Protein AF-A0A3B0YLW8-F1 (afdb_monomer_lite)

Foldseek 3Di:
DDDDDDDDDDDDDDDDDDDDPDDDADDDDDDDCEAAEADALAEDEHAYQEAPNHQEAYYADNYEYEDPDDDQAREYEYAHAAEYAYQEEYHAARYEYEYAYAYAYEANEEYHHQEYEYHYPAAHYEYDPPYAYHYQEYEYAHPHDYPDDDHPYDHPYYDYDDHDDDDDDDDDDPQQPAQADKDKDAPDDDVVNVVVLVPPPDDPDPPAPDAAAQFRIKIARPDDDADDDPPGAWKKKWKWKFLDQVSDQQGTLFTDIETHDCNRMFGDFQPSDDAQGKMWIWMWIDGPNDIHDIYRTHIHTYHNDNPQCRVQPQAGPVFADDDADDLVPPPDRCVVVLWGWTAFPVRPWIKTKDKPDAHKGSKDFDQCVLQPCVQPNSQFFPRGWIKIKGADADQDPVAFDKMKMKMRTNWFDDPQKWKWWAQSRHSHIDGQRVQWDGDGRMIIGMDTQLDPQQNRNGSNRMGIHIMHITHDDPPPPPPDDDDDDDPPDDDDPPPVVVVVVVVVVVVVVVVPPPD

InterPro domains:
  IPR053784 Choice-of-anchor U domain [NF041766] (380-471)

Structure (mmCIF, N/CA/C/O backbone):
data_AF-A0A3B0YLW8-F1
#
_entry.id   AF-A0A3B0YLW8-F1
#
loop_
_atom_site.group_PDB
_atom_site.id
_atom_site.type_symbol
_atom_site.label_atom_id
_atom_site.label_alt_id
_atom_site.label_comp_id
_atom_site.label_asym_id
_atom_site.label_entity_id
_atom_site.label_seq_id
_atom_site.pdbx_PDB_ins_code
_atom_site.Cartn_x
_atom_site.Cartn_y
_atom_site.Cartn_z
_atom_site.occupancy
_atom_site.B_iso_or_equiv
_atom_site.auth_seq_id
_atom_site.auth_comp_id
_atom_site.auth_asym_id
_atom_site.auth_atom_id
_atom_site.pdbx_PDB_model_num
ATOM 1 N N . MET A 1 1 ? 86.195 -11.366 -21.468 1.00 36.53 1 MET A N 1
ATOM 2 C CA . MET A 1 1 ? 86.002 -10.067 -22.147 1.00 36.53 1 MET A CA 1
ATOM 3 C C . MET A 1 1 ? 85.240 -10.330 -23.434 1.00 36.53 1 MET A C 1
ATOM 5 O O . MET A 1 1 ? 85.841 -10.743 -24.413 1.00 36.53 1 MET A O 1
ATOM 9 N N . TYR A 1 2 ? 83.913 -10.233 -23.385 1.00 27.20 2 TYR A N 1
ATOM 10 C CA . TYR A 1 2 ? 83.019 -10.515 -24.510 1.00 27.20 2 TYR A CA 1
ATOM 11 C C . TYR A 1 2 ? 82.331 -9.195 -24.855 1.00 27.20 2 TYR A C 1
ATOM 13 O O . TYR A 1 2 ? 81.602 -8.673 -24.019 1.00 27.20 2 TYR A O 1
ATOM 21 N N . ASN A 1 3 ? 82.608 -8.632 -26.031 1.00 27.42 3 ASN A N 1
ATOM 22 C CA . ASN A 1 3 ? 81.910 -7.451 -26.538 1.00 27.42 3 ASN A CA 1
ATOM 23 C C . ASN A 1 3 ? 81.045 -7.892 -27.716 1.00 27.42 3 ASN A C 1
ATOM 25 O O . ASN A 1 3 ? 81.560 -8.392 -28.719 1.00 27.42 3 ASN A O 1
ATOM 29 N N . GLN A 1 4 ? 79.730 -7.771 -27.542 1.00 31.61 4 GLN A N 1
ATOM 30 C CA . GLN A 1 4 ? 78.731 -8.123 -28.539 1.00 31.61 4 GLN A CA 1
ATOM 31 C C . GLN A 1 4 ? 78.349 -6.935 -29.428 1.00 31.61 4 GLN A C 1
ATOM 33 O O . GLN A 1 4 ? 78.489 -5.767 -29.081 1.00 31.61 4 GLN A O 1
ATOM 38 N N . ARG A 1 5 ? 77.883 -7.339 -30.607 1.00 30.09 5 ARG A N 1
ATOM 39 C CA . ARG A 1 5 ? 77.435 -6.605 -31.787 1.00 30.09 5 ARG A CA 1
ATOM 40 C C . ARG A 1 5 ? 76.274 -5.638 -31.506 1.00 30.09 5 ARG A C 1
ATOM 42 O O . ARG A 1 5 ? 75.330 -6.010 -30.822 1.00 30.09 5 ARG A O 1
ATOM 49 N N . MET A 1 6 ? 76.290 -4.479 -32.170 1.00 26.25 6 MET A N 1
ATOM 50 C CA . MET A 1 6 ? 75.083 -3.706 -32.492 1.00 26.25 6 MET A CA 1
ATOM 51 C C . MET A 1 6 ? 74.571 -4.103 -33.881 1.00 26.25 6 MET A C 1
ATOM 53 O O . MET A 1 6 ? 75.353 -4.184 -34.831 1.00 26.25 6 MET A O 1
ATOM 57 N N . PHE A 1 7 ? 73.257 -4.295 -33.992 1.00 28.11 7 PHE A N 1
ATOM 58 C CA . PHE A 1 7 ? 72.496 -4.199 -35.235 1.00 28.11 7 PHE A CA 1
ATOM 59 C C . PHE A 1 7 ? 71.416 -3.115 -35.076 1.00 28.11 7 PHE A C 1
ATOM 61 O O . PHE A 1 7 ? 70.931 -2.862 -33.979 1.00 28.11 7 PHE A O 1
ATOM 68 N N . SER A 1 8 ? 71.126 -2.490 -36.214 1.00 29.41 8 SER A N 1
ATOM 69 C CA . SER A 1 8 ? 70.203 -1.396 -36.534 1.00 29.41 8 SER A CA 1
ATOM 70 C C . SER A 1 8 ? 68.827 -1.405 -35.841 1.00 29.41 8 SER A C 1
ATOM 72 O O . SER A 1 8 ? 68.176 -2.443 -35.763 1.00 29.41 8 SER A O 1
ATOM 74 N N . GLY A 1 9 ? 68.370 -0.212 -35.438 1.00 24.36 9 GLY A N 1
ATOM 75 C CA . GLY A 1 9 ? 67.003 0.102 -35.016 1.00 24.36 9 GLY A CA 1
ATOM 76 C C . GLY A 1 9 ? 66.730 1.607 -35.157 1.00 24.36 9 GLY A C 1
ATOM 77 O O . GLY A 1 9 ? 67.570 2.432 -34.811 1.00 24.36 9 GLY A O 1
ATOM 78 N N . THR A 1 10 ? 65.592 1.919 -35.760 1.00 25.70 10 THR A N 1
ATOM 79 C CA . THR A 1 10 ? 65.127 3.185 -36.342 1.00 25.70 10 THR A CA 1
ATOM 80 C C . THR A 1 10 ? 64.968 4.339 -35.334 1.00 25.70 10 THR A C 1
ATOM 82 O O . THR A 1 10 ? 64.611 4.124 -34.181 1.00 25.70 10 THR A O 1
ATOM 85 N N . LEU A 1 11 ? 65.241 5.565 -35.803 1.00 23.64 11 LEU A N 1
ATOM 86 C CA . LEU A 1 11 ? 65.173 6.850 -35.091 1.00 23.64 11 LEU A CA 1
ATOM 87 C C . LEU A 1 11 ? 63.799 7.086 -34.422 1.00 23.64 11 LEU A C 1
ATOM 89 O O . LEU A 1 11 ? 62.793 7.213 -35.116 1.00 23.64 11 LEU A O 1
ATOM 93 N N . LEU A 1 12 ? 63.783 7.206 -33.091 1.00 24.34 12 LEU A N 1
ATOM 94 C CA . LEU A 1 12 ? 62.660 7.704 -32.289 1.00 24.34 12 LEU A CA 1
ATOM 95 C C . LEU A 1 12 ? 62.885 9.209 -32.052 1.00 24.34 12 LEU A C 1
ATOM 97 O O . LEU A 1 12 ? 63.905 9.593 -31.474 1.00 24.34 12 LEU A O 1
ATOM 101 N N . ALA A 1 13 ? 61.983 10.065 -32.536 1.00 26.45 13 ALA A N 1
ATOM 102 C CA . ALA A 1 13 ? 62.039 11.495 -32.256 1.00 26.45 13 ALA A CA 1
ATOM 103 C C . ALA A 1 13 ? 61.592 11.750 -30.807 1.00 26.45 13 ALA A C 1
ATOM 105 O O . ALA A 1 13 ? 60.473 11.436 -30.416 1.00 26.45 13 ALA A O 1
ATOM 106 N N . PHE A 1 14 ? 62.519 12.288 -30.020 1.00 27.66 14 PHE A N 1
ATOM 107 C CA . PHE A 1 14 ? 62.332 12.802 -28.668 1.00 27.66 14 PHE A CA 1
ATOM 108 C C . PHE A 1 14 ? 61.388 14.015 -28.656 1.00 27.66 14 PHE A C 1
ATOM 110 O O . PHE A 1 14 ? 61.633 14.961 -29.399 1.00 27.66 14 PHE A O 1
ATOM 117 N N . PHE A 1 15 ? 60.465 14.074 -27.691 1.00 30.84 15 PHE A N 1
ATOM 118 C CA . PHE A 1 15 ? 60.290 15.287 -26.889 1.00 30.84 15 PHE A CA 1
ATOM 119 C C . PHE A 1 15 ? 60.190 14.928 -25.405 1.00 30.84 15 PHE A C 1
ATOM 121 O O . PHE A 1 15 ? 59.466 14.033 -24.984 1.00 30.84 15 PHE A O 1
ATOM 128 N N . LEU A 1 16 ? 61.036 15.617 -24.652 1.00 28.45 16 LEU A N 1
ATOM 129 C CA . LEU A 1 16 ? 61.339 15.474 -23.242 1.00 28.45 16 LEU A CA 1
ATOM 130 C C . LEU A 1 16 ? 60.474 16.482 -22.474 1.00 28.45 16 LEU A C 1
ATOM 132 O O . LEU A 1 16 ? 60.652 17.682 -22.671 1.00 28.45 16 LEU A O 1
ATOM 136 N N . VAL A 1 17 ? 59.607 16.025 -21.571 1.00 30.44 17 VAL A N 1
ATOM 137 C CA . VAL A 1 17 ? 59.147 16.853 -20.445 1.00 30.44 17 VAL A CA 1
ATOM 138 C C . VAL A 1 17 ? 59.810 16.284 -19.197 1.00 30.44 17 VAL A C 1
ATOM 140 O O . VAL A 1 17 ? 59.413 15.250 -18.670 1.00 30.44 17 VAL A O 1
ATOM 143 N N . LEU A 1 18 ? 60.905 16.924 -18.781 1.00 29.89 18 LEU A N 1
ATOM 144 C CA . LEU A 1 18 ? 61.524 16.677 -17.484 1.00 29.89 18 LEU A CA 1
ATOM 145 C C . LEU A 1 18 ? 60.598 17.243 -16.406 1.00 29.89 18 LEU A C 1
ATOM 147 O O . LEU A 1 18 ? 60.448 18.458 -16.301 1.00 29.89 18 LEU A O 1
ATOM 151 N N . ALA A 1 19 ? 60.034 16.365 -15.585 1.00 30.22 19 ALA A N 1
ATOM 152 C CA . ALA A 1 19 ? 59.560 16.735 -14.264 1.00 30.22 19 ALA A CA 1
ATOM 153 C C . ALA A 1 19 ? 60.787 17.028 -13.380 1.00 30.22 19 ALA A C 1
ATOM 155 O O . ALA A 1 19 ? 61.530 16.123 -12.998 1.00 30.22 19 ALA A O 1
ATOM 156 N N . LEU A 1 20 ? 61.022 18.305 -13.089 1.00 28.00 20 LEU A N 1
ATOM 157 C CA . LEU A 1 20 ? 61.709 18.723 -11.869 1.00 28.00 20 LEU A CA 1
ATOM 158 C C . LEU A 1 20 ? 60.638 19.210 -10.884 1.00 28.00 20 LEU A C 1
ATOM 160 O O . LEU A 1 20 ? 59.630 19.765 -11.327 1.00 28.00 20 LEU A O 1
ATOM 164 N N . PRO A 1 21 ? 60.831 19.016 -9.568 1.00 32.38 21 PRO A N 1
ATOM 165 C CA . PRO A 1 21 ? 59.980 19.654 -8.582 1.00 32.38 21 PRO A CA 1
ATOM 166 C C . PRO A 1 21 ? 60.248 21.160 -8.677 1.00 32.38 21 PRO A C 1
ATOM 168 O O . PRO A 1 21 ? 61.402 21.579 -8.709 1.00 32.38 21 PRO A O 1
ATOM 171 N N . ASP A 1 22 ? 59.178 21.939 -8.750 1.00 31.95 22 ASP A N 1
ATOM 172 C CA . ASP A 1 22 ? 59.144 23.395 -8.912 1.00 31.95 22 ASP A CA 1
ATOM 173 C C . ASP A 1 22 ? 59.221 23.913 -10.370 1.00 31.95 22 ASP A C 1
ATOM 175 O O . AS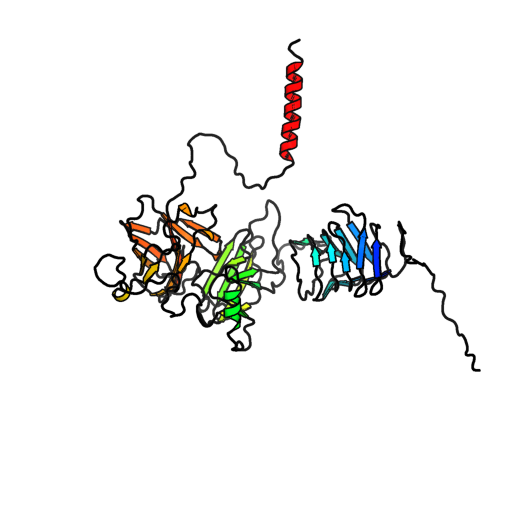P A 1 22 ? 60.279 24.174 -10.938 1.00 31.95 22 ASP A O 1
ATOM 179 N N . TYR A 1 23 ? 58.021 24.200 -10.897 1.00 30.05 23 TYR A N 1
ATOM 180 C CA . TYR A 1 23 ? 57.692 25.153 -11.972 1.00 30.05 23 TYR A CA 1
ATOM 181 C C . TYR A 1 23 ? 57.946 24.748 -13.443 1.00 30.05 23 TYR A C 1
ATOM 183 O O . TYR A 1 23 ? 59.053 24.878 -13.958 1.00 30.05 23 TYR A O 1
ATOM 191 N N . ALA A 1 24 ? 56.863 24.449 -14.182 1.00 25.78 24 ALA A N 1
ATOM 192 C CA . ALA A 1 24 ? 56.721 24.808 -15.601 1.00 25.78 24 ALA A CA 1
ATOM 193 C C . ALA A 1 24 ? 55.247 24.802 -16.062 1.00 25.78 24 ALA A C 1
ATOM 195 O O . ALA A 1 24 ? 54.588 23.769 -16.095 1.00 25.78 24 ALA A O 1
ATOM 196 N N . VAL A 1 25 ? 54.762 25.978 -16.471 1.00 38.91 25 VAL A N 1
ATOM 197 C CA . VAL A 1 25 ? 53.551 26.181 -17.279 1.00 38.91 25 VAL A CA 1
ATOM 198 C C . VAL A 1 25 ? 53.913 25.913 -18.742 1.00 38.91 25 VAL A C 1
ATOM 200 O O . VAL A 1 25 ? 54.797 26.581 -19.277 1.00 38.91 25 VAL A O 1
ATOM 203 N N . GLY A 1 26 ? 53.230 24.972 -19.395 1.00 30.67 26 GLY A N 1
ATOM 204 C CA . GLY A 1 26 ? 53.334 24.735 -20.836 1.00 30.67 26 GLY A CA 1
ATOM 205 C C . GLY A 1 26 ? 52.005 25.014 -21.531 1.00 30.67 26 GLY A C 1
ATOM 206 O O . GLY A 1 26 ? 51.078 24.221 -21.420 1.00 30.67 26 GLY A O 1
ATOM 207 N N . GLN A 1 27 ? 51.902 26.137 -22.246 1.00 34.31 27 GLN A N 1
ATOM 208 C CA . GLN A 1 27 ? 50.887 26.298 -23.288 1.00 34.31 27 GLN A CA 1
ATOM 209 C C . GLN A 1 27 ? 51.402 25.619 -24.560 1.00 34.31 27 GLN A C 1
ATOM 211 O O . GLN A 1 27 ? 52.413 26.055 -25.108 1.00 34.31 27 GLN A O 1
ATOM 216 N N . SER A 1 28 ? 50.708 24.591 -25.047 1.00 37.38 28 SER A N 1
ATOM 217 C CA . SER A 1 28 ? 50.839 24.140 -26.435 1.00 37.38 28 SER A CA 1
ATOM 218 C C . SER A 1 28 ? 49.501 24.328 -27.138 1.00 37.38 28 SER A C 1
ATOM 220 O O . SER A 1 28 ? 48.531 23.634 -26.841 1.00 37.38 28 SER A O 1
ATOM 222 N N . SER A 1 29 ? 49.448 25.307 -28.036 1.00 41.03 29 SER A N 1
ATOM 223 C CA . SER A 1 29 ? 48.433 25.394 -29.079 1.00 41.03 29 SER A CA 1
ATOM 224 C C . SER A 1 29 ? 48.899 24.562 -30.273 1.00 41.03 29 SER A C 1
ATOM 226 O O . SER A 1 29 ? 49.970 24.843 -30.806 1.00 41.03 29 SER A O 1
ATOM 228 N N . ASP A 1 30 ? 48.053 23.608 -30.653 1.00 46.00 30 ASP A N 1
ATOM 229 C CA . ASP A 1 30 ? 47.973 22.908 -31.937 1.00 46.00 30 ASP A CA 1
ATOM 230 C C . ASP A 1 30 ? 49.149 21.997 -32.355 1.00 46.00 30 ASP A C 1
ATOM 232 O O . ASP A 1 30 ? 50.284 22.424 -32.530 1.00 46.00 30 ASP A O 1
ATOM 236 N N . GLU A 1 31 ? 48.792 20.727 -32.592 1.00 42.88 31 GLU A N 1
ATOM 237 C CA . GLU A 1 31 ? 49.563 19.637 -33.222 1.00 42.88 31 GLU A CA 1
ATOM 238 C C . GLU A 1 31 ? 50.544 18.852 -32.325 1.00 42.88 31 GLU A C 1
ATOM 240 O O . GLU A 1 31 ? 51.761 19.026 -32.366 1.00 42.88 31 GLU A O 1
ATOM 245 N N . SER A 1 32 ? 50.009 17.881 -31.570 1.00 48.00 32 SER A N 1
ATOM 246 C CA . SER A 1 32 ? 50.793 16.779 -30.996 1.00 48.00 32 SER A CA 1
ATOM 247 C C . SER A 1 32 ? 50.513 15.466 -31.735 1.00 48.00 32 SER A C 1
ATOM 249 O O . SER A 1 32 ? 49.592 14.744 -31.370 1.00 48.00 32 SER A O 1
ATOM 251 N N . ASP A 1 33 ? 51.330 15.126 -32.735 1.00 46.56 33 ASP A N 1
ATOM 252 C CA . ASP A 1 33 ? 51.389 13.766 -33.295 1.00 46.56 33 ASP A CA 1
ATOM 253 C C . ASP A 1 33 ? 52.157 12.860 -32.316 1.00 46.56 33 ASP A C 1
ATOM 255 O O . ASP A 1 33 ? 53.384 12.738 -32.371 1.00 46.56 33 ASP A O 1
ATOM 259 N N . GLY A 1 34 ? 51.454 12.255 -31.357 1.00 67.19 34 GLY A N 1
ATOM 260 C CA . GLY A 1 34 ? 52.094 11.398 -30.358 1.00 67.19 34 GLY A CA 1
ATOM 261 C C . GLY A 1 34 ? 51.125 10.644 -29.456 1.00 67.19 34 GLY A C 1
ATOM 262 O O . GLY A 1 34 ? 49.938 10.958 -29.381 1.00 67.19 34 GLY A O 1
ATOM 263 N N . ALA A 1 35 ? 51.621 9.592 -28.808 1.00 73.56 35 ALA A N 1
ATOM 264 C CA . ALA A 1 35 ? 50.919 8.934 -27.712 1.00 73.56 35 ALA A CA 1
ATOM 265 C C . ALA A 1 35 ? 51.141 9.754 -26.436 1.00 73.56 35 ALA A C 1
ATOM 267 O O . ALA A 1 35 ? 52.275 10.134 -26.138 1.00 73.56 35 ALA A O 1
ATOM 268 N N . PHE A 1 36 ? 50.074 10.024 -25.690 1.00 81.69 36 PHE A N 1
ATOM 269 C CA . PHE A 1 36 ? 50.147 10.605 -24.358 1.00 81.69 36 PHE A CA 1
ATOM 270 C C . PHE A 1 36 ? 49.968 9.490 -23.330 1.00 81.69 36 PHE A C 1
ATOM 272 O O . PHE A 1 36 ? 48.925 8.836 -23.298 1.00 81.69 36 PHE A O 1
ATOM 279 N N . THR A 1 37 ? 50.974 9.281 -22.484 1.00 83.00 37 THR A N 1
ATOM 280 C CA . THR A 1 37 ? 50.917 8.307 -21.392 1.00 83.00 37 THR A CA 1
ATOM 281 C C . THR A 1 37 ? 51.382 8.969 -20.106 1.00 83.00 37 THR A C 1
ATOM 283 O O . THR A 1 37 ? 52.530 9.409 -20.019 1.00 83.00 37 THR A O 1
ATOM 286 N N . LEU A 1 38 ? 50.498 9.026 -19.110 1.00 81.88 38 LEU A N 1
ATOM 287 C CA . LEU A 1 38 ? 50.855 9.371 -17.740 1.00 81.88 38 LEU A CA 1
ATOM 288 C C . LEU A 1 38 ? 51.116 8.072 -16.974 1.00 81.88 38 LEU A C 1
ATOM 290 O O . LEU A 1 38 ? 50.193 7.289 -16.759 1.00 81.88 38 LEU A O 1
ATOM 294 N N . ALA A 1 39 ? 52.382 7.838 -16.632 1.00 81.75 39 ALA A N 1
ATOM 295 C CA . ALA A 1 39 ? 52.823 6.577 -16.049 1.00 81.75 39 ALA A CA 1
ATOM 296 C C . ALA A 1 39 ? 52.433 6.437 -14.570 1.00 81.75 39 ALA A C 1
ATOM 298 O O . ALA A 1 39 ? 52.218 7.435 -13.875 1.00 81.75 39 ALA A O 1
ATOM 299 N N . GLU A 1 40 ? 52.385 5.198 -14.088 1.00 79.38 40 GLU A N 1
ATOM 300 C CA . GLU A 1 40 ? 52.034 4.849 -12.708 1.00 79.38 40 GLU A CA 1
ATOM 301 C C . GLU A 1 40 ? 52.790 5.702 -11.660 1.00 79.38 40 GLU A C 1
ATOM 303 O O . GLU A 1 40 ? 53.996 5.946 -11.760 1.00 79.38 40 GLU A O 1
ATOM 308 N N . ASN A 1 41 ? 52.065 6.150 -10.627 1.00 74.56 41 ASN A N 1
ATOM 309 C CA . ASN A 1 41 ? 52.540 7.022 -9.541 1.00 74.56 41 ASN A CA 1
ATOM 310 C C . ASN A 1 41 ? 53.029 8.422 -9.966 1.00 74.56 41 ASN A C 1
ATOM 312 O O . ASN A 1 41 ? 53.728 9.088 -9.196 1.00 74.56 41 ASN A O 1
ATOM 316 N N . MET A 1 42 ? 52.679 8.895 -11.166 1.00 72.19 42 MET A N 1
ATOM 317 C CA . MET A 1 42 ? 52.933 10.280 -11.572 1.00 72.19 42 MET A CA 1
ATOM 318 C C . MET A 1 42 ? 51.729 11.182 -11.300 1.00 72.19 42 MET A C 1
ATOM 320 O O . MET A 1 42 ? 50.590 10.813 -11.571 1.00 72.19 42 MET A O 1
ATOM 324 N N . THR A 1 43 ? 51.995 12.404 -10.839 1.00 78.88 43 THR A N 1
ATOM 325 C CA . THR A 1 43 ? 51.009 13.491 -10.821 1.00 78.88 43 THR A CA 1
ATOM 326 C C . THR A 1 43 ? 51.389 14.525 -11.869 1.00 78.88 43 THR A C 1
ATOM 328 O O . THR A 1 43 ? 52.544 14.955 -11.915 1.00 78.88 43 THR A O 1
ATOM 331 N N . LEU A 1 44 ? 50.432 14.928 -12.702 1.00 78.25 44 LEU A N 1
ATOM 332 C CA . LEU A 1 44 ? 50.621 15.992 -13.681 1.00 78.25 44 LEU A CA 1
ATOM 333 C C . LEU A 1 44 ? 49.531 17.049 -13.528 1.00 78.25 44 LEU A C 1
ATOM 335 O O . LEU A 1 44 ? 48.349 16.746 -13.665 1.00 78.25 44 LEU A O 1
ATOM 339 N N . ASP A 1 45 ? 49.950 18.294 -13.331 1.00 76.12 45 ASP A N 1
ATOM 340 C CA . ASP A 1 45 ? 49.053 19.442 -13.335 1.00 76.12 45 ASP A CA 1
ATOM 341 C C . ASP A 1 45 ? 49.049 20.085 -14.727 1.00 76.12 45 ASP A C 1
ATOM 343 O O . ASP A 1 45 ? 50.089 20.504 -15.247 1.00 76.12 45 ASP A O 1
ATOM 347 N N . VAL A 1 46 ? 47.874 20.171 -15.344 1.00 74.81 46 VAL A N 1
ATOM 348 C CA . VAL A 1 46 ? 47.705 20.653 -16.717 1.00 74.81 46 VAL A CA 1
ATOM 349 C C . VAL A 1 46 ? 46.824 21.893 -16.745 1.00 74.81 46 VAL A C 1
ATOM 351 O O . VAL A 1 46 ? 45.767 21.930 -16.132 1.00 74.81 46 VAL A O 1
ATOM 354 N N . SER A 1 47 ? 47.255 22.912 -17.494 1.00 73.25 47 SER A N 1
ATOM 355 C CA . SER A 1 47 ? 46.509 24.164 -17.708 1.00 73.25 47 SER A CA 1
ATOM 356 C C . SER A 1 47 ? 46.066 24.360 -19.166 1.00 73.25 47 SER A C 1
ATOM 358 O O . SER A 1 47 ? 45.670 25.466 -19.549 1.00 73.25 47 SER A O 1
ATOM 360 N N . VAL A 1 48 ? 46.182 23.329 -20.009 1.00 70.38 48 VAL A N 1
ATOM 361 C CA . VAL A 1 48 ? 45.734 23.386 -21.408 1.00 70.38 48 VAL A CA 1
ATOM 362 C C . VAL A 1 48 ? 44.236 23.104 -21.518 1.00 70.38 48 VAL A C 1
ATOM 364 O O . VAL A 1 48 ? 43.682 22.367 -20.713 1.00 70.38 48 VAL A O 1
ATOM 367 N N . LYS A 1 49 ? 43.586 23.703 -22.522 1.00 71.69 49 LYS A N 1
ATOM 368 C CA . LYS A 1 49 ? 42.140 23.552 -22.765 1.00 71.69 49 LYS A CA 1
ATOM 369 C C . LYS A 1 49 ? 41.788 22.338 -23.617 1.00 71.69 49 LYS A C 1
ATOM 371 O O . LYS A 1 49 ? 40.684 21.825 -23.518 1.00 71.69 49 LYS A O 1
ATOM 376 N N . SER A 1 50 ? 42.701 21.895 -24.473 1.00 77.38 50 SER A N 1
ATOM 377 C CA . SER A 1 50 ? 42.433 20.766 -25.354 1.00 77.38 50 SER A CA 1
ATOM 378 C C . SER A 1 50 ? 43.725 20.053 -25.742 1.00 77.38 50 SER A C 1
ATOM 380 O O . SER A 1 50 ? 44.784 20.680 -25.818 1.00 77.38 50 SER A O 1
ATOM 382 N N . LEU A 1 51 ? 43.617 18.760 -26.029 1.00 77.50 51 LEU A N 1
ATOM 383 C CA . LEU A 1 51 ? 44.642 17.927 -26.647 1.00 77.50 51 LEU A CA 1
ATOM 384 C C . LEU A 1 51 ? 44.097 17.412 -27.982 1.00 77.50 51 LEU A C 1
ATOM 386 O O . LEU A 1 51 ? 43.121 16.667 -27.999 1.00 77.50 51 LEU A O 1
ATOM 390 N N . TYR A 1 52 ? 44.719 17.804 -29.094 1.00 74.94 52 TYR A N 1
ATOM 391 C CA . TYR A 1 52 ? 44.305 17.404 -30.443 1.00 74.94 52 TYR A CA 1
ATOM 392 C C . TYR A 1 52 ? 45.328 16.473 -31.097 1.00 74.94 52 TYR A C 1
ATOM 394 O O . TYR A 1 52 ? 46.524 16.565 -30.824 1.00 74.94 52 TYR A O 1
ATOM 402 N N . ASN A 1 53 ? 44.845 15.617 -32.003 1.00 70.31 53 ASN A N 1
ATOM 403 C CA . ASN A 1 53 ? 45.640 14.668 -32.795 1.00 70.31 53 ASN A CA 1
ATOM 404 C C . ASN A 1 53 ? 46.430 13.645 -31.958 1.00 70.31 53 ASN A C 1
ATOM 406 O O . ASN A 1 53 ? 47.418 13.077 -32.420 1.00 70.31 53 ASN A O 1
ATOM 410 N N . VAL A 1 54 ? 45.971 13.352 -30.739 1.00 76.94 54 VAL A N 1
ATOM 411 C CA . VAL A 1 54 ? 46.614 12.349 -29.886 1.00 76.94 54 VAL A CA 1
ATOM 412 C C . VAL A 1 54 ? 46.388 10.961 -30.491 1.00 76.94 54 VAL A C 1
ATOM 414 O O . VAL A 1 54 ? 45.273 10.603 -30.861 1.00 76.94 54 VAL A O 1
ATOM 417 N N . THR A 1 55 ? 47.433 10.147 -30.614 1.00 77.88 55 THR A N 1
ATOM 418 C CA . THR A 1 55 ? 47.280 8.782 -31.163 1.00 77.88 55 THR A CA 1
ATOM 419 C C . THR A 1 55 ? 46.673 7.827 -30.142 1.00 77.88 55 THR A C 1
ATOM 421 O O . THR A 1 55 ? 45.766 7.075 -30.465 1.00 77.88 55 THR A O 1
ATOM 424 N N . THR A 1 56 ? 47.114 7.891 -28.889 1.00 78.56 56 THR A N 1
ATOM 425 C CA . THR A 1 56 ? 46.500 7.195 -27.751 1.00 78.56 56 THR A CA 1
ATOM 426 C C . THR A 1 56 ? 46.620 8.068 -26.516 1.00 78.56 56 THR A C 1
ATOM 428 O O . THR A 1 56 ? 47.677 8.662 -26.301 1.00 78.56 56 THR A O 1
ATOM 431 N N . PHE A 1 57 ? 45.574 8.129 -25.700 1.00 84.69 57 PHE A N 1
ATOM 432 C CA . PHE A 1 57 ? 45.594 8.832 -24.419 1.00 84.69 57 PHE A CA 1
ATOM 433 C C . PHE A 1 57 ? 45.477 7.806 -23.297 1.00 84.69 57 PHE A C 1
ATOM 435 O O . PHE A 1 57 ? 44.494 7.071 -23.236 1.00 84.69 57 PHE A O 1
ATOM 442 N N . THR A 1 58 ? 46.484 7.707 -22.435 1.00 84.31 58 THR A N 1
ATOM 443 C CA . THR A 1 58 ? 46.521 6.708 -21.362 1.00 84.31 58 THR A CA 1
ATOM 444 C C . THR A 1 58 ? 46.925 7.328 -20.032 1.00 84.31 58 THR A C 1
ATOM 446 O O . THR A 1 58 ? 47.936 8.024 -19.953 1.00 84.31 58 THR A O 1
ATOM 449 N N . ILE A 1 59 ? 46.157 7.044 -18.983 1.00 82.00 59 ILE A N 1
ATOM 450 C CA . ILE A 1 59 ? 46.512 7.328 -17.589 1.00 82.00 59 ILE A CA 1
ATOM 451 C C . ILE A 1 59 ? 46.612 5.984 -16.873 1.00 82.00 59 ILE A C 1
ATOM 453 O O . ILE A 1 59 ? 45.598 5.313 -16.699 1.00 82.00 59 ILE A O 1
ATOM 457 N N . GLU A 1 60 ? 47.822 5.581 -16.498 1.00 80.25 60 GLU A N 1
ATOM 458 C CA . GLU A 1 60 ? 48.076 4.293 -15.847 1.00 80.25 60 GLU A CA 1
ATOM 459 C C . GLU A 1 60 ? 47.560 4.262 -14.393 1.00 80.25 60 GLU A C 1
ATOM 461 O O . GLU A 1 60 ? 47.360 5.319 -13.779 1.00 80.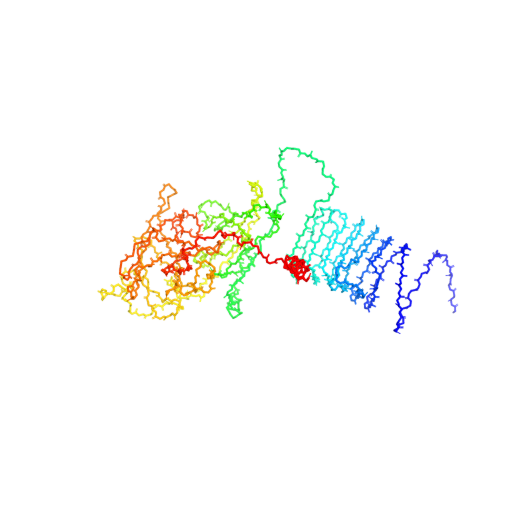25 60 GLU A O 1
ATOM 466 N N . PRO A 1 61 ? 47.355 3.067 -13.804 1.00 78.94 61 PRO A N 1
ATOM 467 C CA . PRO A 1 61 ? 46.958 2.936 -12.405 1.00 78.94 61 PRO A CA 1
ATOM 468 C C . PRO A 1 61 ? 47.873 3.730 -11.465 1.00 78.94 61 PRO A C 1
ATOM 470 O O . PRO A 1 61 ? 49.085 3.775 -11.647 1.00 78.94 61 PRO A O 1
ATOM 473 N N . GLY A 1 62 ? 47.300 4.374 -10.448 1.00 69.00 62 GLY A N 1
ATOM 474 C CA . GLY A 1 62 ? 48.063 5.158 -9.468 1.00 69.00 62 GLY A CA 1
ATOM 475 C C . GLY A 1 62 ? 48.604 6.502 -9.977 1.00 69.00 62 GLY A C 1
ATOM 476 O O . GLY A 1 62 ? 49.206 7.234 -9.194 1.00 69.00 62 GLY A O 1
ATOM 477 N N . ALA A 1 63 ? 48.399 6.851 -11.250 1.00 76.56 63 ALA A N 1
ATOM 478 C CA . ALA A 1 63 ? 48.676 8.187 -11.765 1.00 76.56 63 ALA A CA 1
ATOM 479 C C . ALA A 1 63 ? 47.503 9.151 -11.512 1.00 76.56 63 ALA A C 1
ATOM 481 O O . ALA A 1 63 ? 46.350 8.719 -11.468 1.00 76.56 63 ALA A O 1
ATOM 482 N N . THR A 1 64 ? 47.783 10.452 -11.399 1.00 78.94 64 THR A N 1
ATOM 483 C CA . THR A 1 64 ? 46.765 11.501 -11.216 1.00 78.94 64 THR A CA 1
ATOM 484 C C . THR A 1 64 ? 46.993 12.662 -12.177 1.00 78.94 64 THR A C 1
ATOM 486 O O . THR A 1 64 ? 48.058 13.280 -12.178 1.00 78.94 64 THR A O 1
ATOM 489 N N . LEU A 1 65 ? 45.975 13.000 -12.962 1.00 82.75 65 LEU A N 1
ATOM 490 C CA . LEU A 1 65 ? 45.940 14.204 -13.787 1.00 82.75 65 LEU A CA 1
ATOM 491 C C . LEU A 1 65 ? 45.058 15.264 -13.115 1.00 82.75 65 LEU A C 1
ATOM 493 O O . LEU A 1 65 ? 43.862 15.042 -12.937 1.00 82.75 65 LEU A O 1
ATOM 497 N N . THR A 1 66 ? 45.625 16.423 -12.789 1.00 79.56 66 THR A N 1
ATOM 498 C CA . THR A 1 66 ? 44.883 17.553 -12.207 1.00 79.56 66 THR A CA 1
ATOM 499 C C . THR A 1 66 ? 44.732 18.661 -13.242 1.00 79.56 66 THR A C 1
ATOM 501 O O . THR A 1 66 ? 45.726 19.127 -13.806 1.00 79.56 66 THR A O 1
ATOM 504 N N . LEU A 1 67 ? 43.513 19.147 -13.475 1.00 77.56 67 LEU A N 1
ATOM 505 C CA . LEU A 1 67 ? 43.293 20.306 -14.344 1.00 77.56 67 LEU A CA 1
ATOM 506 C C . LEU A 1 67 ? 43.355 21.608 -13.540 1.00 77.56 67 LEU A C 1
ATOM 508 O O . LEU A 1 67 ? 42.399 22.005 -12.870 1.00 77.56 67 LEU A O 1
ATOM 512 N N . ILE A 1 68 ? 44.485 22.306 -13.630 1.00 69.81 68 ILE A N 1
ATOM 513 C CA . ILE A 1 68 ? 44.725 23.568 -12.928 1.00 69.81 68 ILE A CA 1
ATOM 514 C C . ILE A 1 68 ? 44.321 24.774 -13.795 1.00 69.81 68 ILE A C 1
ATOM 516 O O . ILE A 1 68 ? 44.612 24.837 -14.985 1.00 69.81 68 ILE A O 1
ATOM 520 N N . ASN A 1 69 ? 43.697 25.782 -13.176 1.00 60.88 69 ASN A N 1
ATOM 521 C CA . ASN A 1 69 ? 43.302 27.080 -13.764 1.00 60.88 69 ASN A CA 1
ATOM 522 C C . ASN A 1 69 ? 42.043 27.135 -14.657 1.00 60.88 69 ASN A C 1
ATOM 524 O O . ASN A 1 69 ? 41.786 28.191 -15.247 1.00 60.88 69 ASN A O 1
ATOM 528 N N . GLY A 1 70 ? 41.220 26.090 -14.739 1.00 61.12 70 GLY A N 1
ATOM 529 C CA . GLY A 1 70 ? 39.909 26.208 -15.387 1.00 61.12 70 GLY A CA 1
ATOM 530 C C . GLY A 1 70 ? 38.922 26.998 -14.520 1.00 61.12 70 GLY A C 1
ATOM 531 O O . GLY A 1 70 ? 38.792 26.758 -13.322 1.00 61.12 70 GLY A O 1
ATOM 532 N N . GLN A 1 71 ? 38.227 27.973 -15.111 1.00 64.56 71 GLN A N 1
ATOM 533 C CA . GLN A 1 71 ? 37.031 28.539 -14.472 1.00 64.56 71 GLN A CA 1
ATOM 534 C C . GLN A 1 71 ? 35.907 27.490 -14.500 1.00 64.56 71 GLN A C 1
ATOM 536 O O . GLN A 1 71 ? 35.866 26.709 -15.455 1.00 64.56 71 GLN A O 1
ATOM 541 N N . PRO A 1 72 ? 34.973 27.496 -13.530 1.00 64.62 72 PRO A N 1
ATOM 542 C CA . PRO A 1 72 ? 33.814 26.617 -13.577 1.00 64.62 72 PRO A CA 1
ATOM 543 C C . PRO A 1 72 ? 33.081 26.703 -14.925 1.00 64.62 72 PRO A C 1
ATOM 545 O O . PRO A 1 72 ? 32.828 27.806 -15.418 1.00 64.62 72 PRO A O 1
ATOM 548 N N . GLY A 1 73 ? 32.790 25.552 -15.536 1.00 58.75 73 GLY A N 1
ATOM 549 C CA . GLY A 1 73 ? 32.155 25.446 -16.858 1.00 58.75 73 GLY A CA 1
ATOM 550 C C . GLY A 1 73 ? 33.087 25.597 -18.071 1.00 58.75 73 GLY A C 1
ATOM 551 O O . GLY A 1 73 ? 32.606 25.667 -19.201 1.00 58.75 73 GLY A O 1
ATOM 552 N N . GLN A 1 74 ? 34.412 25.664 -17.888 1.00 73.06 74 GLN A N 1
ATOM 553 C CA . GLN A 1 74 ? 35.352 25.490 -19.006 1.00 73.06 74 GLN A CA 1
ATOM 554 C C . GLN A 1 74 ? 35.513 24.009 -19.355 1.00 73.06 74 GLN A C 1
ATOM 556 O O . GLN A 1 74 ? 35.532 23.177 -18.455 1.00 73.06 74 GLN A O 1
ATOM 561 N N . SER A 1 75 ? 35.642 23.708 -20.653 1.00 75.88 75 SER A N 1
ATOM 562 C CA . SER A 1 75 ? 35.857 22.345 -21.151 1.00 75.88 75 SER A CA 1
ATOM 563 C C . SER A 1 75 ? 37.342 22.026 -21.302 1.00 75.88 75 SER A C 1
ATOM 565 O O . SER A 1 75 ? 38.111 22.869 -21.777 1.00 75.88 75 SER A O 1
ATOM 567 N N . PHE A 1 76 ? 37.710 20.805 -20.924 1.00 81.38 76 PHE A N 1
ATOM 568 C CA . PHE A 1 76 ? 38.942 20.138 -21.308 1.00 81.38 76 PHE A CA 1
ATOM 569 C C . PHE A 1 76 ? 38.633 19.037 -22.321 1.00 81.38 76 PHE A C 1
ATOM 571 O O . PHE A 1 76 ? 37.981 18.047 -21.988 1.00 81.38 76 PHE A O 1
ATOM 578 N N . ASP A 1 77 ? 39.105 19.209 -23.555 1.00 82.88 77 ASP A N 1
ATOM 579 C CA . ASP A 1 77 ? 38.754 18.319 -24.665 1.00 82.88 77 ASP A CA 1
ATOM 580 C C . ASP A 1 77 ? 39.947 17.463 -25.103 1.00 82.88 77 ASP A C 1
ATOM 582 O O . ASP A 1 77 ? 41.013 17.984 -25.429 1.00 82.88 77 ASP A O 1
ATOM 586 N N . VAL A 1 78 ? 39.772 16.146 -25.173 1.00 84.06 78 VAL A N 1
ATOM 587 C CA . VAL A 1 78 ? 40.777 15.211 -25.693 1.00 84.06 78 VAL A CA 1
ATOM 588 C C . VAL A 1 78 ? 40.271 14.609 -26.994 1.00 84.06 78 VAL A C 1
ATOM 590 O O . VAL A 1 78 ? 39.290 13.874 -26.993 1.00 84.06 78 VAL A O 1
ATOM 593 N N . HIS A 1 79 ? 40.961 14.885 -28.098 1.00 80.12 79 HIS A N 1
ATOM 594 C CA . HIS A 1 79 ? 40.702 14.296 -29.408 1.00 80.12 79 HIS A CA 1
ATOM 595 C C . HIS A 1 79 ? 41.783 13.272 -29.746 1.00 80.12 79 HIS A C 1
ATOM 597 O O . HIS A 1 79 ? 42.901 13.629 -30.138 1.00 80.12 79 HIS A O 1
ATOM 603 N N . ALA A 1 80 ? 41.431 11.997 -29.590 1.00 81.25 80 ALA A N 1
ATOM 604 C CA . ALA A 1 80 ? 42.287 10.865 -29.884 1.00 81.25 80 ALA A CA 1
ATOM 605 C C . ALA A 1 80 ? 41.860 10.143 -31.175 1.00 81.25 80 ALA A C 1
ATOM 607 O O . ALA A 1 80 ? 40.702 9.779 -31.352 1.00 81.25 80 ALA A O 1
ATOM 608 N N . THR A 1 81 ? 42.817 9.871 -32.061 1.00 77.44 81 THR A N 1
ATOM 609 C CA . THR A 1 81 ? 42.606 9.033 -33.262 1.00 77.44 81 THR A CA 1
ATOM 610 C C . THR A 1 81 ? 42.653 7.531 -32.945 1.00 77.44 81 THR A C 1
ATOM 612 O O . THR A 1 81 ? 42.235 6.700 -33.747 1.00 77.44 81 THR A O 1
ATOM 615 N N . GLY A 1 82 ? 43.152 7.166 -31.761 1.00 79.19 82 GLY A N 1
ATOM 616 C CA . GLY A 1 82 ? 43.150 5.811 -31.208 1.00 79.19 82 GLY A CA 1
ATOM 617 C C . GLY A 1 82 ? 42.537 5.775 -29.807 1.00 79.19 82 GLY A C 1
ATOM 618 O O . GLY A 1 82 ? 41.657 6.576 -29.490 1.00 79.19 82 GLY A O 1
ATOM 619 N N . ALA A 1 83 ? 42.931 4.799 -28.986 1.00 80.31 83 ALA A N 1
ATOM 620 C CA . ALA A 1 83 ? 42.222 4.498 -27.742 1.00 80.31 83 ALA A CA 1
ATOM 621 C C . ALA A 1 83 ? 42.461 5.555 -26.650 1.00 80.31 83 ALA A C 1
ATOM 623 O O . ALA A 1 83 ? 43.574 6.068 -26.486 1.00 80.31 83 ALA A O 1
ATOM 624 N N . VAL A 1 84 ? 41.418 5.818 -25.866 1.00 85.31 84 VAL A N 1
ATOM 625 C CA . VAL A 1 84 ? 41.462 6.572 -24.609 1.00 85.31 84 VAL A CA 1
ATOM 626 C C . VAL A 1 84 ? 41.303 5.571 -23.466 1.00 85.31 84 VAL A C 1
ATOM 628 O O . VAL A 1 84 ? 40.308 4.854 -23.412 1.00 85.31 84 VAL A O 1
ATOM 631 N N . ARG A 1 85 ? 42.278 5.487 -22.558 1.00 84.88 85 ARG A N 1
ATOM 632 C CA . ARG A 1 85 ? 42.259 4.577 -21.401 1.00 84.88 85 ARG A CA 1
ATOM 633 C C . ARG A 1 85 ? 42.623 5.316 -20.124 1.00 84.88 85 ARG A C 1
ATOM 635 O O . ARG A 1 85 ? 43.684 5.926 -20.046 1.00 84.88 85 ARG A O 1
ATOM 642 N N . ILE A 1 86 ? 41.750 5.275 -19.130 1.00 85.62 86 ILE A N 1
ATOM 643 C CA . ILE A 1 86 ? 41.940 5.976 -17.860 1.00 85.62 86 ILE A CA 1
ATOM 644 C C . ILE A 1 86 ? 41.831 4.952 -16.743 1.00 85.62 86 ILE A C 1
ATOM 646 O O . ILE A 1 86 ? 40.732 4.646 -16.303 1.00 85.62 86 ILE A O 1
ATOM 650 N N . ASP A 1 87 ? 42.964 4.420 -16.301 1.00 78.69 87 ASP A N 1
ATOM 651 C CA . ASP A 1 87 ? 43.060 3.492 -15.170 1.00 78.69 87 ASP A CA 1
ATOM 652 C C . ASP A 1 87 ? 43.487 4.210 -13.867 1.00 78.69 87 ASP A C 1
ATOM 654 O O . ASP A 1 87 ? 43.292 3.689 -12.770 1.00 78.69 87 ASP A O 1
ATOM 658 N N . GLY A 1 88 ? 44.053 5.420 -13.975 1.00 76.88 88 GLY A N 1
ATOM 659 C CA . GLY A 1 88 ? 44.354 6.332 -12.861 1.00 76.88 88 GLY A CA 1
ATOM 660 C C . GLY A 1 88 ? 43.292 7.420 -12.639 1.00 76.88 88 GLY A C 1
ATOM 661 O O . GLY A 1 88 ? 42.188 7.352 -13.171 1.00 76.88 88 GLY A O 1
ATOM 662 N N . ALA A 1 89 ? 43.598 8.434 -11.830 1.00 81.06 89 ALA A N 1
ATOM 663 C CA . ALA A 1 89 ? 42.642 9.468 -11.437 1.00 81.06 89 ALA A CA 1
ATOM 664 C C . ALA A 1 89 ? 42.696 10.733 -12.317 1.00 81.06 89 ALA A C 1
ATOM 666 O O . ALA A 1 89 ? 43.771 11.165 -12.738 1.00 81.06 89 ALA A O 1
ATOM 667 N N . ILE A 1 90 ? 41.541 11.370 -12.527 1.00 82.62 90 ILE A N 1
ATOM 668 C CA . ILE A 1 90 ? 41.411 12.726 -13.074 1.00 82.62 90 ILE A CA 1
ATOM 669 C C . ILE A 1 90 ? 40.640 13.591 -12.078 1.00 82.62 90 ILE A C 1
ATOM 671 O O . ILE A 1 90 ? 39.502 13.273 -11.729 1.00 82.62 90 ILE A O 1
ATOM 675 N N . ASP A 1 91 ? 41.238 14.707 -11.667 1.00 83.19 91 ASP A N 1
ATOM 676 C CA . ASP A 1 91 ? 40.567 15.741 -10.878 1.00 83.19 91 ASP A CA 1
ATOM 677 C C . ASP A 1 91 ? 40.370 17.010 -11.717 1.00 83.19 91 ASP A C 1
ATOM 679 O O . ASP A 1 91 ? 41.313 17.743 -12.036 1.00 83.19 91 ASP A O 1
ATOM 683 N N . ALA A 1 92 ? 39.117 17.243 -12.095 1.00 80.06 92 ALA A N 1
ATOM 684 C CA . ALA A 1 92 ? 38.638 18.396 -12.841 1.00 80.06 92 ALA A CA 1
ATOM 685 C C . ALA A 1 92 ? 37.407 19.017 -12.164 1.00 80.06 92 ALA A C 1
ATOM 687 O O . ALA A 1 92 ? 36.476 19.459 -12.843 1.00 80.06 92 ALA A O 1
ATOM 688 N N . ALA A 1 93 ? 37.360 19.027 -10.828 1.00 74.62 93 ALA A N 1
ATOM 689 C CA . ALA A 1 93 ? 36.214 19.539 -10.082 1.00 74.62 93 ALA A CA 1
ATOM 690 C C . ALA A 1 93 ? 35.729 20.913 -10.605 1.00 74.62 93 ALA A C 1
ATOM 692 O O . ALA A 1 93 ? 36.468 21.900 -10.631 1.00 74.62 93 ALA A O 1
ATOM 693 N N . GLY A 1 94 ? 34.464 20.969 -11.038 1.00 71.50 94 GLY A N 1
ATOM 694 C CA . GLY A 1 94 ? 33.825 22.172 -11.586 1.00 71.50 94 GLY A CA 1
ATOM 695 C C . GLY A 1 94 ? 34.102 22.471 -13.068 1.00 71.50 94 GLY A C 1
ATOM 696 O O . GLY A 1 94 ? 33.543 23.436 -13.588 1.00 71.50 94 GLY A O 1
ATOM 697 N N . GLN A 1 95 ? 34.918 21.677 -13.762 1.00 78.56 95 GLN A N 1
ATOM 698 C CA . GLN A 1 95 ? 35.223 21.823 -15.193 1.00 78.56 95 GLN A CA 1
ATOM 699 C C . GLN A 1 95 ? 34.572 20.705 -16.015 1.00 78.56 95 GLN A C 1
ATOM 701 O O . GLN A 1 95 ? 34.421 19.583 -15.539 1.00 78.56 95 GLN A O 1
ATOM 706 N N . ASN A 1 96 ? 34.206 20.995 -17.259 1.00 81.62 96 ASN A N 1
ATOM 707 C CA . ASN A 1 96 ? 33.658 20.001 -18.176 1.00 81.62 96 ASN A CA 1
ATOM 708 C C . ASN A 1 96 ? 34.808 19.211 -18.817 1.00 81.62 96 ASN A C 1
ATOM 710 O O . ASN A 1 96 ? 35.864 19.775 -19.097 1.00 81.62 96 ASN A O 1
ATOM 714 N N . ILE A 1 97 ? 34.620 17.919 -19.064 1.00 82.62 97 ILE A N 1
ATOM 715 C CA . ILE A 1 97 ? 35.586 17.078 -19.774 1.00 82.62 97 ILE A CA 1
ATOM 716 C C . ILE A 1 97 ? 34.901 16.440 -20.974 1.00 82.62 97 ILE A C 1
ATOM 718 O O . ILE A 1 97 ? 33.839 15.840 -20.821 1.00 82.62 97 ILE A O 1
ATOM 722 N N . SER A 1 98 ? 35.544 16.489 -22.140 1.00 83.50 98 SER A N 1
ATOM 723 C CA . SER A 1 98 ? 35.094 15.762 -23.329 1.00 83.50 98 SER A CA 1
ATOM 724 C C . SER A 1 98 ? 36.178 14.823 -23.852 1.00 83.50 98 SER A C 1
ATOM 726 O O . SER A 1 98 ? 37.290 15.258 -24.148 1.00 83.50 98 SER A O 1
ATOM 728 N N . PHE A 1 99 ? 35.849 13.546 -24.037 1.00 86.25 99 PHE A N 1
ATOM 729 C CA . PHE A 1 99 ? 36.717 12.575 -24.707 1.00 86.25 99 PHE A CA 1
ATOM 730 C C . PHE A 1 99 ? 36.146 12.202 -26.071 1.00 86.25 99 PHE A C 1
ATOM 732 O O . PHE A 1 99 ? 35.025 11.705 -26.163 1.00 86.25 99 PHE A O 1
ATOM 739 N N . TYR A 1 100 ? 36.945 12.387 -27.116 1.00 84.19 100 TYR A N 1
ATOM 740 C CA . TYR A 1 100 ? 36.664 11.963 -28.480 1.00 84.19 100 TYR A CA 1
ATOM 741 C C . TYR A 1 100 ? 37.671 10.883 -28.868 1.00 84.19 100 TYR A C 1
ATOM 743 O O . TYR A 1 100 ? 38.879 11.113 -28.801 1.00 84.19 100 TYR A O 1
ATOM 751 N N . SER A 1 101 ? 37.187 9.708 -29.261 1.00 81.56 101 SER A N 1
ATOM 752 C CA . SER A 1 101 ? 38.017 8.618 -29.773 1.00 81.56 101 SER A CA 1
ATOM 753 C C . SER A 1 101 ? 37.399 8.025 -31.027 1.00 81.56 101 SER A C 1
ATOM 755 O O . SER A 1 101 ? 36.201 7.765 -31.057 1.00 81.56 101 SER A O 1
ATOM 757 N N . ASP A 1 102 ? 38.222 7.713 -32.024 1.00 78.06 102 ASP A N 1
ATOM 758 C CA . ASP A 1 102 ? 37.783 6.960 -33.205 1.00 78.06 102 ASP A CA 1
ATOM 759 C C . ASP A 1 102 ? 37.742 5.437 -32.966 1.00 78.06 102 ASP A C 1
ATOM 761 O O . ASP A 1 102 ? 37.306 4.686 -33.842 1.00 78.06 102 ASP A O 1
ATOM 765 N N . THR A 1 103 ? 38.202 4.948 -31.802 1.00 78.62 103 THR A N 1
ATOM 766 C CA . THR A 1 103 ? 38.382 3.503 -31.549 1.00 78.62 103 THR A CA 1
ATOM 767 C C . THR A 1 103 ? 37.717 2.997 -30.270 1.00 78.62 103 THR A C 1
ATOM 769 O O . THR A 1 103 ? 36.826 2.157 -30.363 1.00 78.62 103 THR A O 1
ATOM 772 N N . GLU A 1 104 ? 38.137 3.451 -29.090 1.00 81.75 104 GLU A N 1
ATOM 773 C CA . GLU A 1 104 ? 37.697 2.927 -27.792 1.00 81.75 104 GLU A CA 1
ATOM 774 C C . GLU A 1 104 ? 37.932 3.961 -26.686 1.00 81.75 104 GLU A C 1
ATOM 776 O O . GLU A 1 104 ? 38.961 4.640 -26.673 1.00 81.75 104 GLU A O 1
ATOM 781 N N . ILE A 1 105 ? 36.999 4.038 -25.734 1.00 79.81 105 ILE A N 1
ATOM 782 C CA . ILE A 1 105 ? 37.145 4.781 -24.481 1.00 79.81 105 ILE A CA 1
ATOM 783 C C . ILE A 1 105 ? 36.932 3.811 -23.311 1.00 79.81 105 ILE A C 1
ATOM 785 O O . ILE A 1 105 ? 35.840 3.272 -23.135 1.00 79.81 105 ILE A O 1
ATOM 789 N N . VAL A 1 106 ? 37.961 3.604 -22.489 1.00 79.94 106 VAL A N 1
ATOM 790 C CA . VAL A 1 106 ? 37.903 2.768 -21.280 1.00 79.94 106 VAL A CA 1
ATOM 791 C C . VAL A 1 106 ? 38.182 3.622 -20.053 1.00 79.94 106 VAL A C 1
ATOM 793 O O . VAL A 1 106 ? 39.241 4.240 -19.956 1.00 79.94 106 VAL A O 1
ATOM 796 N N . LEU A 1 107 ? 37.250 3.628 -19.104 1.00 82.06 107 LEU A N 1
ATOM 797 C CA . LEU A 1 107 ? 37.365 4.332 -17.829 1.00 82.06 107 LEU A CA 1
ATOM 798 C C . LEU A 1 107 ? 37.358 3.297 -16.694 1.00 82.06 107 LEU A C 1
ATOM 800 O O . LEU A 1 107 ? 36.355 2.627 -16.458 1.00 82.06 107 LEU A O 1
ATOM 804 N N . ALA A 1 108 ? 38.485 3.131 -16.017 1.00 74.94 108 ALA A N 1
ATOM 805 C CA . ALA A 1 108 ? 38.664 2.233 -14.877 1.00 74.94 108 ALA A CA 1
ATOM 806 C C . ALA A 1 108 ? 39.217 2.944 -13.624 1.00 74.94 108 ALA A C 1
ATOM 808 O O . ALA A 1 108 ? 39.212 2.360 -12.538 1.00 74.94 108 ALA A O 1
ATOM 809 N N . GLY A 1 109 ? 39.623 4.209 -13.726 1.00 70.31 109 GLY A N 1
ATOM 810 C CA . GLY A 1 109 ? 40.039 5.036 -12.595 1.00 70.31 109 GLY A CA 1
ATOM 811 C C . GLY A 1 109 ? 39.054 6.158 -12.240 1.00 70.31 109 GLY A C 1
ATOM 812 O O . GLY A 1 109 ? 38.037 6.356 -12.902 1.00 70.31 109 GLY A O 1
ATOM 813 N N . ASN A 1 110 ? 39.329 6.869 -11.142 1.00 75.50 110 ASN A N 1
ATOM 814 C CA . ASN A 1 110 ? 38.410 7.860 -10.567 1.00 75.50 110 ASN A CA 1
ATOM 815 C C . ASN A 1 110 ? 38.391 9.157 -11.380 1.00 75.50 110 ASN A C 1
ATOM 817 O O . ASN A 1 110 ? 39.447 9.727 -11.639 1.00 75.50 110 ASN A O 1
ATOM 821 N N . ILE A 1 111 ? 37.208 9.668 -11.718 1.00 78.56 111 ILE A N 1
ATOM 822 C CA . ILE A 1 111 ? 37.069 10.920 -12.473 1.00 78.56 111 ILE A CA 1
ATOM 823 C C . ILE A 1 111 ? 36.127 11.851 -11.721 1.00 78.56 111 ILE A C 1
ATOM 825 O O . ILE A 1 111 ? 34.984 11.490 -11.432 1.00 78.56 111 ILE A O 1
ATOM 829 N N . ILE A 1 112 ? 36.610 13.058 -11.442 1.00 78.62 112 ILE A N 1
ATOM 830 C CA . ILE A 1 112 ? 35.831 14.151 -10.862 1.00 78.62 112 ILE A CA 1
ATOM 831 C C . ILE A 1 112 ? 35.713 15.245 -11.921 1.00 78.62 112 ILE A C 1
ATOM 833 O O . ILE A 1 112 ? 36.730 15.791 -12.341 1.00 78.62 112 ILE A O 1
ATOM 837 N N . ALA A 1 113 ? 34.496 15.572 -12.350 1.00 76.12 113 ALA A N 1
ATOM 838 C CA . ALA A 1 113 ? 34.223 16.594 -13.361 1.00 76.12 113 ALA A CA 1
ATOM 839 C C . ALA A 1 113 ? 32.939 17.376 -13.035 1.00 76.12 113 ALA A C 1
ATOM 841 O O . ALA A 1 113 ? 32.089 16.925 -12.274 1.00 76.12 113 ALA A O 1
ATOM 842 N N . GLY A 1 114 ? 32.781 18.564 -13.611 1.00 68.38 114 GLY A N 1
ATOM 843 C CA . GLY A 1 114 ? 31.496 19.266 -13.667 1.00 68.38 114 GLY A CA 1
ATOM 844 C C . GLY A 1 114 ? 30.512 18.552 -14.596 1.00 68.38 114 GLY A C 1
ATOM 845 O O . GLY A 1 114 ? 29.405 18.229 -14.187 1.00 68.38 114 GLY A O 1
ATOM 846 N N . GLU A 1 115 ? 30.949 18.225 -15.809 1.00 73.38 115 GLU A N 1
ATOM 847 C CA . GLU A 1 115 ? 30.188 17.473 -16.813 1.00 73.38 115 GLU A CA 1
ATOM 848 C C . GLU A 1 115 ? 31.151 16.563 -17.580 1.00 73.38 115 GLU A C 1
ATOM 850 O O . GLU A 1 115 ? 32.291 16.960 -17.830 1.00 73.38 115 GLU A O 1
ATOM 855 N N . LEU A 1 116 ? 30.721 15.356 -17.950 1.00 78.25 116 LEU A N 1
ATOM 856 C CA . LEU A 1 116 ? 31.536 14.411 -18.713 1.00 78.25 116 LEU A CA 1
ATOM 857 C C . LEU A 1 116 ? 30.850 14.040 -20.033 1.00 78.25 116 LEU A C 1
ATOM 859 O O . LEU A 1 116 ? 29.804 13.394 -20.044 1.00 78.25 116 LEU A O 1
ATOM 863 N N . ALA A 1 117 ? 31.472 14.387 -21.155 1.00 77.50 117 ALA A N 1
ATOM 864 C CA . ALA A 1 117 ? 31.025 14.011 -22.488 1.00 77.50 117 ALA A CA 1
ATOM 865 C C . ALA A 1 117 ? 31.928 12.920 -23.077 1.00 77.50 117 ALA A C 1
ATOM 867 O O . ALA A 1 117 ? 33.146 13.079 -23.167 1.00 77.50 117 ALA A O 1
ATOM 868 N N . LEU A 1 118 ? 31.332 11.810 -23.516 1.00 80.88 118 LEU A N 1
ATOM 869 C CA . LEU A 1 118 ? 32.051 10.707 -24.160 1.00 80.88 118 LEU A CA 1
ATOM 870 C C . LEU A 1 118 ? 31.564 10.543 -25.601 1.00 80.88 118 LEU A C 1
ATOM 872 O O . LEU A 1 118 ? 30.371 10.361 -25.864 1.00 80.88 118 LEU A O 1
ATOM 876 N N . ASN A 1 119 ? 32.499 10.588 -26.543 1.00 79.69 119 ASN A N 1
ATOM 877 C CA . ASN A 1 119 ? 32.240 10.442 -27.965 1.00 79.69 119 ASN A CA 1
ATOM 878 C C . ASN A 1 119 ? 33.186 9.391 -28.562 1.00 79.69 119 ASN A C 1
ATOM 880 O O . ASN A 1 119 ? 34.329 9.680 -28.904 1.00 79.69 119 ASN A O 1
ATOM 884 N N . GLY A 1 120 ? 32.700 8.154 -28.646 1.00 72.88 120 GLY A N 1
ATOM 885 C CA . GLY A 1 120 ? 33.408 7.027 -29.251 1.00 72.88 120 GLY A CA 1
ATOM 886 C C . GLY A 1 120 ? 32.571 6.340 -30.336 1.00 72.88 120 GLY A C 1
ATOM 887 O O . GLY A 1 120 ? 31.363 6.593 -30.428 1.00 72.88 120 GLY A O 1
ATOM 888 N N . PRO A 1 121 ? 33.166 5.445 -31.146 1.00 66.75 121 PRO A N 1
ATOM 889 C CA . PRO A 1 121 ? 32.411 4.593 -32.060 1.00 66.75 121 PRO A CA 1
ATOM 890 C C . PRO A 1 121 ? 31.430 3.690 -31.291 1.00 66.75 121 PRO A C 1
ATOM 892 O O . PRO A 1 121 ? 31.647 3.343 -30.126 1.00 66.75 121 PRO A O 1
ATOM 895 N N . GLN A 1 122 ? 30.331 3.308 -31.952 1.00 54.78 122 GLN A N 1
ATOM 896 C CA . GLN A 1 122 ? 29.249 2.524 -31.346 1.00 54.78 122 GLN A CA 1
ATOM 897 C C . GLN A 1 122 ? 29.773 1.244 -30.669 1.00 54.78 122 GLN A C 1
ATOM 899 O O . GLN A 1 122 ? 30.379 0.401 -31.324 1.00 54.78 122 GLN A O 1
ATOM 904 N N . GLY A 1 123 ? 29.500 1.095 -29.366 1.00 52.50 123 GLY A N 1
ATOM 905 C CA . GLY A 1 123 ? 29.788 -0.122 -28.594 1.00 52.50 123 GLY A CA 1
ATOM 906 C C . GLY A 1 123 ? 31.153 -0.190 -27.898 1.00 52.50 123 GLY A C 1
ATOM 907 O O . GLY A 1 123 ? 31.409 -1.185 -27.230 1.00 52.50 123 GLY A O 1
ATOM 908 N N . ASN A 1 124 ? 32.000 0.842 -27.994 1.00 59.88 124 ASN A N 1
ATOM 909 C CA . ASN A 1 124 ? 33.367 0.813 -27.444 1.00 59.88 124 ASN A CA 1
ATOM 910 C C . ASN A 1 124 ? 33.608 1.832 -26.314 1.00 59.88 124 ASN A C 1
ATOM 912 O O . ASN A 1 124 ? 34.708 2.369 -26.185 1.00 59.88 124 ASN A O 1
ATOM 916 N N . VAL A 1 125 ? 32.584 2.122 -25.507 1.00 60.97 125 VAL A N 1
ATOM 917 C CA . VAL A 1 125 ? 32.735 2.888 -24.259 1.00 60.97 125 VAL A CA 1
ATOM 918 C C . VAL A 1 125 ? 32.489 1.944 -23.086 1.00 60.97 125 VAL A C 1
ATOM 920 O O . VAL A 1 125 ? 31.381 1.429 -22.931 1.00 60.97 125 VAL A O 1
ATOM 923 N N . SER A 1 126 ? 33.518 1.701 -22.275 1.00 60.16 126 SER A N 1
ATOM 924 C CA . SER A 1 126 ? 33.459 0.784 -21.131 1.00 60.16 126 SER A CA 1
ATOM 925 C C . SER A 1 126 ? 33.852 1.486 -19.839 1.00 60.16 126 SER A C 1
ATOM 927 O O . SER A 1 126 ? 34.871 2.174 -19.783 1.00 60.16 126 SER A O 1
ATOM 929 N N . THR A 1 127 ? 33.073 1.257 -18.783 1.00 61.47 127 THR A N 1
ATOM 930 C CA . THR A 1 127 ? 33.401 1.654 -17.408 1.00 61.47 127 THR A CA 1
ATOM 931 C C . THR A 1 127 ? 33.594 0.387 -16.574 1.00 61.47 127 THR A C 1
ATOM 933 O O . THR A 1 127 ? 32.636 -0.377 -16.419 1.00 61.47 127 THR A O 1
ATOM 936 N N . ASN A 1 128 ? 34.801 0.117 -16.071 1.00 50.16 128 ASN A N 1
ATOM 937 C CA . ASN A 1 128 ? 35.068 -1.114 -15.314 1.00 50.16 128 ASN A CA 1
ATOM 938 C C . ASN A 1 128 ? 34.880 -0.890 -13.806 1.00 50.16 128 ASN A C 1
ATOM 940 O O . ASN A 1 128 ? 35.444 0.039 -13.234 1.00 50.16 128 ASN A O 1
ATOM 944 N N . GLY A 1 129 ? 34.082 -1.761 -13.177 1.00 42.22 129 GLY A N 1
ATOM 945 C CA . GLY A 1 129 ? 33.654 -1.661 -11.781 1.00 42.22 129 GLY A CA 1
ATOM 946 C C . GLY A 1 129 ? 34.805 -1.549 -10.783 1.00 42.22 129 GLY A C 1
ATOM 947 O O . GLY A 1 129 ? 35.625 -2.455 -10.644 1.00 42.22 129 GLY A O 1
ATOM 948 N N . GLY A 1 130 ? 34.832 -0.422 -10.074 1.00 41.25 130 GLY A N 1
ATOM 949 C CA . GLY A 1 130 ? 35.860 -0.050 -9.098 1.00 41.25 130 GLY A CA 1
ATOM 950 C C . GLY A 1 130 ? 36.109 1.460 -9.040 1.00 41.25 130 GLY A C 1
ATOM 951 O O . GLY A 1 130 ? 36.660 1.954 -8.060 1.00 41.25 130 GLY A O 1
ATOM 952 N N . SER A 1 131 ? 35.671 2.192 -10.064 1.00 49.78 131 SER A N 1
ATOM 953 C CA . SER A 1 131 ? 35.895 3.628 -10.223 1.00 49.78 131 SER A CA 1
ATOM 954 C C . SER A 1 131 ? 34.778 4.474 -9.603 1.00 49.78 131 SER A C 1
ATOM 956 O O . SER A 1 131 ? 33.595 4.265 -9.875 1.00 49.78 131 SER A O 1
ATOM 958 N N . GLY A 1 132 ? 35.146 5.481 -8.814 1.00 53.28 132 GLY A N 1
ATOM 959 C CA . GLY A 1 132 ? 34.258 6.575 -8.435 1.00 53.28 132 GLY A CA 1
ATOM 960 C C . GLY A 1 132 ? 34.145 7.576 -9.583 1.00 53.28 132 GLY A C 1
ATOM 961 O O . GLY A 1 132 ? 35.115 8.268 -9.896 1.00 53.28 132 GLY A O 1
ATOM 962 N N . LEU A 1 133 ? 32.968 7.649 -10.207 1.00 57.69 133 LEU A N 1
ATOM 963 C CA . LEU A 1 133 ? 32.609 8.718 -11.138 1.00 57.69 133 LEU A CA 1
ATOM 964 C C . LEU A 1 133 ? 31.803 9.775 -10.378 1.00 57.69 133 LEU A C 1
ATOM 966 O O . LEU A 1 133 ? 30.746 9.460 -9.831 1.00 57.69 133 LEU A O 1
ATOM 970 N N . ILE A 1 134 ? 32.291 11.013 -10.346 1.00 55.28 134 ILE A N 1
ATOM 971 C CA . ILE A 1 134 ? 31.578 12.156 -9.766 1.00 55.28 134 ILE A CA 1
ATOM 972 C C . ILE A 1 134 ? 31.473 13.222 -10.857 1.00 55.28 134 ILE A C 1
ATOM 974 O O . ILE A 1 134 ? 32.443 13.929 -11.131 1.00 55.28 134 ILE A O 1
ATOM 978 N N . ALA A 1 135 ? 30.308 13.305 -11.501 1.00 56.78 135 ALA A N 1
ATOM 979 C CA . ALA A 1 135 ? 30.004 14.288 -12.537 1.00 56.78 135 ALA A CA 1
ATOM 980 C C . ALA A 1 135 ? 28.581 14.834 -12.362 1.00 56.78 135 ALA A C 1
ATOM 982 O O . ALA A 1 135 ? 27.671 14.079 -12.031 1.00 56.78 135 ALA A O 1
ATOM 983 N N . GLY A 1 136 ? 28.380 16.129 -12.622 1.00 31.88 136 GLY A N 1
ATOM 984 C CA . GLY A 1 136 ? 27.057 16.770 -12.609 1.00 31.88 136 GLY A CA 1
ATOM 985 C C . GLY A 1 136 ? 26.160 16.371 -13.787 1.00 31.88 136 GLY A C 1
ATOM 986 O O . GLY A 1 136 ? 24.971 16.661 -13.770 1.00 31.88 136 GLY A O 1
ATOM 987 N N . GLY A 1 137 ? 26.711 15.684 -14.793 1.00 45.50 137 GLY A N 1
ATOM 988 C CA . GLY A 1 137 ? 25.977 15.086 -15.907 1.00 45.50 137 GLY A CA 1
ATOM 989 C C . GLY A 1 137 ? 26.897 14.270 -16.818 1.00 45.50 137 GLY A C 1
ATOM 990 O O . GLY A 1 137 ? 28.094 14.564 -16.921 1.00 45.50 137 GLY A O 1
ATOM 991 N N . VAL A 1 138 ? 26.347 13.241 -17.472 1.00 52.09 138 VAL A N 1
ATOM 992 C CA . VAL A 1 138 ? 27.056 12.439 -18.487 1.00 52.09 138 VAL A CA 1
ATOM 993 C C . VAL A 1 138 ? 26.319 12.527 -19.824 1.00 52.09 138 VAL A C 1
ATOM 995 O O . VAL A 1 138 ? 25.136 12.190 -19.902 1.00 52.09 138 VAL A O 1
ATOM 998 N N . ILE A 1 139 ? 27.019 12.950 -20.883 1.00 53.41 139 ILE A N 1
ATOM 999 C CA . ILE A 1 139 ? 26.468 13.057 -22.244 1.00 53.41 139 ILE A CA 1
ATOM 1000 C C . ILE A 1 139 ? 27.142 12.055 -23.185 1.00 53.41 139 ILE A C 1
ATOM 1002 O O . ILE A 1 139 ? 28.368 12.016 -23.310 1.00 53.41 139 ILE A O 1
ATOM 1006 N N . LEU A 1 140 ? 26.326 11.293 -23.921 1.00 57.81 140 LEU A N 1
ATOM 1007 C CA . LEU A 1 140 ? 26.771 10.407 -25.003 1.00 57.81 140 LEU A CA 1
ATOM 1008 C C . LEU A 1 140 ? 26.220 10.911 -26.336 1.00 57.81 140 LEU A C 1
ATOM 1010 O O . LEU A 1 140 ? 25.009 11.050 -26.500 1.00 57.81 140 LEU A O 1
ATOM 1014 N N . THR A 1 141 ? 27.095 11.169 -27.308 1.00 46.50 141 THR A N 1
ATOM 1015 C CA . THR A 1 141 ? 26.710 11.882 -28.544 1.00 46.50 141 THR A CA 1
ATOM 1016 C C . THR A 1 141 ? 26.613 11.011 -29.802 1.00 46.50 141 THR A C 1
ATOM 1018 O O . THR A 1 141 ? 26.275 11.535 -30.858 1.00 46.50 141 THR A O 1
ATOM 1021 N N . ASN A 1 142 ? 26.826 9.687 -29.715 1.00 49.16 142 ASN A N 1
ATOM 1022 C CA . ASN A 1 142 ? 26.862 8.804 -30.900 1.00 49.16 142 ASN A CA 1
ATOM 1023 C C . ASN A 1 142 ? 26.110 7.456 -30.785 1.00 49.16 142 ASN A C 1
ATOM 1025 O O . ASN A 1 142 ? 26.395 6.508 -31.518 1.00 49.16 142 ASN A O 1
ATOM 1029 N N . GLY A 1 143 ? 25.101 7.359 -29.910 1.00 43.78 143 GLY A N 1
ATOM 1030 C CA . GLY A 1 143 ? 24.198 6.194 -29.857 1.00 43.78 143 GLY A CA 1
ATOM 1031 C C . GLY A 1 143 ? 24.862 4.870 -29.446 1.00 43.78 143 GLY A C 1
ATOM 1032 O O . GLY A 1 143 ? 24.373 3.804 -29.809 1.00 43.78 143 GLY A O 1
ATOM 1033 N N . GLY A 1 144 ? 25.989 4.921 -28.732 1.00 39.47 144 GLY A N 1
ATOM 1034 C CA . GLY A 1 144 ? 26.660 3.732 -28.207 1.00 39.47 144 GLY A CA 1
ATOM 1035 C C . GLY A 1 144 ? 25.917 3.118 -27.017 1.00 39.47 144 GLY A C 1
ATOM 1036 O O . GLY A 1 144 ? 25.406 3.834 -26.160 1.00 39.47 144 GLY A O 1
ATOM 1037 N N . SER A 1 145 ? 25.882 1.787 -26.953 1.00 39.81 145 SER A N 1
ATOM 1038 C CA . SER A 1 145 ? 25.491 1.041 -25.753 1.00 39.81 145 SER A CA 1
ATOM 1039 C C . SER A 1 145 ? 26.632 1.076 -24.733 1.00 39.81 145 SER A C 1
ATOM 1041 O O . SER A 1 145 ? 27.776 0.813 -25.102 1.00 39.81 145 SER A O 1
ATOM 1043 N N . ILE A 1 146 ? 26.336 1.371 -23.464 1.00 41.09 146 ILE A N 1
ATOM 1044 C CA . ILE A 1 146 ? 27.307 1.229 -22.372 1.00 41.09 146 ILE A CA 1
ATOM 1045 C C . ILE A 1 146 ? 27.143 -0.168 -21.764 1.00 41.09 146 ILE A C 1
ATOM 1047 O O . ILE A 1 146 ? 26.046 -0.531 -21.346 1.00 41.09 146 ILE A O 1
ATOM 1051 N N . CYS A 1 147 ? 28.225 -0.942 -21.668 1.00 33.31 147 CYS A N 1
ATOM 1052 C CA . CYS A 1 147 ? 28.280 -2.078 -20.745 1.00 33.31 147 CYS A CA 1
ATOM 1053 C C . CYS A 1 147 ? 28.739 -1.555 -19.379 1.00 33.31 147 CYS A C 1
ATOM 1055 O O . CYS A 1 147 ? 29.935 -1.358 -19.169 1.00 33.31 147 CYS A O 1
ATOM 1057 N N . THR A 1 148 ? 27.808 -1.276 -18.461 1.00 38.03 148 THR A N 1
ATOM 1058 C CA . THR A 1 148 ? 28.162 -0.858 -17.097 1.00 38.03 148 THR A CA 1
ATOM 1059 C C . THR A 1 148 ? 28.216 -2.062 -16.161 1.00 38.03 148 THR A C 1
ATOM 1061 O O . THR A 1 148 ? 27.314 -2.897 -16.120 1.00 38.03 148 THR A O 1
ATOM 1064 N N . THR A 1 149 ? 29.278 -2.143 -15.364 1.00 31.11 149 THR A N 1
ATOM 1065 C CA . THR A 1 149 ? 29.329 -2.991 -14.169 1.00 31.11 149 THR A CA 1
ATOM 1066 C C . THR A 1 149 ? 29.600 -2.068 -12.987 1.00 31.11 149 THR A C 1
ATOM 1068 O O . THR A 1 149 ? 30.741 -1.752 -12.694 1.00 31.11 149 THR A O 1
ATOM 1071 N N . ALA A 1 150 ? 28.527 -1.595 -12.347 1.00 30.61 150 ALA A N 1
ATOM 1072 C CA . ALA A 1 150 ? 28.525 -0.751 -11.144 1.00 30.61 150 ALA A CA 1
ATOM 1073 C C . ALA A 1 150 ? 29.073 0.691 -11.297 1.00 30.61 150 ALA A C 1
ATOM 1075 O O . ALA A 1 150 ? 30.275 0.929 -11.348 1.00 30.61 150 ALA A O 1
ATOM 1076 N N . LEU A 1 151 ? 28.161 1.671 -11.259 1.00 34.75 151 LEU A N 1
ATOM 1077 C CA . LEU A 1 151 ? 28.456 3.057 -10.875 1.00 34.75 151 LEU A CA 1
ATOM 1078 C C . LEU A 1 151 ? 28.275 3.168 -9.3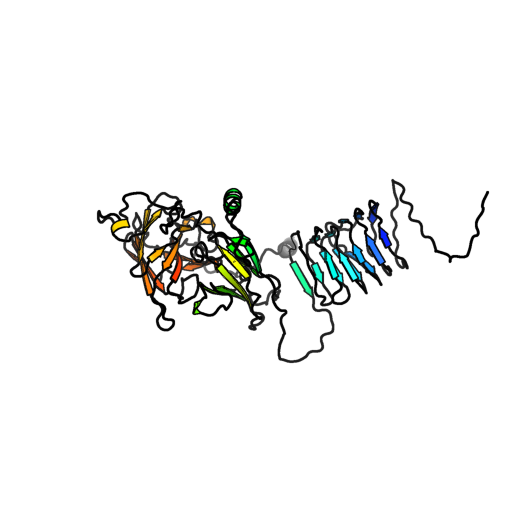54 1.00 34.75 151 LEU A C 1
ATOM 1080 O O . LEU A 1 151 ? 27.201 2.859 -8.846 1.00 34.75 151 LEU A O 1
ATOM 1084 N N . ALA A 1 152 ? 29.312 3.591 -8.630 1.00 31.55 152 ALA A N 1
ATOM 1085 C CA . ALA A 1 152 ? 29.277 3.783 -7.175 1.00 31.55 152 ALA A CA 1
ATOM 1086 C C . ALA A 1 152 ? 29.168 5.271 -6.759 1.00 31.55 152 ALA A C 1
ATOM 1088 O O . ALA A 1 152 ? 29.578 5.632 -5.659 1.00 31.55 152 ALA A O 1
ATOM 1089 N N . GLY A 1 153 ? 28.641 6.148 -7.625 1.00 33.41 153 GLY A N 1
ATOM 1090 C CA . GLY A 1 153 ? 28.534 7.595 -7.381 1.00 33.41 153 GLY A CA 1
ATOM 1091 C C . GLY A 1 153 ? 27.226 8.207 -7.896 1.00 33.41 153 GLY A C 1
ATOM 1092 O O . GLY A 1 153 ? 26.599 7.665 -8.805 1.00 33.41 153 GLY A O 1
ATOM 1093 N N . THR A 1 154 ? 26.815 9.329 -7.293 1.00 29.23 154 THR A N 1
ATOM 1094 C CA . THR A 1 154 ? 25.610 10.107 -7.628 1.00 29.23 154 THR A CA 1
ATOM 1095 C C . THR A 1 154 ? 25.735 10.705 -9.031 1.00 29.23 154 THR A C 1
ATOM 1097 O O . THR A 1 154 ? 26.480 11.662 -9.229 1.00 29.23 154 THR A O 1
ATOM 1100 N N . CYS A 1 155 ? 25.036 10.132 -10.010 1.00 32.12 155 CYS A N 1
ATOM 1101 C CA . CYS A 1 155 ? 24.798 10.782 -11.298 1.00 32.12 155 CYS A CA 1
ATOM 1102 C C . CYS A 1 155 ? 23.419 11.447 -11.231 1.00 32.12 155 CYS A C 1
ATOM 1104 O O . CYS A 1 155 ? 22.426 10.734 -11.105 1.00 32.12 155 CYS A O 1
ATOM 1106 N N . ASP A 1 156 ? 23.366 12.778 -11.306 1.00 30.23 156 ASP A N 1
ATOM 1107 C CA . ASP A 1 156 ? 22.102 13.528 -11.214 1.00 30.23 156 ASP A CA 1
ATOM 1108 C C . ASP A 1 156 ? 21.275 13.453 -12.517 1.00 30.23 156 ASP A C 1
ATOM 1110 O O . ASP A 1 156 ? 20.050 13.538 -12.466 1.00 30.23 156 ASP A O 1
ATOM 1114 N N . GLU A 1 157 ? 21.906 13.250 -13.686 1.00 33.34 157 GLU A N 1
ATOM 1115 C CA . GLU A 1 157 ? 21.204 13.157 -14.978 1.00 33.34 157 GLU A CA 1
ATOM 1116 C C . GLU A 1 157 ? 22.054 12.441 -16.061 1.00 33.34 157 GLU A C 1
ATOM 1118 O O . GLU A 1 157 ? 23.241 12.735 -16.235 1.00 33.34 157 GLU A O 1
ATOM 1123 N N . LEU A 1 158 ? 21.458 11.502 -16.815 1.00 35.97 158 LEU A N 1
ATOM 1124 C CA . LEU A 1 158 ? 22.053 10.870 -18.009 1.00 35.97 158 LEU A CA 1
ATOM 1125 C C . LEU A 1 158 ? 21.296 11.354 -19.254 1.00 35.97 158 LEU A C 1
ATOM 1127 O O . LEU A 1 158 ? 20.140 10.982 -19.458 1.00 35.97 158 LEU A O 1
ATOM 1131 N N . ILE A 1 159 ? 21.942 12.158 -20.103 1.00 32.41 159 ILE A N 1
ATOM 1132 C CA . ILE A 1 159 ? 21.304 12.775 -21.277 1.00 32.41 159 ILE A CA 1
ATOM 1133 C C . ILE A 1 159 ? 21.830 12.113 -22.556 1.00 32.41 159 ILE A C 1
ATOM 1135 O O . ILE A 1 159 ? 22.993 12.263 -22.935 1.00 32.41 159 ILE A O 1
ATOM 1139 N N . LEU A 1 160 ? 20.950 11.399 -23.264 1.00 33.53 160 LEU A N 1
ATOM 1140 C CA . LEU A 1 160 ? 21.212 10.899 -24.615 1.00 33.53 160 LEU A CA 1
ATOM 1141 C C . LEU A 1 160 ? 20.717 11.932 -25.633 1.00 33.53 160 LEU A C 1
ATOM 1143 O O . LEU A 1 160 ? 19.511 12.127 -25.789 1.00 33.53 160 LEU A O 1
ATOM 1147 N N . LEU A 1 161 ? 21.635 12.592 -26.342 1.00 28.36 161 LEU A N 1
ATOM 1148 C CA . LEU A 1 161 ? 21.271 13.510 -27.423 1.00 28.36 161 LEU A CA 1
ATOM 1149 C C . LEU A 1 161 ? 21.210 12.753 -28.761 1.00 28.36 161 LEU A C 1
ATOM 1151 O O . LEU A 1 161 ? 22.161 12.046 -29.104 1.00 28.36 161 LEU A O 1
ATOM 1155 N N . PRO A 1 162 ? 20.141 12.907 -29.564 1.00 27.36 162 PRO A N 1
ATOM 1156 C CA . PRO A 1 162 ? 20.106 12.350 -30.909 1.00 27.36 162 PRO A CA 1
ATOM 1157 C C . PRO A 1 162 ? 21.090 13.110 -31.816 1.00 27.36 162 PRO A C 1
ATOM 1159 O O . PRO A 1 162 ? 20.832 14.235 -32.244 1.00 27.36 162 PRO A O 1
ATOM 1162 N N . GLY A 1 163 ? 22.235 12.486 -32.103 1.00 27.94 163 GLY A N 1
ATOM 1163 C CA . GLY A 1 163 ? 23.230 12.964 -33.061 1.00 27.94 163 GLY A CA 1
ATOM 1164 C C . GLY A 1 163 ? 22.757 12.826 -34.513 1.00 27.94 163 GLY A C 1
ATOM 1165 O O . GLY A 1 163 ? 22.194 11.814 -34.923 1.00 27.94 163 GLY A O 1
ATOM 1166 N N . SER A 1 164 ? 22.979 13.889 -35.281 1.00 29.25 164 SER A N 1
ATOM 1167 C CA . SER A 1 164 ? 22.516 14.169 -36.643 1.00 29.25 164 SER A CA 1
ATOM 1168 C C . SER A 1 164 ? 22.772 13.062 -37.676 1.00 29.25 164 SER A C 1
ATOM 1170 O O . SER A 1 164 ? 23.915 12.802 -38.047 1.00 29.25 164 SER A O 1
ATOM 1172 N N . GLY A 1 165 ? 21.689 12.503 -38.226 1.00 27.02 165 GLY A N 1
ATOM 1173 C CA . GLY A 1 165 ? 21.754 11.572 -39.358 1.00 27.02 165 GLY A CA 1
ATOM 1174 C C . GLY A 1 165 ? 20.561 10.629 -39.536 1.00 27.02 165 GLY A C 1
ATOM 1175 O O . GLY A 1 165 ? 20.682 9.671 -40.290 1.00 27.02 165 GLY A O 1
ATOM 1176 N N . ALA A 1 166 ? 19.418 10.845 -38.877 1.00 24.28 166 ALA A N 1
ATOM 1177 C CA . ALA A 1 166 ? 18.240 10.009 -39.099 1.00 24.28 166 ALA A CA 1
ATOM 1178 C C . ALA A 1 166 ? 17.449 10.514 -40.314 1.00 24.28 166 ALA A C 1
ATOM 1180 O O . ALA A 1 166 ? 16.834 11.581 -40.296 1.00 24.28 166 ALA A O 1
ATOM 1181 N N . THR A 1 167 ? 17.471 9.729 -41.388 1.00 22.25 167 THR A N 1
ATOM 1182 C CA . THR A 1 167 ? 16.458 9.808 -42.438 1.00 22.25 167 THR A CA 1
ATOM 1183 C C . THR A 1 167 ? 15.100 9.529 -41.798 1.00 22.25 167 THR A C 1
ATOM 1185 O O . THR A 1 167 ? 14.932 8.543 -41.085 1.00 22.25 167 THR A O 1
ATOM 1188 N N . VAL A 1 168 ? 14.143 10.423 -42.044 1.00 24.48 168 VAL A N 1
ATOM 1189 C CA . VAL A 1 168 ? 12.739 10.265 -41.662 1.00 24.48 168 VAL A CA 1
ATOM 1190 C C . VAL A 1 168 ? 12.208 8.983 -42.305 1.00 24.48 168 VAL A C 1
ATOM 1192 O O . VAL A 1 168 ? 12.069 8.914 -43.526 1.00 24.48 168 VAL A O 1
ATOM 1195 N N . LEU A 1 169 ? 11.916 7.974 -41.489 1.00 23.75 169 LEU A N 1
ATOM 1196 C CA . LEU A 1 169 ? 10.977 6.919 -41.846 1.00 23.75 169 LEU A CA 1
ATOM 1197 C C . LEU A 1 169 ? 9.650 7.268 -41.169 1.00 23.75 169 LEU A C 1
ATOM 1199 O O . LEU A 1 169 ? 9.574 7.351 -39.945 1.00 23.75 169 LEU A O 1
ATOM 1203 N N . GLU A 1 170 ? 8.620 7.532 -41.974 1.00 22.58 170 GLU A N 1
ATOM 1204 C CA . GLU A 1 170 ? 7.242 7.602 -41.482 1.00 22.58 170 GLU A CA 1
ATOM 1205 C C . GLU A 1 170 ? 6.714 6.205 -41.064 1.00 22.58 170 GLU A C 1
ATOM 1207 O O . GLU A 1 170 ? 7.415 5.199 -41.177 1.00 22.58 170 GLU A O 1
ATOM 1212 N N . PRO A 1 171 ? 5.455 6.115 -40.609 1.00 30.81 171 PRO A N 1
ATOM 1213 C CA . PRO A 1 171 ? 5.046 5.976 -39.226 1.00 30.81 171 PRO A CA 1
ATOM 1214 C C . PRO A 1 171 ? 4.813 4.498 -38.885 1.00 30.81 171 PRO A C 1
ATOM 1216 O O . PRO A 1 171 ? 3.901 3.858 -39.409 1.00 30.81 171 PRO A O 1
ATOM 1219 N N . GLY A 1 172 ? 5.605 3.944 -37.976 1.00 30.36 172 GLY A N 1
ATOM 1220 C CA . GLY A 1 172 ? 5.367 2.587 -37.497 1.00 30.36 172 GLY A CA 1
ATOM 1221 C C . GLY A 1 172 ? 6.559 2.011 -36.760 1.00 30.36 172 GLY A C 1
ATOM 1222 O O . GLY A 1 172 ? 7.494 1.524 -37.382 1.00 30.36 172 GLY A O 1
ATOM 1223 N N . GLY A 1 173 ? 6.480 2.027 -35.431 1.00 27.66 173 GLY A N 1
ATOM 1224 C CA . GLY A 1 173 ? 7.361 1.253 -34.564 1.00 27.66 173 GLY A CA 1
ATOM 1225 C C . GLY A 1 173 ? 8.637 1.982 -34.166 1.00 27.66 173 GLY A C 1
ATOM 1226 O O . GLY A 1 173 ? 9.711 1.714 -34.696 1.00 27.66 173 GLY A O 1
ATOM 1227 N N . ILE A 1 174 ? 8.537 2.835 -33.147 1.00 29.55 174 ILE A N 1
ATOM 1228 C CA . ILE A 1 174 ? 9.691 3.064 -32.280 1.00 29.55 174 ILE A CA 1
ATOM 1229 C C . ILE A 1 174 ? 9.867 1.757 -31.500 1.00 29.55 174 ILE A C 1
ATOM 1231 O O . ILE A 1 174 ? 9.069 1.447 -30.617 1.00 29.55 174 ILE A O 1
ATOM 1235 N N . SER A 1 175 ? 10.869 0.954 -31.862 1.00 33.31 175 SER A N 1
ATOM 1236 C CA . SER A 1 175 ? 11.341 -0.117 -30.984 1.00 33.31 175 SER A CA 1
ATOM 1237 C C . SER A 1 175 ? 12.064 0.560 -29.830 1.00 33.31 175 SER A C 1
ATOM 1239 O O . SER A 1 175 ? 13.246 0.882 -29.935 1.00 33.31 175 SER A O 1
ATOM 1241 N N . LEU A 1 176 ? 11.331 0.840 -28.755 1.00 36.56 176 LEU A N 1
ATOM 1242 C CA . LEU A 1 176 ? 11.939 1.286 -27.509 1.00 36.56 176 LEU A CA 1
ATOM 1243 C C . LEU A 1 176 ? 12.892 0.176 -27.022 1.00 36.56 176 LEU A C 1
ATOM 1245 O O . LEU A 1 176 ? 12.557 -1.005 -27.175 1.00 36.56 176 LEU A O 1
ATOM 1249 N N . PRO A 1 177 ? 14.087 0.518 -26.510 1.00 39.97 177 PRO A N 1
ATOM 1250 C CA . PRO A 1 177 ? 15.010 -0.473 -25.967 1.00 39.97 177 PRO A CA 1
ATOM 1251 C C . PRO A 1 177 ? 14.304 -1.316 -24.898 1.00 39.97 177 PRO A C 1
ATOM 1253 O O . PRO A 1 177 ? 13.437 -0.822 -24.176 1.00 39.97 177 PRO A O 1
ATOM 1256 N N . VAL A 1 178 ? 14.657 -2.601 -24.823 1.00 38.38 178 VAL A N 1
ATOM 1257 C CA . VAL A 1 178 ? 14.176 -3.478 -23.751 1.00 38.38 178 VAL A CA 1
ATOM 1258 C C . VAL A 1 178 ? 14.680 -2.907 -22.428 1.00 38.38 178 VAL A C 1
ATOM 1260 O O . VAL A 1 178 ? 15.866 -2.630 -22.267 1.00 38.38 178 VAL A O 1
ATOM 1263 N N . ILE A 1 179 ? 13.750 -2.685 -21.508 1.00 48.34 179 ILE A N 1
ATOM 1264 C CA . ILE A 1 179 ? 14.004 -2.098 -20.199 1.00 48.34 179 ILE A CA 1
ATOM 1265 C C . ILE A 1 179 ? 14.468 -3.225 -19.271 1.00 48.34 179 ILE A C 1
ATOM 1267 O O . ILE A 1 179 ? 13.680 -4.096 -18.901 1.00 48.34 179 ILE A O 1
ATOM 1271 N N . GLU A 1 180 ? 15.757 -3.274 -18.939 1.00 49.38 180 GLU A N 1
ATOM 1272 C CA . GLU A 1 180 ? 16.336 -4.488 -18.342 1.00 49.38 180 GLU A CA 1
ATOM 1273 C C . GLU A 1 180 ? 16.503 -4.481 -16.817 1.00 49.38 180 GLU A C 1
ATOM 1275 O O . GLU A 1 180 ? 16.883 -5.520 -16.271 1.00 49.38 180 GLU A O 1
ATOM 1280 N N . SER A 1 181 ? 16.193 -3.402 -16.087 1.00 60.88 181 SER A N 1
ATOM 1281 C CA . SER A 1 181 ? 16.393 -3.441 -14.631 1.00 60.88 181 SER A CA 1
ATOM 1282 C C . SER A 1 181 ? 15.433 -2.608 -13.780 1.00 60.88 181 SER A C 1
ATOM 1284 O O . SER A 1 181 ? 14.801 -1.652 -14.221 1.00 60.88 181 SER A O 1
ATOM 1286 N N . ILE A 1 182 ? 15.329 -3.053 -12.524 1.00 61.56 182 ILE A N 1
ATOM 1287 C CA . ILE A 1 182 ? 14.638 -2.434 -11.391 1.00 61.56 182 ILE A CA 1
ATOM 1288 C C . ILE A 1 182 ? 15.664 -2.366 -10.266 1.00 61.56 182 ILE A C 1
ATOM 1290 O O . ILE A 1 182 ? 16.325 -3.378 -9.981 1.00 61.56 182 ILE A O 1
ATOM 1294 N N . ILE A 1 183 ? 15.797 -1.202 -9.636 1.00 69.06 183 ILE A N 1
ATOM 1295 C CA . ILE A 1 183 ? 16.565 -1.046 -8.399 1.00 69.06 183 ILE A CA 1
ATOM 1296 C C . ILE A 1 183 ? 15.574 -1.055 -7.241 1.00 69.06 183 ILE A C 1
ATOM 1298 O O . ILE A 1 183 ? 14.546 -0.394 -7.291 1.00 69.06 183 ILE A O 1
ATOM 1302 N N . LEU A 1 184 ? 15.871 -1.829 -6.204 1.00 65.94 184 LEU A N 1
ATOM 1303 C CA . LEU A 1 184 ? 15.063 -1.874 -4.992 1.00 65.94 184 LEU A CA 1
ATOM 1304 C C . LEU A 1 184 ? 15.854 -1.216 -3.872 1.00 65.94 184 LEU A C 1
ATOM 1306 O O . LEU A 1 184 ? 17.027 -1.540 -3.672 1.00 65.94 184 LEU A O 1
ATOM 1310 N N . SER A 1 185 ? 15.206 -0.313 -3.153 1.00 68.75 185 SER A N 1
ATOM 1311 C CA . SER A 1 185 ? 15.739 0.333 -1.959 1.00 68.75 185 SER A CA 1
ATOM 1312 C C . SER A 1 185 ? 14.773 0.154 -0.797 1.00 68.75 185 SER A C 1
ATOM 1314 O O . SER A 1 185 ? 13.581 -0.065 -1.001 1.00 68.75 185 SER A O 1
ATOM 1316 N N . ILE A 1 186 ? 15.298 0.250 0.417 1.00 55.28 186 ILE A N 1
ATOM 1317 C CA . ILE A 1 186 ? 14.510 0.234 1.645 1.00 55.28 186 ILE A CA 1
ATOM 1318 C C . ILE A 1 186 ? 14.638 1.627 2.261 1.00 55.28 186 ILE A C 1
ATOM 1320 O O . ILE A 1 186 ? 15.755 2.108 2.462 1.00 55.28 186 ILE A O 1
ATOM 1324 N N . SER A 1 187 ? 13.515 2.276 2.541 1.00 55.69 187 SER A N 1
ATOM 1325 C CA . SER A 1 187 ? 13.441 3.539 3.272 1.00 55.69 187 SER A CA 1
ATOM 1326 C C . SER A 1 187 ? 12.764 3.321 4.628 1.00 55.69 187 SER A C 1
ATOM 1328 O O . SER A 1 187 ? 12.054 2.342 4.842 1.00 55.69 187 SER A O 1
ATOM 1330 N N . GLY A 1 188 ? 13.013 4.219 5.583 1.00 45.34 188 GLY A N 1
ATOM 1331 C CA . GLY A 1 188 ? 12.294 4.232 6.863 1.00 45.34 188 GLY A CA 1
ATOM 1332 C C . GLY A 1 188 ? 12.778 3.248 7.936 1.00 45.34 188 GLY A C 1
ATOM 1333 O O . GLY A 1 188 ? 12.334 3.372 9.072 1.00 45.34 188 GLY A O 1
ATOM 1334 N N . TYR A 1 189 ? 13.717 2.348 7.632 1.00 44.78 189 TYR A N 1
ATOM 1335 C CA . TYR A 1 189 ? 14.332 1.454 8.623 1.00 44.78 189 TYR A CA 1
ATOM 1336 C C . TYR A 1 189 ? 15.636 2.029 9.168 1.00 44.78 189 TYR A C 1
ATOM 1338 O O . TYR A 1 189 ? 16.458 2.570 8.421 1.00 44.78 189 TYR A O 1
ATOM 1346 N N . ASN A 1 190 ? 15.844 1.908 10.478 1.00 41.25 190 ASN A N 1
ATOM 1347 C CA . ASN A 1 190 ? 17.119 2.268 11.085 1.00 41.25 190 ASN A CA 1
ATOM 1348 C C . ASN A 1 190 ? 18.142 1.125 10.886 1.00 41.25 190 ASN A C 1
ATOM 1350 O O . ASN A 1 190 ? 17.782 -0.008 10.569 1.00 41.25 190 ASN A O 1
ATOM 1354 N N . GLN A 1 191 ? 19.438 1.408 11.070 1.00 43.19 191 GLN A N 1
ATOM 1355 C CA . GLN A 1 191 ? 20.498 0.407 10.869 1.00 43.19 191 GLN A CA 1
ATOM 1356 C C . GLN A 1 191 ? 20.320 -0.836 11.759 1.00 43.19 191 GLN A C 1
ATOM 1358 O O . GLN A 1 191 ? 20.665 -1.926 11.329 1.00 43.19 191 GLN A O 1
ATOM 1363 N N . ALA A 1 192 ? 19.747 -0.701 12.960 1.00 42.44 192 ALA A N 1
ATOM 1364 C CA . ALA A 1 192 ? 19.505 -1.836 13.848 1.00 42.44 192 ALA A CA 1
ATOM 1365 C C . ALA A 1 192 ? 18.373 -2.747 13.340 1.00 42.44 192 ALA A C 1
ATOM 1367 O O . ALA A 1 192 ? 18.475 -3.964 13.482 1.00 42.44 192 ALA A O 1
ATOM 1368 N N . ASP A 1 193 ? 17.345 -2.189 12.695 1.00 42.22 193 ASP A N 1
ATOM 1369 C CA . ASP A 1 193 ? 16.291 -2.979 12.050 1.00 42.22 193 ASP A CA 1
ATOM 1370 C C . ASP A 1 193 ? 16.861 -3.741 10.841 1.00 42.22 193 ASP A C 1
ATOM 1372 O O . ASP A 1 193 ? 16.609 -4.933 10.670 1.00 42.22 193 ASP A O 1
ATOM 1376 N N . LEU A 1 194 ? 17.704 -3.075 10.038 1.00 46.72 194 LEU A N 1
ATOM 1377 C CA . LEU A 1 194 ? 18.417 -3.691 8.911 1.00 46.72 194 LEU A CA 1
ATOM 1378 C C . LEU A 1 194 ? 19.411 -4.776 9.366 1.00 46.72 194 LEU A C 1
ATOM 1380 O O . LEU A 1 194 ? 19.569 -5.789 8.685 1.00 46.72 194 LEU A O 1
ATOM 1384 N N . ASP A 1 195 ? 20.052 -4.597 10.521 1.00 46.34 195 ASP A N 1
ATOM 1385 C CA . ASP A 1 195 ? 20.953 -5.590 11.111 1.00 46.34 195 ASP A CA 1
ATOM 1386 C C . ASP A 1 195 ? 20.175 -6.812 11.646 1.00 46.34 195 ASP A C 1
ATOM 1388 O O . ASP A 1 195 ? 20.666 -7.937 11.551 1.00 46.34 195 ASP A O 1
ATOM 1392 N N . ALA A 1 196 ? 18.939 -6.632 12.133 1.00 44.72 196 ALA A N 1
ATOM 1393 C CA . ALA A 1 196 ? 18.049 -7.733 12.522 1.00 44.72 196 ALA A CA 1
ATOM 1394 C C . ALA A 1 196 ? 17.543 -8.546 11.312 1.00 44.72 196 ALA A C 1
ATOM 1396 O O . ALA A 1 196 ? 17.359 -9.761 11.407 1.00 44.72 196 ALA A O 1
ATOM 1397 N N . LEU A 1 197 ? 17.385 -7.904 10.148 1.00 43.25 197 LEU A N 1
ATOM 1398 C CA . LEU A 1 197 ? 17.103 -8.561 8.862 1.00 43.25 197 LEU A CA 1
ATOM 1399 C C . LEU A 1 197 ? 18.263 -9.462 8.384 1.00 43.25 197 LEU A C 1
ATOM 1401 O O . LEU A 1 197 ? 18.022 -10.441 7.674 1.00 43.25 197 LEU A O 1
ATOM 1405 N N . ALA A 1 198 ? 19.507 -9.166 8.777 1.00 40.75 198 ALA A N 1
ATOM 1406 C CA . ALA A 1 198 ? 20.702 -9.905 8.357 1.00 40.75 198 ALA A CA 1
ATOM 1407 C C . ALA A 1 198 ? 20.923 -11.242 9.102 1.00 40.75 198 ALA A C 1
ATOM 1409 O O . ALA A 1 198 ? 21.739 -12.051 8.656 1.00 40.75 198 ALA A O 1
ATOM 1410 N N . ASP A 1 199 ? 20.204 -11.501 10.203 1.00 38.62 199 ASP A N 1
ATOM 1411 C CA . ASP A 1 199 ? 20.393 -12.697 11.050 1.00 38.62 199 ASP A CA 1
ATOM 1412 C C . ASP A 1 199 ? 19.622 -13.945 10.553 1.00 38.62 199 ASP A C 1
ATOM 1414 O O . ASP A 1 199 ? 19.759 -15.054 11.078 1.00 38.62 199 ASP A O 1
ATOM 1418 N N . PHE A 1 200 ? 18.847 -13.823 9.470 1.00 39.06 200 PHE A N 1
ATOM 1419 C CA . PHE A 1 200 ? 18.169 -14.961 8.841 1.00 39.06 200 PHE A CA 1
ATOM 1420 C C . PHE A 1 200 ? 19.117 -15.717 7.897 1.00 39.06 200 PHE A C 1
ATOM 1422 O O . PHE A 1 200 ? 19.146 -15.520 6.685 1.00 39.06 200 PHE A O 1
ATOM 1429 N N . THR A 1 201 ? 19.904 -16.624 8.474 1.00 33.38 201 THR A N 1
ATOM 1430 C CA . THR A 1 201 ? 20.932 -17.440 7.796 1.00 33.38 201 THR A CA 1
ATOM 1431 C C . THR A 1 201 ? 20.404 -18.631 6.979 1.00 33.38 201 THR A C 1
ATOM 1433 O O . THR A 1 201 ? 21.179 -19.518 6.608 1.00 33.38 201 THR A O 1
ATOM 1436 N N . GLU A 1 202 ? 19.119 -18.666 6.619 1.00 39.44 202 GLU A N 1
ATOM 1437 C CA . GLU A 1 202 ? 18.640 -19.642 5.636 1.00 39.44 202 GLU A CA 1
ATOM 1438 C C . GLU A 1 202 ? 18.827 -19.096 4.219 1.00 39.44 202 GLU A C 1
ATOM 1440 O O . GLU A 1 202 ? 18.158 -18.155 3.790 1.00 39.44 202 GLU A O 1
ATOM 1445 N N . ALA A 1 203 ? 19.773 -19.699 3.492 1.00 40.28 203 ALA A N 1
ATOM 1446 C CA . ALA A 1 203 ? 20.029 -19.396 2.092 1.00 40.28 203 ALA A CA 1
ATOM 1447 C C . ALA A 1 203 ? 18.707 -19.401 1.299 1.00 40.28 203 ALA A C 1
ATOM 1449 O O . ALA A 1 203 ? 17.953 -20.377 1.395 1.00 40.28 203 ALA A O 1
ATOM 1450 N N . PRO A 1 204 ? 18.409 -18.348 0.512 1.00 44.41 204 PRO A N 1
ATOM 1451 C CA . PRO A 1 204 ? 17.165 -18.288 -0.236 1.00 44.41 204 PRO A CA 1
ATOM 1452 C C . PRO A 1 204 ? 17.057 -19.505 -1.167 1.00 44.41 204 PRO A C 1
ATOM 1454 O O . PRO A 1 204 ? 18.072 -19.932 -1.734 1.00 44.41 204 PRO A O 1
ATOM 1457 N N . PRO A 1 205 ? 15.848 -20.066 -1.371 1.00 42.38 205 PRO A N 1
ATOM 1458 C CA . PRO A 1 205 ? 15.643 -21.052 -2.421 1.00 42.38 205 PRO A CA 1
ATOM 1459 C C . PRO A 1 205 ? 16.180 -20.468 -3.730 1.00 42.38 205 PRO A C 1
ATOM 1461 O O . PRO A 1 205 ? 15.905 -19.314 -4.065 1.00 42.38 205 PRO A O 1
ATOM 1464 N N . SER A 1 206 ? 17.023 -21.245 -4.412 1.00 45.59 206 SER A N 1
ATOM 1465 C CA . SER A 1 206 ? 17.878 -20.806 -5.518 1.00 45.59 206 SER A CA 1
ATOM 1466 C C . SER A 1 206 ? 17.114 -19.949 -6.538 1.00 45.59 206 SER A C 1
ATOM 1468 O O . SER A 1 206 ? 16.396 -20.489 -7.379 1.00 45.59 206 SER A O 1
ATOM 1470 N N . GLY A 1 207 ? 17.256 -18.621 -6.452 1.00 51.56 207 GLY A N 1
ATOM 1471 C CA . GLY A 1 207 ? 16.609 -17.672 -7.363 1.00 51.56 207 GLY A CA 1
ATOM 1472 C C . GLY A 1 207 ? 16.287 -16.296 -6.769 1.00 51.56 207 GLY A C 1
ATOM 1473 O O . GLY A 1 207 ? 16.416 -15.304 -7.484 1.00 51.56 207 GLY A O 1
ATOM 1474 N N . ALA A 1 208 ? 15.908 -16.198 -5.489 1.00 54.50 208 ALA A N 1
ATOM 1475 C CA . ALA A 1 208 ? 15.666 -14.895 -4.856 1.00 54.50 208 ALA A CA 1
ATOM 1476 C C . ALA A 1 208 ? 16.999 -14.225 -4.492 1.00 54.50 208 ALA A C 1
ATOM 1478 O O . ALA A 1 208 ? 17.833 -14.818 -3.813 1.00 54.50 208 ALA A O 1
ATOM 1479 N N . GLN A 1 209 ? 17.210 -13.003 -4.985 1.00 53.94 209 GLN A N 1
ATOM 1480 C CA . GLN A 1 209 ? 18.492 -12.304 -4.841 1.00 53.94 209 GLN A CA 1
ATOM 1481 C C . GLN A 1 209 ? 18.638 -11.609 -3.478 1.00 53.94 209 GLN A C 1
ATOM 1483 O O . GLN A 1 209 ? 19.766 -11.462 -3.036 1.00 53.94 209 GLN A O 1
ATOM 1488 N N . ASN A 1 210 ? 17.538 -11.219 -2.813 1.00 62.03 210 ASN A N 1
ATOM 1489 C CA . ASN A 1 210 ? 17.536 -10.495 -1.532 1.00 62.03 210 ASN A CA 1
ATOM 1490 C C . ASN A 1 210 ? 16.230 -10.753 -0.744 1.00 62.03 210 ASN A C 1
ATOM 1492 O O . ASN A 1 210 ? 15.175 -10.955 -1.356 1.00 62.03 210 ASN A O 1
ATOM 1496 N N . VAL A 1 211 ? 16.311 -10.724 0.592 1.00 68.88 211 VAL A N 1
ATOM 1497 C CA . VAL A 1 211 ? 15.158 -10.711 1.513 1.00 68.88 211 VAL A CA 1
ATOM 1498 C C . VAL A 1 211 ? 14.799 -9.253 1.817 1.00 68.88 211 VAL A C 1
ATOM 1500 O O . VAL A 1 211 ? 15.689 -8.469 2.136 1.00 68.88 211 VAL A O 1
ATOM 1503 N N . PHE A 1 212 ? 13.524 -8.888 1.695 1.00 77.38 212 PHE A N 1
ATOM 1504 C CA . PHE A 1 212 ? 13.019 -7.526 1.890 1.00 77.38 212 PHE A CA 1
ATOM 1505 C C . PHE A 1 212 ? 12.012 -7.452 3.046 1.00 77.38 212 PHE A C 1
ATOM 1507 O O . PHE A 1 212 ? 11.278 -8.418 3.266 1.00 77.38 212 PHE A O 1
ATOM 1514 N N . PRO A 1 213 ? 11.939 -6.317 3.763 1.00 75.88 213 PRO A N 1
ATOM 1515 C CA . PRO A 1 213 ? 10.885 -6.076 4.742 1.00 75.88 213 PRO A CA 1
ATOM 1516 C C . PRO A 1 213 ? 9.507 -5.960 4.071 1.00 75.88 213 PRO A C 1
ATOM 1518 O O . PRO A 1 213 ? 9.392 -5.857 2.849 1.00 75.88 213 PRO A O 1
ATOM 1521 N N . LEU A 1 214 ? 8.449 -5.967 4.883 1.00 80.56 214 LEU A N 1
ATOM 1522 C CA . LEU A 1 214 ? 7.058 -5.861 4.417 1.00 80.56 214 LEU A CA 1
ATOM 1523 C C . LEU A 1 214 ? 6.600 -4.421 4.158 1.00 80.56 214 LEU A C 1
ATOM 1525 O O . LEU A 1 214 ? 5.542 -4.217 3.566 1.00 80.56 214 LEU A O 1
ATOM 1529 N N . ARG A 1 215 ? 7.371 -3.428 4.610 1.00 75.69 215 ARG A N 1
ATOM 1530 C CA . ARG A 1 215 ? 7.056 -1.994 4.522 1.00 75.69 215 ARG A CA 1
ATOM 1531 C C . ARG A 1 215 ? 8.278 -1.231 4.021 1.00 75.69 215 ARG A C 1
ATOM 1533 O O . ARG A 1 215 ? 9.371 -1.793 3.981 1.00 75.69 215 ARG A O 1
ATOM 1540 N N . GLY A 1 216 ? 8.096 0.027 3.614 1.00 69.50 216 GLY A N 1
ATOM 1541 C CA . GLY A 1 216 ? 9.198 0.919 3.215 1.00 69.50 216 GLY A CA 1
ATOM 1542 C C . GLY A 1 216 ? 10.025 0.416 2.025 1.00 69.50 216 GLY A C 1
ATOM 1543 O O . GLY A 1 216 ? 11.137 0.888 1.794 1.00 69.50 216 GLY A O 1
ATOM 1544 N N . VAL A 1 217 ? 9.523 -0.576 1.282 1.00 76.69 217 VAL A N 1
ATOM 1545 C CA . VAL A 1 217 ? 10.174 -1.060 0.068 1.00 76.69 217 VAL A CA 1
ATOM 1546 C C . VAL A 1 217 ? 9.820 -0.098 -1.050 1.00 76.69 217 VAL A C 1
ATOM 1548 O O . VAL A 1 217 ? 8.653 0.054 -1.406 1.00 76.69 217 VAL A O 1
ATOM 1551 N N . ILE A 1 218 ? 10.851 0.518 -1.615 1.00 80.94 218 ILE A N 1
ATOM 1552 C CA . ILE A 1 218 ? 10.730 1.427 -2.743 1.00 80.94 218 ILE A CA 1
ATOM 1553 C C . ILE A 1 218 ? 11.367 0.769 -3.964 1.00 80.94 218 ILE A C 1
ATOM 1555 O O . ILE A 1 218 ? 12.559 0.430 -3.955 1.00 80.94 218 ILE A O 1
ATOM 1559 N N . ALA A 1 219 ? 10.580 0.597 -5.022 1.00 79.88 219 ALA A N 1
ATOM 1560 C CA . ALA A 1 219 ? 11.047 0.123 -6.313 1.00 79.88 219 ALA A CA 1
ATOM 1561 C C . ALA A 1 219 ? 11.265 1.293 -7.272 1.00 79.88 219 ALA A C 1
ATOM 1563 O O . ALA A 1 219 ? 10.361 2.070 -7.537 1.00 79.88 219 ALA A O 1
ATOM 1564 N N . HIS A 1 220 ? 12.468 1.376 -7.827 1.00 82.06 220 HIS A N 1
ATOM 1565 C CA . HIS A 1 220 ? 12.866 2.383 -8.802 1.00 82.06 220 HIS A CA 1
ATOM 1566 C C . HIS A 1 220 ? 12.948 1.747 -10.181 1.00 82.06 220 HIS A C 1
ATOM 1568 O O . HIS A 1 220 ? 13.676 0.765 -10.400 1.00 82.06 220 HIS A O 1
ATOM 1574 N N . ALA A 1 221 ? 12.218 2.322 -11.125 1.00 74.69 221 ALA A N 1
ATOM 1575 C CA . ALA A 1 221 ? 12.398 2.042 -12.532 1.00 74.69 221 ALA A CA 1
ATOM 1576 C C . ALA A 1 221 ? 13.766 2.580 -12.969 1.00 74.69 221 ALA A C 1
ATOM 1578 O O . ALA A 1 221 ? 14.151 3.694 -12.634 1.00 74.69 221 ALA A O 1
ATOM 1579 N N . VAL A 1 222 ? 14.520 1.795 -13.734 1.00 70.62 222 VAL A N 1
ATOM 1580 C CA . VAL A 1 222 ? 15.795 2.231 -14.314 1.00 70.62 222 VAL A CA 1
ATOM 1581 C C . VAL A 1 222 ? 15.910 1.827 -15.775 1.00 70.62 222 VAL A C 1
ATOM 1583 O O . VAL A 1 222 ? 15.424 0.777 -16.182 1.00 70.62 222 VAL A O 1
ATOM 1586 N N . ASN A 1 223 ? 16.618 2.637 -16.563 1.00 65.25 223 ASN A N 1
ATOM 1587 C CA . ASN A 1 223 ? 16.735 2.476 -18.017 1.00 65.25 223 ASN A CA 1
ATOM 1588 C C . ASN A 1 223 ? 15.415 2.716 -18.772 1.00 65.25 223 ASN A C 1
ATOM 1590 O O . ASN A 1 223 ? 15.071 1.977 -19.694 1.00 65.25 223 ASN A O 1
ATOM 1594 N N . PHE A 1 224 ? 14.686 3.770 -18.404 1.00 65.19 224 PHE A N 1
ATOM 1595 C CA . PHE A 1 224 ? 13.529 4.264 -19.151 1.00 65.19 224 PHE A CA 1
ATOM 1596 C C . PHE A 1 224 ? 13.864 5.568 -19.888 1.00 65.19 224 PHE A C 1
ATOM 1598 O O . PHE A 1 224 ? 14.830 6.261 -19.574 1.00 65.19 224 PHE A O 1
ATOM 1605 N N . ILE A 1 225 ? 13.037 5.923 -20.871 1.00 61.84 225 ILE A N 1
ATOM 1606 C CA . ILE A 1 225 ? 13.141 7.197 -21.590 1.00 61.84 225 ILE A CA 1
ATOM 1607 C C . ILE A 1 225 ? 12.088 8.159 -21.031 1.00 61.84 225 ILE A C 1
ATOM 1609 O O . ILE A 1 225 ? 10.904 7.820 -20.992 1.00 61.84 225 ILE A O 1
ATOM 1613 N N . ARG A 1 226 ? 12.518 9.363 -20.639 1.00 65.88 226 ARG A N 1
ATOM 1614 C CA . ARG A 1 226 ? 11.644 10.495 -20.295 1.00 65.88 226 ARG A CA 1
ATOM 1615 C C . ARG A 1 226 ? 11.717 11.564 -21.379 1.00 65.88 226 ARG A C 1
ATOM 1617 O O . ARG A 1 226 ? 12.781 11.839 -21.929 1.00 65.88 226 ARG A O 1
ATOM 1624 N N . LEU A 1 227 ? 10.569 12.165 -21.683 1.00 63.34 227 LEU A N 1
ATOM 1625 C CA . LEU A 1 227 ? 10.515 13.385 -22.481 1.00 63.34 227 LEU A CA 1
ATOM 1626 C C . LEU A 1 227 ? 10.723 14.571 -21.538 1.00 63.34 227 LEU A C 1
ATOM 1628 O O . LEU A 1 227 ? 9.947 14.748 -20.606 1.00 63.34 227 LEU A O 1
ATOM 1632 N N . SER A 1 228 ? 11.745 15.384 -21.794 1.00 61.38 228 SER A N 1
ATOM 1633 C CA . SER A 1 228 ? 12.037 16.579 -20.996 1.00 61.38 228 SER A CA 1
ATOM 1634 C C . SER A 1 228 ? 11.621 17.848 -21.740 1.00 61.38 228 SER A C 1
ATOM 1636 O O . SER A 1 228 ? 11.802 17.968 -22.953 1.00 61.38 228 SER A O 1
ATOM 1638 N N . GLY A 1 229 ? 11.079 18.825 -21.011 1.00 61.62 229 GLY A N 1
ATOM 1639 C CA . GLY A 1 229 ? 10.759 20.154 -21.533 1.00 61.62 229 GLY A CA 1
ATOM 1640 C C . GLY A 1 229 ? 9.436 20.716 -21.003 1.00 61.62 229 GLY A C 1
ATOM 1641 O O . GLY A 1 229 ? 8.588 19.972 -20.525 1.00 61.62 229 GLY A O 1
ATOM 1642 N N . PRO A 1 230 ? 9.206 22.035 -21.130 1.00 60.00 230 PRO A N 1
ATOM 1643 C CA . PRO A 1 230 ? 8.055 22.724 -20.532 1.00 60.00 230 PRO A CA 1
ATOM 1644 C C . PRO A 1 230 ? 6.687 22.343 -21.127 1.00 60.00 230 PRO A C 1
ATOM 1646 O O . PRO A 1 230 ? 5.666 22.839 -20.661 1.00 60.00 230 PRO A O 1
ATOM 1649 N N . ALA A 1 231 ? 6.665 21.521 -22.178 1.00 70.38 231 ALA A N 1
ATOM 1650 C CA . ALA A 1 231 ? 5.461 21.023 -22.839 1.00 70.38 231 ALA A CA 1
ATOM 1651 C C . ALA A 1 231 ? 5.409 19.485 -22.896 1.00 70.38 231 ALA A C 1
ATOM 1653 O O . ALA A 1 231 ? 4.548 18.937 -23.584 1.00 70.38 231 ALA A O 1
ATOM 1654 N N . ALA A 1 232 ? 6.338 18.790 -22.230 1.00 69.38 232 ALA A N 1
ATOM 1655 C CA . ALA A 1 232 ? 6.292 17.338 -22.143 1.00 69.38 232 ALA A CA 1
ATOM 1656 C C . ALA A 1 232 ? 5.131 16.918 -21.222 1.00 69.38 232 ALA A C 1
ATOM 1658 O O . ALA A 1 232 ? 4.937 17.547 -20.178 1.00 69.38 232 ALA A O 1
ATOM 1659 N N . PRO A 1 233 ? 4.333 15.903 -21.599 1.00 77.44 233 PRO A N 1
ATOM 1660 C CA . PRO A 1 233 ? 3.354 15.336 -20.683 1.00 77.44 233 PRO A CA 1
ATOM 1661 C C . PRO A 1 233 ? 4.074 14.699 -19.483 1.00 77.44 233 PRO A C 1
ATOM 1663 O O . PRO A 1 233 ? 5.205 14.229 -19.646 1.00 77.44 233 PRO A O 1
ATOM 1666 N N . PRO A 1 234 ? 3.436 14.663 -18.298 1.00 80.25 234 PRO A N 1
ATOM 1667 C CA . PRO A 1 234 ? 3.995 13.957 -17.154 1.00 80.25 234 PRO A CA 1
ATOM 1668 C C . PRO A 1 234 ? 4.232 12.486 -17.521 1.00 80.25 234 PRO A C 1
ATOM 1670 O O . PRO A 1 234 ? 3.424 11.908 -18.259 1.00 80.25 234 PRO A O 1
ATOM 1673 N N . PRO A 1 235 ? 5.324 11.870 -17.040 1.00 84.06 235 PRO A N 1
ATOM 1674 C CA . PRO A 1 235 ? 5.566 10.467 -17.309 1.00 84.06 235 PRO A CA 1
ATOM 1675 C C . PRO A 1 235 ? 4.476 9.614 -16.655 1.00 84.06 235 PRO A C 1
ATOM 1677 O O . PRO A 1 235 ? 3.919 9.977 -15.616 1.00 84.06 235 PRO A O 1
ATOM 1680 N N . VAL A 1 236 ? 4.165 8.492 -17.303 1.00 90.75 236 VAL A N 1
ATOM 1681 C CA . VAL A 1 236 ? 3.213 7.497 -16.810 1.00 90.75 236 VAL A CA 1
ATOM 1682 C C . VAL A 1 236 ? 3.913 6.149 -16.778 1.00 90.75 236 VAL A C 1
ATOM 1684 O O . VAL A 1 236 ? 4.543 5.744 -17.760 1.00 90.75 236 VAL A O 1
ATOM 1687 N N . PHE A 1 237 ? 3.796 5.452 -15.659 1.00 92.31 237 PHE A N 1
ATOM 1688 C CA . PHE A 1 237 ? 4.324 4.114 -15.451 1.00 92.31 237 PHE A CA 1
ATOM 1689 C C . PHE A 1 237 ? 3.199 3.181 -15.051 1.00 92.31 237 PHE A C 1
ATOM 1691 O O . PHE A 1 237 ? 2.280 3.559 -14.340 1.00 92.31 237 PHE A O 1
ATOM 1698 N N . HIS A 1 238 ? 3.286 1.943 -15.504 1.00 94.69 238 HIS A N 1
ATOM 1699 C CA . HIS A 1 238 ? 2.387 0.881 -15.105 1.00 94.69 238 HIS A CA 1
ATOM 1700 C C . HIS A 1 238 ? 3.217 -0.156 -14.360 1.00 94.69 238 HIS A C 1
ATOM 1702 O O . HIS A 1 238 ? 4.150 -0.731 -14.927 1.00 94.69 238 HIS A O 1
ATOM 1708 N N . TRP A 1 239 ? 2.865 -0.383 -13.101 1.00 95.94 239 TRP A N 1
ATOM 1709 C CA . TRP A 1 239 ? 3.551 -1.258 -12.163 1.00 95.94 239 TRP A CA 1
ATOM 1710 C C . TRP A 1 239 ? 2.721 -2.500 -11.861 1.00 95.94 239 TRP A C 1
ATOM 1712 O O . TRP A 1 239 ? 1.509 -2.412 -11.685 1.00 95.94 239 TRP A O 1
ATOM 1722 N N . GLN A 1 240 ? 3.384 -3.654 -11.772 1.00 96.81 240 GLN A N 1
ATOM 1723 C CA . GLN A 1 240 ? 2.751 -4.911 -11.384 1.00 96.81 240 GLN A CA 1
ATOM 1724 C C . GLN A 1 240 ? 3.581 -5.669 -10.354 1.00 96.81 240 GLN A C 1
ATOM 1726 O O . GLN A 1 240 ? 4.799 -5.818 -10.508 1.00 96.81 240 GLN A O 1
ATOM 1731 N N . ILE A 1 241 ? 2.890 -6.219 -9.356 1.00 96.62 241 ILE A N 1
ATOM 1732 C CA . ILE A 1 241 ? 3.431 -7.166 -8.379 1.00 96.62 241 ILE A CA 1
ATOM 1733 C C . ILE A 1 241 ? 2.598 -8.443 -8.451 1.00 96.62 241 ILE A C 1
ATOM 1735 O O . ILE A 1 241 ? 1.370 -8.389 -8.455 1.00 96.62 241 ILE A O 1
ATOM 1739 N N . ALA A 1 242 ? 3.245 -9.605 -8.519 1.00 96.56 242 ALA A N 1
ATOM 1740 C CA . ALA A 1 242 ? 2.563 -10.892 -8.617 1.00 96.56 242 ALA A CA 1
ATOM 1741 C C . ALA A 1 242 ? 3.269 -11.987 -7.816 1.00 96.56 242 ALA A C 1
ATOM 1743 O O . ALA A 1 242 ? 4.483 -11.974 -7.654 1.00 96.56 242 ALA A O 1
ATOM 1744 N N . THR A 1 243 ? 2.527 -12.995 -7.373 1.00 95.38 243 THR A N 1
ATOM 1745 C CA . THR A 1 243 ? 3.078 -14.184 -6.690 1.00 95.38 243 THR A CA 1
ATOM 1746 C C . THR A 1 243 ? 3.728 -15.184 -7.654 1.00 95.38 243 THR A C 1
ATOM 1748 O O . THR A 1 243 ? 4.432 -16.102 -7.235 1.00 95.38 243 THR A O 1
ATOM 1751 N N . ALA A 1 244 ? 3.548 -15.000 -8.966 1.00 93.75 244 ALA A N 1
ATOM 1752 C CA . ALA A 1 244 ? 4.207 -15.789 -10.000 1.00 93.75 244 ALA A CA 1
ATOM 1753 C C . ALA A 1 244 ? 4.670 -14.913 -11.170 1.00 93.75 244 ALA A C 1
ATOM 1755 O O . ALA A 1 244 ? 3.986 -13.976 -11.577 1.00 93.75 244 ALA A O 1
ATOM 1756 N N . GLY A 1 245 ? 5.809 -15.274 -11.769 1.00 91.25 245 GLY A N 1
ATOM 1757 C CA . GLY A 1 245 ? 6.445 -14.509 -12.849 1.00 91.25 245 GLY A CA 1
ATOM 1758 C C . GLY A 1 245 ? 5.686 -14.506 -14.179 1.00 91.25 245 GLY A C 1
ATOM 1759 O O . GLY A 1 245 ? 6.160 -13.911 -15.142 1.00 91.25 245 GLY A O 1
ATOM 1760 N N . SER A 1 246 ? 4.525 -15.166 -14.255 1.00 92.94 246 SER A N 1
ATOM 1761 C CA . SER A 1 246 ? 3.616 -15.064 -15.399 1.00 92.94 246 SER A CA 1
ATOM 1762 C C . SER A 1 246 ? 2.842 -13.745 -15.415 1.00 92.94 246 SER A C 1
ATOM 1764 O O . SER A 1 246 ? 2.479 -13.289 -16.495 1.00 92.94 246 SER A O 1
ATOM 1766 N N . PHE A 1 247 ? 2.618 -13.123 -14.246 1.00 94.19 247 PHE A N 1
ATOM 1767 C CA . PHE A 1 247 ? 1.792 -11.918 -14.089 1.00 94.19 247 PHE A CA 1
ATOM 1768 C C . PHE A 1 247 ? 0.379 -12.055 -14.686 1.00 94.19 247 PHE A C 1
ATOM 1770 O O . PHE A 1 247 ? -0.192 -11.078 -15.166 1.00 94.19 247 PHE A O 1
ATOM 1777 N N . GLU A 1 248 ? -0.186 -13.264 -14.675 1.00 94.94 248 GLU A N 1
ATOM 1778 C CA . GLU A 1 248 ? -1.595 -13.480 -15.026 1.00 94.94 248 GLU A CA 1
ATOM 1779 C C . GLU A 1 248 ? -2.509 -12.851 -13.962 1.00 94.94 248 GLU A C 1
ATOM 1781 O O . GLU A 1 248 ? -2.141 -12.874 -12.786 1.00 94.94 248 GLU A O 1
ATOM 1786 N N . PRO A 1 249 ? -3.716 -12.369 -14.307 1.00 92.25 249 PRO A N 1
ATOM 1787 C CA . PRO A 1 249 ? -4.590 -11.666 -13.360 1.00 92.25 249 PRO A CA 1
ATOM 1788 C C . PRO A 1 249 ? -4.821 -12.400 -12.029 1.00 92.25 249 PRO A C 1
ATOM 1790 O O . PRO A 1 249 ? -4.845 -11.786 -10.975 1.00 92.25 249 PRO A O 1
ATOM 1793 N N . ALA A 1 250 ? -4.906 -13.735 -12.052 1.00 91.12 250 ALA A N 1
ATOM 1794 C CA . ALA A 1 250 ? -5.140 -14.550 -10.856 1.00 91.12 250 ALA A CA 1
ATOM 1795 C C . ALA A 1 250 ? -3.961 -14.610 -9.863 1.00 91.12 250 ALA A C 1
ATOM 1797 O O . ALA A 1 250 ? -4.135 -15.096 -8.749 1.00 91.12 250 ALA A O 1
ATOM 1798 N N . VAL A 1 251 ? -2.757 -14.198 -10.272 1.00 94.50 251 VAL A N 1
ATOM 1799 C CA . VAL A 1 251 ? -1.556 -14.190 -9.415 1.00 94.50 251 VAL A CA 1
ATOM 1800 C C . VAL A 1 251 ? -1.080 -12.779 -9.085 1.00 94.50 251 VAL A C 1
ATOM 1802 O O . VAL A 1 251 ? -0.129 -12.636 -8.313 1.00 94.50 251 VAL A O 1
ATOM 1805 N N . GLN A 1 252 ? -1.693 -11.755 -9.680 1.00 96.25 252 GLN A N 1
ATOM 1806 C CA . GLN A 1 252 ? -1.381 -10.359 -9.407 1.00 96.25 252 GLN A CA 1
ATOM 1807 C C . GLN A 1 252 ? -1.888 -9.973 -8.017 1.00 96.25 252 GLN A C 1
ATOM 1809 O O . GLN A 1 252 ? -2.973 -10.370 -7.599 1.00 96.25 252 GLN A O 1
ATOM 1814 N N . VAL A 1 253 ? -1.072 -9.204 -7.307 1.00 96.44 253 VAL A N 1
ATOM 1815 C CA . VAL A 1 253 ? -1.411 -8.605 -6.010 1.00 96.44 253 VAL A CA 1
ATOM 1816 C C . VAL A 1 253 ? -1.354 -7.085 -6.057 1.00 96.44 253 VAL A C 1
ATOM 1818 O O . VAL A 1 253 ? -1.746 -6.456 -5.096 1.00 96.44 253 VAL A O 1
ATOM 1821 N N . PHE A 1 254 ? -0.858 -6.505 -7.152 1.00 96.88 254 PHE A N 1
ATOM 1822 C CA . PHE A 1 254 ? -0.886 -5.074 -7.431 1.00 96.88 254 PHE A CA 1
ATOM 1823 C C . PHE A 1 2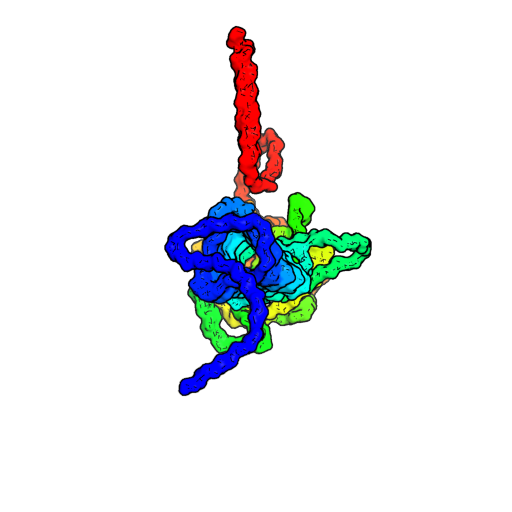54 ? -0.805 -4.868 -8.943 1.00 96.88 254 PHE A C 1
ATOM 1825 O O . PHE A 1 254 ? 0.037 -5.498 -9.596 1.00 96.88 254 PHE A O 1
ATOM 1832 N N . ASP A 1 255 ? -1.646 -3.998 -9.489 1.00 95.75 255 ASP A N 1
ATOM 1833 C CA . ASP A 1 255 ? -1.649 -3.611 -10.904 1.00 95.75 255 ASP A CA 1
ATOM 1834 C C . ASP A 1 255 ? -2.172 -2.177 -11.017 1.00 95.75 255 ASP A C 1
ATOM 1836 O O . ASP A 1 255 ? -3.373 -1.931 -10.883 1.00 95.75 255 ASP A O 1
ATOM 1840 N N . ARG A 1 256 ? -1.262 -1.209 -11.193 1.00 94.81 256 ARG A N 1
ATOM 1841 C CA . ARG A 1 256 ? -1.639 0.209 -11.230 1.00 94.81 256 ARG A CA 1
ATOM 1842 C C . ARG A 1 256 ? -0.820 1.035 -12.201 1.00 94.81 256 ARG A C 1
ATOM 1844 O O . ARG A 1 256 ? 0.383 0.840 -12.378 1.00 94.81 256 ARG A O 1
ATOM 1851 N N . GLU A 1 257 ? -1.498 2.029 -12.766 1.00 94.19 257 GLU A N 1
ATOM 1852 C CA . GLU A 1 257 ? -0.898 3.108 -13.541 1.00 94.19 257 GLU A CA 1
ATOM 1853 C C . GLU A 1 257 ? -0.697 4.333 -12.647 1.00 94.19 257 GLU A C 1
ATOM 1855 O O . GLU A 1 257 ? -1.635 4.827 -12.021 1.00 94.19 257 GLU A O 1
ATOM 1860 N N . LEU A 1 258 ? 0.542 4.809 -12.591 1.00 92.12 258 LEU A N 1
ATOM 1861 C CA . LEU A 1 258 ? 0.983 5.968 -11.830 1.00 92.12 258 LEU A CA 1
ATOM 1862 C C . LEU A 1 258 ? 1.438 7.043 -12.812 1.00 92.12 258 LEU A C 1
ATOM 1864 O O . LEU A 1 258 ? 2.156 6.750 -13.768 1.00 92.12 258 LEU A O 1
ATOM 1868 N N . ALA A 1 259 ? 1.038 8.289 -12.582 1.00 89.88 259 ALA A N 1
ATOM 1869 C CA . ALA A 1 259 ? 1.389 9.420 -13.432 1.00 89.88 259 ALA A CA 1
ATOM 1870 C C . ALA A 1 259 ? 1.993 10.553 -12.600 1.00 89.88 259 ALA A C 1
ATOM 1872 O O . ALA A 1 259 ? 1.607 10.757 -11.453 1.00 89.88 259 ALA A O 1
ATOM 1873 N N . GLY A 1 260 ? 2.907 11.315 -13.198 1.00 84.62 260 GLY A N 1
ATOM 1874 C CA . GLY A 1 260 ? 3.575 12.440 -12.539 1.00 84.62 260 GLY A CA 1
ATOM 1875 C C . GLY A 1 260 ? 5.063 12.200 -12.324 1.00 84.62 260 GLY A C 1
ATOM 1876 O O . GLY A 1 260 ? 5.605 11.170 -12.710 1.00 84.62 260 GLY A O 1
ATOM 1877 N N . GLU A 1 261 ? 5.746 13.173 -11.729 1.00 75.50 261 GLU A N 1
ATOM 1878 C CA . GLU A 1 261 ? 7.215 13.188 -11.652 1.00 75.50 261 GLU A CA 1
ATOM 1879 C C . GLU A 1 261 ? 7.813 12.003 -10.880 1.00 75.50 261 GLU A C 1
ATOM 1881 O O . GLU A 1 261 ? 8.903 11.553 -11.239 1.00 75.50 261 GLU A O 1
ATOM 1886 N N . LEU A 1 262 ? 7.075 11.478 -9.895 1.00 78.00 262 LEU A N 1
ATOM 1887 C CA . LEU A 1 262 ? 7.466 10.355 -9.034 1.00 78.00 262 LEU A CA 1
ATOM 1888 C C . LEU A 1 262 ? 6.988 8.989 -9.550 1.00 78.00 262 LEU A C 1
ATOM 1890 O O . LEU A 1 262 ? 7.202 7.979 -8.900 1.00 78.00 262 LEU A O 1
ATOM 1894 N N . SER A 1 263 ? 6.352 8.930 -10.724 1.00 81.88 263 SER A N 1
ATOM 1895 C CA . SER A 1 263 ? 5.774 7.682 -11.255 1.00 81.88 263 SER A CA 1
ATOM 1896 C C . SER A 1 263 ? 6.799 6.584 -11.578 1.00 81.88 263 SER A C 1
ATOM 1898 O O . SER A 1 263 ? 6.433 5.414 -11.692 1.00 81.88 263 SER A O 1
ATOM 1900 N N . ASP A 1 264 ? 8.081 6.929 -11.710 1.00 80.56 264 ASP A N 1
ATOM 1901 C CA . ASP A 1 264 ? 9.181 5.966 -11.848 1.00 80.56 264 ASP A CA 1
ATOM 1902 C C . ASP A 1 264 ? 9.597 5.311 -10.530 1.00 80.56 264 ASP A C 1
ATOM 1904 O O . ASP A 1 264 ? 10.454 4.426 -10.532 1.00 80.56 264 ASP A O 1
ATOM 1908 N N . THR A 1 265 ? 8.998 5.735 -9.428 1.00 84.94 265 THR A N 1
ATOM 1909 C CA . THR A 1 265 ? 9.227 5.211 -8.095 1.00 84.94 265 THR A CA 1
ATOM 1910 C C . THR A 1 265 ? 7.913 4.634 -7.578 1.00 84.94 265 THR A C 1
ATOM 1912 O O . THR A 1 265 ? 6.867 5.266 -7.663 1.00 84.94 265 THR A O 1
ATOM 1915 N N . LEU A 1 266 ? 7.954 3.407 -7.068 1.00 89.81 266 LEU A N 1
ATOM 1916 C CA . LEU A 1 266 ? 6.826 2.749 -6.422 1.00 89.81 266 LEU A CA 1
ATOM 1917 C C . LEU A 1 266 ? 7.175 2.508 -4.956 1.00 89.81 266 LEU A C 1
ATOM 1919 O O . LEU A 1 266 ? 7.959 1.603 -4.655 1.00 89.81 266 LEU A O 1
ATOM 1923 N N . GLU A 1 267 ? 6.575 3.276 -4.050 1.00 90.06 267 GLU A N 1
ATOM 1924 C CA . GLU A 1 267 ? 6.487 2.887 -2.642 1.00 90.06 267 GLU A CA 1
ATOM 1925 C C . GLU A 1 267 ? 5.400 1.816 -2.513 1.00 90.06 267 GLU A C 1
ATOM 1927 O O . GLU A 1 267 ? 4.235 2.031 -2.851 1.00 90.06 267 GLU A O 1
ATOM 1932 N N . ILE A 1 268 ? 5.800 0.612 -2.105 1.00 91.25 268 ILE A N 1
ATOM 1933 C CA . ILE A 1 268 ? 4.872 -0.512 -1.994 1.00 91.25 268 ILE A CA 1
ATOM 1934 C C . ILE A 1 268 ? 3.928 -0.250 -0.808 1.00 91.25 268 ILE A C 1
ATOM 1936 O O . ILE A 1 268 ? 4.428 -0.146 0.316 1.00 91.25 268 ILE A O 1
ATOM 1940 N N . PRO A 1 269 ? 2.594 -0.200 -1.021 1.00 91.31 269 PRO A N 1
ATOM 1941 C CA . PRO A 1 269 ? 1.645 0.101 0.046 1.00 91.31 269 PRO A CA 1
ATOM 1942 C C . PRO A 1 269 ? 1.788 -0.828 1.250 1.00 91.31 269 PRO A C 1
ATOM 1944 O O . PRO A 1 269 ? 1.963 -2.048 1.104 1.00 91.31 269 PRO A O 1
ATOM 1947 N N . ARG A 1 270 ? 1.667 -0.272 2.457 1.00 88.94 270 ARG A N 1
ATOM 1948 C CA . ARG A 1 270 ? 1.708 -1.068 3.684 1.00 88.94 270 ARG A CA 1
ATOM 1949 C C . ARG A 1 270 ? 0.558 -2.059 3.715 1.00 88.94 270 ARG A C 1
ATOM 1951 O O . ARG A 1 270 ? -0.561 -1.785 3.295 1.00 88.94 270 ARG A O 1
ATOM 1958 N N . GLY A 1 271 ? 0.869 -3.249 4.212 1.00 89.31 271 GLY A N 1
ATOM 1959 C CA . GLY A 1 271 ? -0.062 -4.361 4.207 1.00 89.31 271 GLY A CA 1
ATOM 1960 C C . GLY A 1 271 ? -0.209 -5.023 2.842 1.00 89.31 271 GLY A C 1
ATOM 1961 O O . GLY A 1 271 ? -0.838 -6.059 2.796 1.00 89.31 271 GLY A O 1
ATOM 1962 N N . LEU A 1 272 ? 0.368 -4.545 1.732 1.00 93.56 272 LEU A N 1
ATOM 1963 C CA . LEU A 1 272 ? 0.253 -5.243 0.442 1.00 93.56 272 LEU A CA 1
ATOM 1964 C C . LEU A 1 272 ? 0.935 -6.624 0.445 1.00 93.56 272 LEU A C 1
ATOM 1966 O O . LEU A 1 272 ? 0.379 -7.616 -0.029 1.00 93.56 272 LEU A O 1
ATOM 1970 N N . LEU A 1 273 ? 2.167 -6.674 0.951 1.00 92.88 273 LEU A N 1
ATOM 1971 C CA . LEU A 1 273 ? 2.994 -7.875 0.930 1.00 92.88 273 LEU A CA 1
ATOM 1972 C C . LEU A 1 273 ? 2.756 -8.729 2.177 1.00 92.88 273 LEU A C 1
ATOM 1974 O O . LEU A 1 273 ? 2.554 -8.210 3.272 1.00 92.88 273 LEU A O 1
ATOM 1978 N N . LYS A 1 274 ? 2.833 -10.051 2.012 1.00 90.94 274 LYS A N 1
ATOM 1979 C CA . LYS A 1 274 ? 2.718 -11.025 3.102 1.00 90.94 274 LYS A CA 1
ATOM 1980 C C . LYS A 1 274 ? 4.093 -11.530 3.544 1.00 90.94 274 LYS A C 1
ATOM 1982 O O . LYS A 1 274 ? 4.993 -11.606 2.700 1.00 90.94 274 LYS A O 1
ATOM 1987 N N . PRO A 1 275 ? 4.263 -11.918 4.822 1.00 89.12 275 PRO A N 1
ATOM 1988 C CA . PRO A 1 275 ? 5.467 -12.600 5.285 1.00 89.12 275 PRO A CA 1
ATOM 1989 C C . PRO A 1 275 ? 5.754 -13.878 4.486 1.00 89.12 275 PRO A C 1
ATOM 1991 O O . PRO A 1 275 ? 4.851 -14.497 3.921 1.00 89.12 275 PRO A O 1
ATOM 1994 N N . ASP A 1 276 ? 7.026 -14.260 4.436 1.00 88.06 276 ASP A N 1
ATOM 1995 C CA . ASP A 1 276 ? 7.551 -15.483 3.820 1.00 88.06 276 ASP A CA 1
ATOM 1996 C C . ASP A 1 276 ? 7.043 -15.772 2.396 1.00 88.06 276 ASP A C 1
ATOM 1998 O O . ASP A 1 276 ? 6.779 -16.913 2.011 1.00 88.06 276 ASP A O 1
ATOM 2002 N N . THR A 1 277 ? 6.873 -14.728 1.589 1.00 90.25 277 THR A N 1
ATOM 2003 C CA . THR A 1 277 ? 6.246 -14.843 0.273 1.00 90.25 277 THR A CA 1
ATOM 2004 C C . THR A 1 277 ? 7.194 -14.374 -0.827 1.00 90.25 277 THR A C 1
ATOM 2006 O O . THR A 1 277 ? 7.922 -13.387 -0.699 1.00 90.25 277 THR A O 1
ATOM 2009 N N . LEU A 1 278 ? 7.211 -15.124 -1.931 1.00 92.00 278 LEU A N 1
ATOM 2010 C CA . LEU A 1 278 ? 7.927 -14.751 -3.146 1.00 92.00 278 LEU A CA 1
ATOM 2011 C C . LEU A 1 278 ? 7.034 -13.881 -4.026 1.00 92.00 278 LEU A C 1
ATOM 2013 O O . LEU A 1 278 ? 5.909 -14.267 -4.347 1.00 92.00 278 LEU A O 1
ATOM 2017 N N . TYR A 1 279 ? 7.580 -12.755 -4.473 1.00 93.81 279 TYR A N 1
ATOM 2018 C CA . TYR A 1 279 ? 6.910 -11.846 -5.393 1.00 93.81 279 TYR A CA 1
ATOM 2019 C C . TYR A 1 279 ? 7.785 -11.528 -6.598 1.00 93.81 279 TYR A C 1
ATOM 2021 O O . TYR A 1 279 ? 9.010 -11.472 -6.522 1.00 93.81 279 TYR A O 1
ATOM 2029 N N . TRP A 1 280 ? 7.132 -11.292 -7.723 1.00 92.62 280 TRP A N 1
ATOM 2030 C CA . TRP A 1 280 ? 7.711 -10.775 -8.945 1.00 92.62 280 TRP A CA 1
ATOM 2031 C C . TRP A 1 280 ? 7.225 -9.348 -9.142 1.00 92.62 280 TRP A C 1
ATOM 2033 O O . TRP A 1 280 ? 6.024 -9.102 -9.086 1.00 92.62 280 TRP A O 1
ATOM 2043 N N . ILE A 1 281 ? 8.151 -8.431 -9.398 1.00 92.12 281 ILE A N 1
ATOM 2044 C CA . ILE A 1 281 ? 7.876 -7.023 -9.683 1.00 92.12 281 ILE A CA 1
ATOM 2045 C C . ILE A 1 281 ? 8.275 -6.711 -11.125 1.00 92.12 281 ILE A C 1
ATOM 2047 O O . ILE A 1 281 ? 9.321 -7.172 -11.593 1.00 92.12 281 ILE A O 1
ATOM 2051 N N . ARG A 1 282 ? 7.458 -5.938 -11.839 1.00 92.06 282 ARG A N 1
ATOM 2052 C CA . ARG A 1 282 ? 7.810 -5.392 -13.157 1.00 92.06 282 ARG A CA 1
ATOM 2053 C C . ARG A 1 282 ? 7.140 -4.049 -13.398 1.00 92.06 282 ARG A C 1
ATOM 2055 O O . ARG A 1 282 ? 6.153 -3.721 -12.743 1.00 92.06 282 ARG A O 1
ATOM 2062 N N . TYR A 1 283 ? 7.636 -3.324 -14.391 1.00 92.75 283 TYR A N 1
ATOM 2063 C CA . TYR A 1 283 ? 7.013 -2.088 -14.838 1.00 92.75 283 TYR A CA 1
ATOM 2064 C C . TYR A 1 283 ? 7.089 -1.923 -16.355 1.00 92.75 283 TYR A C 1
ATOM 2066 O O . TYR A 1 283 ? 7.812 -2.637 -17.051 1.00 92.75 283 TYR A O 1
ATOM 2074 N N . ARG A 1 284 ? 6.340 -0.957 -16.870 1.00 90.00 284 ARG A N 1
ATOM 2075 C CA . ARG A 1 284 ? 6.514 -0.362 -18.199 1.00 90.00 284 ARG A CA 1
ATOM 2076 C C . ARG A 1 284 ? 6.188 1.120 -18.108 1.00 90.00 284 ARG A C 1
ATOM 2078 O O . ARG A 1 284 ? 5.507 1.544 -17.181 1.00 90.00 284 ARG A O 1
ATOM 2085 N N . ASN A 1 285 ? 6.637 1.900 -19.073 1.00 88.12 285 ASN A N 1
ATOM 2086 C CA . ASN A 1 285 ? 6.386 3.335 -19.125 1.00 88.12 285 ASN A CA 1
ATOM 2087 C C . ASN A 1 285 ? 5.685 3.719 -20.428 1.00 88.12 285 ASN A C 1
ATOM 2089 O O . ASN A 1 285 ? 5.813 3.037 -21.448 1.00 88.12 285 ASN A O 1
ATOM 2093 N N . GLN A 1 286 ? 4.941 4.814 -20.391 1.00 85.81 286 GLN A N 1
ATOM 2094 C CA . GLN A 1 286 ? 4.267 5.372 -21.550 1.00 85.81 286 GLN A CA 1
ATOM 2095 C C . GLN A 1 286 ? 5.044 6.577 -22.078 1.00 85.81 286 GLN A C 1
ATOM 2097 O O . GLN A 1 286 ? 5.445 7.461 -21.321 1.00 85.81 286 GLN A O 1
ATOM 2102 N N . ILE A 1 287 ? 5.242 6.626 -23.393 1.00 77.75 287 ILE A N 1
ATOM 2103 C CA . ILE A 1 287 ? 5.866 7.753 -24.088 1.00 77.75 287 ILE A CA 1
ATOM 2104 C C . ILE A 1 287 ? 4.954 8.139 -25.244 1.00 77.75 287 ILE A C 1
ATOM 2106 O O . ILE A 1 287 ? 4.726 7.329 -26.140 1.00 77.75 287 ILE A O 1
ATOM 2110 N N . ALA A 1 288 ? 4.445 9.375 -25.230 1.00 76.44 288 ALA A N 1
ATOM 2111 C CA . ALA A 1 288 ? 3.525 9.884 -26.254 1.00 76.44 288 ALA A CA 1
ATOM 2112 C C . ALA A 1 288 ? 2.362 8.906 -26.542 1.00 76.44 288 ALA A C 1
ATOM 2114 O O . ALA A 1 288 ? 2.133 8.516 -27.685 1.00 76.44 288 ALA A O 1
ATOM 2115 N N . ASP A 1 289 ? 1.684 8.468 -25.476 1.00 80.50 289 ASP A N 1
ATOM 2116 C CA . ASP A 1 289 ? 0.582 7.494 -25.469 1.00 80.50 289 ASP A CA 1
ATOM 2117 C C . ASP A 1 289 ? 0.931 6.055 -25.898 1.00 80.50 289 ASP A C 1
ATOM 2119 O O . ASP A 1 289 ? 0.068 5.173 -25.892 1.00 80.50 289 ASP A O 1
ATOM 2123 N N . VAL A 1 290 ? 2.199 5.766 -26.202 1.00 82.88 290 VAL A N 1
ATOM 2124 C CA . VAL A 1 290 ? 2.670 4.423 -26.559 1.00 82.88 290 VAL A CA 1
ATOM 2125 C C . VAL A 1 290 ? 3.351 3.768 -25.363 1.00 82.88 290 VAL A C 1
ATOM 2127 O O . VAL A 1 290 ? 4.315 4.298 -24.813 1.00 82.88 290 VAL A O 1
ATOM 2130 N N . TRP A 1 291 ? 2.868 2.588 -24.981 1.00 86.25 291 TRP A N 1
ATOM 2131 C CA . TRP A 1 291 ? 3.486 1.774 -23.937 1.00 86.25 291 TRP A CA 1
ATOM 2132 C C . TRP A 1 291 ? 4.768 1.105 -24.429 1.00 86.25 291 TRP A C 1
ATOM 2134 O O . TRP A 1 291 ? 4.797 0.514 -25.512 1.00 86.25 291 TRP A O 1
ATOM 2144 N N . SER A 1 292 ? 5.809 1.140 -23.601 1.00 83.62 292 SER A N 1
ATOM 2145 C CA . SER A 1 292 ? 6.978 0.288 -23.778 1.00 83.62 292 SER A CA 1
ATOM 2146 C C . SER A 1 292 ? 6.647 -1.184 -23.522 1.00 83.62 292 SER A C 1
ATOM 2148 O O . SER A 1 292 ? 5.578 -1.551 -23.020 1.00 83.62 292 SER A O 1
ATOM 2150 N N . SER A 1 293 ? 7.583 -2.053 -23.909 1.00 84.44 293 SER A N 1
ATOM 2151 C CA . SER A 1 293 ? 7.543 -3.444 -23.462 1.00 84.44 293 SER A CA 1
ATOM 2152 C C . SER A 1 293 ? 7.728 -3.498 -21.948 1.00 84.44 293 SER A C 1
ATOM 2154 O O . SER A 1 293 ? 8.412 -2.659 -21.369 1.00 84.44 293 SER A O 1
ATOM 2156 N N . TRP A 1 294 ? 7.143 -4.515 -21.323 1.00 89.62 294 TRP A N 1
ATOM 2157 C CA . TRP A 1 294 ? 7.392 -4.803 -19.917 1.00 89.62 294 TRP A CA 1
ATOM 2158 C C . TRP A 1 294 ? 8.879 -5.011 -19.642 1.00 89.62 294 TRP A C 1
ATOM 2160 O O . TRP A 1 294 ? 9.576 -5.655 -20.432 1.00 89.62 294 TRP A O 1
ATOM 2170 N N . SER A 1 295 ? 9.333 -4.514 -18.494 1.00 84.25 295 SER A N 1
ATOM 2171 C CA . SER A 1 295 ? 10.641 -4.842 -17.953 1.00 84.25 295 SER A CA 1
ATOM 2172 C C . SER A 1 295 ? 10.757 -6.343 -17.686 1.00 84.25 295 SER A C 1
ATOM 2174 O O . SER A 1 295 ? 9.757 -7.059 -17.532 1.00 84.25 295 SER A O 1
ATOM 2176 N N . SER A 1 296 ? 11.992 -6.827 -17.555 1.00 81.56 296 SER A N 1
ATOM 2177 C CA . SER A 1 296 ? 12.217 -8.143 -16.959 1.00 81.56 296 SER A CA 1
ATOM 2178 C C . SER A 1 296 ? 11.614 -8.182 -15.544 1.00 81.56 296 SER A C 1
ATOM 2180 O O . SER A 1 296 ? 11.649 -7.195 -14.802 1.00 81.56 296 SER A O 1
ATOM 2182 N N . GLY A 1 297 ? 10.998 -9.311 -15.185 1.00 84.25 297 GLY A N 1
ATOM 2183 C CA . GLY A 1 297 ? 10.449 -9.502 -13.846 1.00 84.25 297 GLY A CA 1
ATOM 2184 C C . GLY A 1 297 ? 11.573 -9.666 -12.825 1.00 84.25 297 GLY A C 1
ATOM 2185 O O . GLY A 1 297 ? 12.451 -10.515 -12.998 1.00 84.25 297 GLY A O 1
ATOM 2186 N N . LYS A 1 298 ? 11.535 -8.891 -11.744 1.00 84.88 298 LYS A N 1
ATOM 2187 C CA . LYS A 1 298 ? 12.463 -9.002 -10.617 1.00 84.88 298 LYS A CA 1
ATOM 2188 C C . LYS A 1 298 ? 11.832 -9.843 -9.510 1.00 84.88 298 LYS A C 1
ATOM 2190 O O . LYS A 1 298 ? 10.789 -9.475 -8.985 1.00 84.88 298 LYS A O 1
ATOM 2195 N N . LEU A 1 299 ? 12.478 -10.950 -9.147 1.00 85.06 299 LEU A N 1
ATOM 2196 C CA . LEU A 1 299 ? 12.063 -11.794 -8.025 1.00 85.06 299 LEU A CA 1
ATOM 2197 C C . LEU A 1 299 ? 12.576 -11.229 -6.692 1.00 85.06 299 LEU A C 1
ATOM 2199 O O . LEU A 1 299 ? 13.776 -10.974 -6.547 1.00 85.06 299 LEU A O 1
ATOM 2203 N N . ILE A 1 300 ? 11.675 -11.100 -5.722 1.00 84.81 300 ILE A N 1
ATOM 2204 C CA . ILE A 1 300 ? 11.937 -10.704 -4.336 1.00 84.81 300 ILE A CA 1
ATOM 2205 C C . ILE A 1 300 ? 11.342 -11.734 -3.373 1.00 84.81 300 ILE A C 1
ATOM 2207 O O . ILE A 1 300 ? 10.370 -12.414 -3.707 1.00 84.81 300 ILE A O 1
ATOM 2211 N N . ARG A 1 301 ? 11.915 -11.842 -2.173 1.00 85.69 301 ARG A N 1
ATOM 2212 C CA . ARG A 1 301 ? 11.339 -12.605 -1.059 1.00 85.69 301 ARG A CA 1
ATOM 2213 C C . ARG A 1 301 ? 11.118 -11.667 0.118 1.00 85.69 301 ARG A C 1
ATOM 2215 O O . ARG A 1 301 ? 12.021 -10.896 0.429 1.00 85.69 301 ARG A O 1
ATOM 2222 N N . THR A 1 302 ? 9.965 -11.736 0.766 1.00 87.25 302 THR A N 1
ATOM 2223 C CA . THR A 1 302 ? 9.721 -11.004 2.014 1.00 87.25 302 THR A CA 1
ATOM 2224 C C . THR A 1 302 ? 10.314 -11.727 3.224 1.00 87.25 302 THR A C 1
ATOM 2226 O O . THR A 1 302 ? 10.605 -12.926 3.168 1.00 87.25 302 THR A O 1
ATOM 2229 N N . THR A 1 303 ? 10.529 -11.005 4.322 1.00 81.88 303 THR A N 1
ATOM 2230 C CA . THR A 1 303 ? 10.935 -11.589 5.608 1.00 81.88 303 THR A CA 1
ATOM 2231 C C . THR A 1 303 ? 9.950 -12.650 6.078 1.00 81.88 303 THR A C 1
ATOM 2233 O O . THR A 1 303 ? 8.753 -12.557 5.822 1.00 81.88 303 THR A O 1
ATOM 2236 N N . SER A 1 304 ? 10.441 -13.662 6.796 1.00 82.62 304 SER A N 1
ATOM 2237 C CA . SER A 1 304 ? 9.596 -14.755 7.294 1.00 82.62 304 SER A CA 1
ATOM 2238 C C . SER A 1 304 ? 8.605 -14.333 8.382 1.00 82.62 304 SER A C 1
ATOM 2240 O O . SER A 1 304 ? 7.657 -15.060 8.655 1.00 82.62 304 SER A O 1
ATOM 2242 N N . LEU A 1 305 ? 8.839 -13.181 9.010 1.00 82.88 305 LEU A N 1
ATOM 2243 C CA . LEU A 1 305 ? 7.987 -12.567 10.025 1.00 82.88 305 LEU A CA 1
ATOM 2244 C C . LEU A 1 305 ? 7.851 -11.072 9.721 1.00 82.88 305 LEU A C 1
ATOM 2246 O O . LEU A 1 305 ? 8.754 -10.485 9.110 1.00 82.88 305 LEU A O 1
ATOM 2250 N N . ASP A 1 306 ? 6.743 -10.471 10.151 1.00 83.25 306 ASP A N 1
ATOM 2251 C CA . ASP A 1 306 ? 6.639 -9.017 10.248 1.00 83.25 306 ASP A CA 1
ATOM 2252 C C . ASP A 1 306 ? 7.348 -8.583 11.543 1.00 83.25 306 ASP A C 1
ATOM 2254 O O . ASP A 1 306 ? 6.912 -8.978 12.624 1.00 83.25 306 ASP A O 1
ATOM 2258 N N . PRO A 1 307 ? 8.459 -7.825 11.482 1.00 80.56 307 PRO A N 1
ATOM 2259 C CA . PRO A 1 307 ? 9.140 -7.367 12.692 1.00 80.56 307 PRO A CA 1
ATOM 2260 C C . PRO A 1 307 ? 8.281 -6.419 13.541 1.00 80.56 307 PRO A C 1
ATOM 2262 O O . PRO A 1 307 ? 8.610 -6.201 14.705 1.00 80.56 307 PRO A O 1
ATOM 2265 N N . GLU A 1 308 ? 7.213 -5.850 12.975 1.00 84.19 308 GLU A N 1
ATOM 2266 C CA . GLU A 1 308 ? 6.284 -4.983 13.695 1.00 84.19 308 GLU A CA 1
ATOM 2267 C C . GLU A 1 308 ? 5.069 -5.735 14.255 1.00 84.19 308 GLU A C 1
ATOM 2269 O O . GLU A 1 308 ? 4.384 -5.153 15.080 1.00 84.19 308 GLU A O 1
ATOM 2274 N N . ASP A 1 309 ? 4.812 -6.986 13.860 1.00 88.69 309 ASP A N 1
ATOM 2275 C CA . ASP A 1 309 ? 3.718 -7.851 14.350 1.00 88.69 309 ASP A CA 1
ATOM 2276 C C . ASP A 1 309 ? 4.305 -9.230 14.708 1.00 88.69 309 ASP A C 1
ATOM 2278 O O . ASP A 1 309 ? 4.223 -10.206 13.950 1.00 88.69 309 ASP A O 1
ATOM 2282 N N . ILE A 1 310 ? 5.007 -9.287 15.847 1.00 88.06 310 ILE A N 1
ATOM 2283 C CA . ILE A 1 310 ? 5.838 -10.440 16.229 1.00 88.06 310 ILE A CA 1
ATOM 2284 C C . ILE A 1 310 ? 4.965 -11.641 16.592 1.00 88.06 310 ILE A C 1
ATOM 2286 O O . ILE A 1 310 ? 5.361 -12.789 16.363 1.00 88.06 310 ILE A O 1
ATOM 2290 N N . ASP A 1 311 ? 3.789 -11.397 17.168 1.00 88.81 311 ASP A N 1
ATOM 2291 C CA . ASP A 1 311 ? 2.846 -12.454 17.529 1.00 88.81 311 ASP A CA 1
ATOM 2292 C C . ASP A 1 311 ? 1.910 -12.856 16.368 1.00 88.81 311 ASP A C 1
ATOM 2294 O O . ASP A 1 311 ? 1.200 -13.862 16.479 1.00 88.81 311 ASP A O 1
ATOM 2298 N N . SER A 1 312 ? 1.989 -12.144 15.235 1.00 89.75 312 SER A N 1
ATOM 2299 C CA . SER A 1 312 ? 1.231 -12.391 14.004 1.00 89.75 312 SER A CA 1
ATOM 2300 C C . SER A 1 312 ? -0.282 -12.361 14.219 1.00 89.75 312 SER A C 1
ATOM 2302 O O . SER A 1 312 ? -1.025 -13.150 13.620 1.00 89.75 312 SER A O 1
ATOM 2304 N N . ASN A 1 313 ? -0.752 -11.479 15.099 1.00 88.69 313 ASN A N 1
ATOM 2305 C CA . ASN A 1 313 ? -2.175 -11.312 15.380 1.00 88.69 313 ASN A CA 1
ATOM 2306 C C . ASN A 1 313 ? -2.885 -10.377 14.380 1.00 88.69 313 ASN A C 1
ATOM 2308 O O . ASN A 1 313 ? -4.118 -10.275 14.410 1.00 88.69 313 ASN A O 1
ATOM 2312 N N . GLY A 1 314 ? -2.133 -9.729 13.484 1.00 90.00 314 GLY A N 1
ATOM 2313 C CA . GLY A 1 314 ? -2.642 -8.811 12.471 1.00 90.00 314 GLY A CA 1
ATOM 2314 C C . GLY A 1 314 ? -2.699 -7.347 12.912 1.00 90.00 314 GLY A C 1
ATOM 2315 O O . GLY A 1 314 ? -3.263 -6.536 12.176 1.00 90.00 314 GLY A O 1
ATOM 2316 N N . VAL A 1 315 ? -2.147 -6.991 14.072 1.00 92.75 315 VAL A N 1
ATOM 2317 C CA . VAL A 1 315 ? -1.976 -5.621 14.573 1.00 92.75 315 VAL A CA 1
ATOM 2318 C C . VAL A 1 315 ? -0.519 -5.443 14.955 1.00 92.75 315 VAL A C 1
ATOM 2320 O O . VAL A 1 315 ? 0.008 -6.218 15.741 1.00 92.75 315 VAL A O 1
ATOM 2323 N N . ALA A 1 316 ? 0.120 -4.394 14.447 1.00 91.88 316 ALA A N 1
ATOM 2324 C CA . ALA A 1 316 ? 1.496 -4.106 14.814 1.00 91.88 316 ALA A CA 1
ATOM 2325 C C . ALA A 1 316 ? 1.634 -3.882 16.336 1.00 91.88 316 ALA A C 1
ATOM 2327 O O . ALA A 1 316 ? 0.943 -3.031 16.904 1.00 91.88 316 ALA A O 1
ATOM 2328 N N . ASP A 1 317 ? 2.562 -4.597 16.974 1.00 90.69 317 ASP A N 1
ATOM 2329 C CA . ASP A 1 317 ? 2.849 -4.640 18.413 1.00 90.69 317 ASP A CA 1
ATOM 2330 C C . ASP A 1 317 ? 3.015 -3.236 19.012 1.00 90.69 317 ASP A C 1
ATOM 2332 O O . ASP A 1 317 ? 2.562 -2.959 20.123 1.00 90.69 317 ASP A O 1
ATOM 2336 N N . GLY A 1 318 ? 3.638 -2.315 18.264 1.00 89.31 318 GLY A N 1
ATOM 2337 C CA . GLY A 1 318 ? 3.836 -0.921 18.683 1.00 89.31 318 GLY A CA 1
ATOM 2338 C C . GLY A 1 318 ? 2.534 -0.133 18.879 1.00 89.31 318 GLY A C 1
ATOM 2339 O O . GLY A 1 318 ? 2.529 0.876 19.585 1.00 89.31 318 GLY A O 1
ATOM 2340 N N . TYR A 1 319 ? 1.436 -0.608 18.290 1.00 91.94 319 TYR A N 1
ATOM 2341 C CA . TYR A 1 319 ? 0.101 -0.016 18.364 1.00 91.94 319 TYR A CA 1
ATOM 2342 C C . TYR A 1 319 ? -0.934 -0.970 18.972 1.00 91.94 319 TYR A C 1
ATOM 2344 O O . TYR A 1 319 ? -2.118 -0.640 19.035 1.00 91.94 319 TYR A O 1
ATOM 2352 N N . GLN A 1 320 ? -0.523 -2.152 19.420 1.00 92.12 320 GLN A N 1
ATOM 2353 C CA . GLN A 1 320 ? -1.430 -3.159 19.945 1.00 92.12 320 GLN A CA 1
ATOM 2354 C C . GLN A 1 320 ? -1.948 -2.771 21.336 1.00 92.12 320 GLN A C 1
ATOM 2356 O O . GLN A 1 320 ? -1.212 -2.295 22.203 1.00 92.12 320 GLN A O 1
ATOM 2361 N N . VAL A 1 321 ? -3.235 -3.027 21.578 1.00 91.69 321 VAL A N 1
ATOM 2362 C CA . VAL A 1 321 ? -3.849 -2.885 22.902 1.00 91.69 321 VAL A CA 1
ATOM 2363 C C . VAL A 1 321 ? -3.879 -4.241 23.601 1.00 91.69 321 VAL A C 1
ATOM 2365 O O . VAL A 1 321 ? -4.455 -5.202 23.098 1.00 91.69 321 VAL A O 1
ATOM 2368 N N . SER A 1 322 ? -3.272 -4.322 24.787 1.00 87.31 322 SER A N 1
ATOM 2369 C CA . SER A 1 322 ? -3.285 -5.537 25.606 1.00 87.31 322 SER A CA 1
ATOM 2370 C C . SER A 1 322 ? -4.419 -5.523 26.633 1.00 87.31 322 SER A C 1
ATOM 2372 O O . SER A 1 322 ? -4.549 -4.562 27.394 1.00 87.31 322 SER A O 1
ATOM 2374 N N . GLY A 1 323 ? -5.142 -6.636 26.760 1.00 89.25 323 GLY A N 1
ATOM 2375 C CA . GLY A 1 323 ? -6.180 -6.819 27.776 1.00 89.25 323 GLY A CA 1
ATOM 2376 C C . GLY A 1 323 ? -7.570 -6.413 27.291 1.00 89.25 323 GLY A C 1
ATOM 2377 O O . GLY A 1 323 ? -7.839 -6.434 26.098 1.00 89.25 323 GLY A O 1
ATOM 2378 N N . PHE A 1 324 ? -8.453 -6.096 28.240 1.00 92.00 324 PHE A N 1
ATOM 2379 C CA . PHE A 1 324 ? -9.833 -5.711 27.950 1.00 92.00 324 PHE A CA 1
ATOM 2380 C C . PHE A 1 324 ? -9.872 -4.358 27.231 1.00 92.00 324 PHE A C 1
ATOM 2382 O O . PHE A 1 324 ? -9.394 -3.360 27.781 1.00 92.00 324 PHE A O 1
ATOM 2389 N N . ALA A 1 325 ? -10.479 -4.334 26.049 1.00 95.00 325 ALA A N 1
ATOM 2390 C CA . ALA A 1 325 ? -10.815 -3.127 25.307 1.00 95.00 325 ALA A CA 1
ATOM 2391 C C . ALA A 1 325 ? -12.316 -3.122 25.009 1.00 95.00 325 ALA A C 1
ATOM 2393 O O . ALA A 1 325 ? -12.898 -4.174 24.789 1.00 95.00 325 ALA A O 1
ATOM 2394 N N . ASP A 1 326 ? -12.933 -1.947 25.032 1.00 95.81 326 ASP A N 1
ATOM 2395 C CA . ASP A 1 326 ? -14.360 -1.763 24.752 1.00 95.81 326 ASP A CA 1
ATOM 2396 C C . ASP A 1 326 ? -14.526 -0.403 24.070 1.00 95.81 326 ASP A C 1
ATOM 2398 O O . ASP A 1 326 ? -14.768 0.627 24.705 1.00 95.81 326 ASP A O 1
ATOM 2402 N N . THR A 1 327 ? -14.260 -0.365 22.768 1.00 96.50 327 THR A N 1
ATOM 2403 C CA . THR A 1 327 ? -14.282 0.883 21.989 1.00 96.50 327 THR A CA 1
ATOM 2404 C C . THR A 1 327 ? -15.695 1.288 21.582 1.00 96.50 327 THR A C 1
ATOM 2406 O O . THR A 1 327 ? -15.951 2.467 21.318 1.00 96.50 327 THR A O 1
ATOM 2409 N N . ASN A 1 328 ? -16.639 0.345 21.576 1.00 95.56 328 ASN A N 1
ATOM 2410 C CA . ASN A 1 328 ? -18.047 0.608 21.282 1.00 95.56 328 ASN A CA 1
ATOM 2411 C C . ASN A 1 328 ? -18.890 0.927 22.546 1.00 95.56 328 ASN A C 1
ATOM 2413 O O . ASN A 1 328 ? -20.043 1.348 22.409 1.00 95.56 328 ASN A O 1
ATOM 2417 N N . ASN A 1 329 ? -18.300 0.830 23.744 1.00 94.62 329 ASN A N 1
ATOM 2418 C CA . ASN A 1 329 ? -18.894 1.069 25.064 1.00 94.62 329 ASN A CA 1
ATOM 2419 C C . ASN A 1 329 ? -20.119 0.191 25.365 1.00 94.62 329 ASN A C 1
ATOM 2421 O O . ASN A 1 329 ? -21.138 0.689 25.865 1.00 94.62 329 ASN A O 1
ATOM 2425 N N . ASN A 1 330 ? -20.050 -1.099 25.043 1.00 95.31 330 ASN A N 1
ATOM 2426 C CA . ASN A 1 330 ? -21.136 -2.049 25.288 1.00 95.31 330 ASN A CA 1
ATOM 2427 C C . ASN A 1 330 ? -20.873 -3.024 26.453 1.00 95.31 330 ASN A C 1
ATOM 2429 O O . ASN A 1 330 ? -21.683 -3.928 26.676 1.00 95.31 330 ASN A O 1
ATOM 2433 N N . GLU A 1 331 ? -19.795 -2.812 27.215 1.00 95.69 331 GLU A N 1
ATOM 2434 C CA . GLU A 1 331 ? -19.334 -3.641 28.336 1.00 95.69 331 GLU A CA 1
ATOM 2435 C C . GLU A 1 331 ? -18.865 -5.058 27.940 1.00 95.69 331 GLU A C 1
ATOM 2437 O O . GLU A 1 331 ? -18.675 -5.918 28.809 1.00 95.69 331 GLU A O 1
ATOM 2442 N N . VAL A 1 332 ? -18.659 -5.319 26.648 1.00 95.62 332 VAL A N 1
ATOM 2443 C CA . VAL A 1 332 ? -18.088 -6.557 26.104 1.00 95.62 332 VAL A CA 1
ATOM 2444 C C . VAL A 1 332 ? -16.681 -6.263 25.584 1.00 95.62 332 VAL A C 1
ATOM 2446 O O . VAL A 1 332 ? -16.386 -5.173 25.120 1.00 95.62 332 VAL A O 1
ATOM 2449 N N . ASP A 1 333 ? -15.784 -7.240 25.718 1.00 95.62 333 ASP A N 1
ATOM 2450 C CA . ASP A 1 333 ? -14.428 -7.120 25.182 1.00 95.62 333 ASP A CA 1
ATOM 2451 C C . ASP A 1 333 ? -14.477 -7.117 23.646 1.00 95.62 333 ASP A C 1
ATOM 2453 O O . ASP A 1 333 ? -14.960 -8.086 23.053 1.00 95.62 333 ASP A O 1
ATOM 2457 N N . ASP A 1 334 ? -13.931 -6.079 23.016 1.00 95.56 334 ASP A N 1
ATOM 2458 C CA . ASP A 1 334 ? -13.808 -5.898 21.566 1.00 95.56 334 ASP A CA 1
ATOM 2459 C C . ASP A 1 334 ? -13.280 -7.172 20.876 1.00 95.56 334 ASP A C 1
ATOM 2461 O O . ASP A 1 334 ? -13.792 -7.598 19.832 1.00 95.56 334 ASP A O 1
ATOM 2465 N N . ASN A 1 335 ? -12.309 -7.855 21.497 1.00 91.00 335 ASN A N 1
ATOM 2466 C CA . ASN A 1 335 ? -11.741 -9.098 20.969 1.00 91.00 335 ASN A CA 1
ATOM 2467 C C . ASN A 1 335 ? -12.778 -10.227 20.858 1.00 91.00 335 ASN A C 1
ATOM 2469 O O . ASN A 1 335 ? -12.712 -11.043 19.934 1.00 91.00 335 ASN A O 1
ATOM 2473 N N . ALA A 1 336 ? -13.737 -10.288 21.784 1.00 93.31 336 ALA A N 1
ATOM 2474 C CA . ALA A 1 336 ? -14.819 -11.271 21.766 1.00 93.31 336 ALA A CA 1
ATOM 2475 C C . ALA A 1 336 ? -15.885 -10.950 20.704 1.00 93.31 336 ALA A C 1
ATOM 2477 O O . ALA A 1 336 ? -16.644 -11.839 20.312 1.00 93.31 336 ALA A O 1
ATOM 2478 N N . GLU A 1 337 ? -15.925 -9.708 20.227 1.00 93.88 337 GLU A N 1
ATOM 2479 C CA . GLU A 1 337 ? -16.880 -9.222 19.229 1.00 93.88 337 GLU A CA 1
ATOM 2480 C C . GLU A 1 337 ? -16.312 -9.193 17.806 1.00 93.88 337 GLU A C 1
ATOM 2482 O O . GLU A 1 337 ? -17.050 -8.959 16.849 1.00 93.88 337 GLU A O 1
ATOM 2487 N N . GLY A 1 338 ? -15.010 -9.449 17.644 1.00 91.75 338 GLY A N 1
ATOM 2488 C CA . GLY A 1 338 ? -14.333 -9.310 16.354 1.00 91.75 338 GLY A CA 1
ATOM 2489 C C . GLY A 1 338 ? -14.051 -7.852 15.983 1.00 91.75 338 GLY A C 1
ATOM 2490 O O . GLY A 1 338 ? -13.921 -7.528 14.801 1.00 91.75 338 GLY A O 1
ATOM 2491 N N . ILE A 1 339 ? -13.959 -6.971 16.979 1.00 95.44 339 ILE A N 1
ATOM 2492 C CA . ILE A 1 339 ? -13.446 -5.612 16.825 1.00 95.44 339 ILE A CA 1
ATOM 2493 C C . ILE A 1 339 ? -11.938 -5.671 17.075 1.00 95.44 339 ILE A C 1
ATOM 2495 O O . ILE A 1 339 ? -11.474 -6.200 18.083 1.00 95.44 339 ILE A O 1
ATOM 2499 N N . ARG A 1 340 ? -11.152 -5.176 16.121 1.00 95.38 340 ARG A N 1
ATOM 2500 C CA . ARG A 1 340 ? -9.701 -5.051 16.255 1.00 95.38 340 ARG A CA 1
ATOM 2501 C C . ARG A 1 340 ? -9.383 -3.707 16.886 1.00 95.38 340 ARG A C 1
ATOM 2503 O O . ARG A 1 340 ? -9.687 -2.671 16.302 1.00 95.38 340 ARG A O 1
ATOM 2510 N N . THR A 1 341 ? -8.777 -3.728 18.064 1.00 95.44 341 THR A N 1
ATOM 2511 C CA . THR A 1 341 ? -8.403 -2.511 18.784 1.00 95.44 341 THR A CA 1
ATOM 2512 C C . THR A 1 341 ? -6.954 -2.140 18.484 1.00 95.44 341 THR A C 1
ATOM 2514 O O . THR A 1 341 ? -6.053 -2.971 18.597 1.00 95.44 341 THR A O 1
ATOM 2517 N N . VAL A 1 342 ? -6.725 -0.876 18.137 1.00 95.31 342 VAL A N 1
ATOM 2518 C CA . VAL A 1 342 ? -5.404 -0.315 17.837 1.00 95.31 342 VAL A CA 1
ATOM 2519 C C . VAL A 1 342 ? -5.238 1.040 18.527 1.00 95.31 342 VAL A C 1
ATOM 2521 O O . VAL A 1 342 ? -6.203 1.785 18.695 1.00 95.31 342 VAL A O 1
ATOM 2524 N N . LEU A 1 343 ? -4.024 1.373 18.953 1.00 93.75 343 LEU A N 1
ATOM 2525 C CA . LEU A 1 343 ? -3.672 2.709 19.422 1.00 93.75 343 LEU A CA 1
ATOM 2526 C C . LEU A 1 343 ? -3.473 3.647 18.231 1.00 93.75 343 LEU A C 1
ATOM 2528 O O . LEU A 1 343 ? -2.819 3.284 17.257 1.00 93.75 343 LEU A O 1
ATOM 2532 N N . GLU A 1 344 ? -3.990 4.873 18.317 1.00 88.81 344 GLU A N 1
ATOM 2533 C CA . GLU A 1 344 ? -3.640 5.921 17.350 1.00 88.81 344 GLU A CA 1
ATOM 2534 C C . GLU A 1 344 ? -2.142 6.261 17.403 1.00 88.81 344 GLU A C 1
ATOM 2536 O O . GLU A 1 344 ? -1.440 5.885 18.341 1.00 88.81 344 GLU A O 1
ATOM 2541 N N . ASN A 1 345 ? -1.630 6.957 16.386 1.00 81.06 345 ASN A N 1
ATOM 2542 C CA . ASN A 1 345 ? -0.188 7.123 16.190 1.00 81.06 345 ASN A CA 1
ATOM 2543 C C . ASN A 1 345 ? 0.555 7.778 17.377 1.00 81.06 345 ASN A C 1
ATOM 2545 O O . ASN A 1 345 ? 1.722 7.464 17.607 1.00 81.06 345 ASN A O 1
ATOM 2549 N N . ALA A 1 346 ? -0.073 8.675 18.144 1.00 77.00 346 ALA A N 1
ATOM 2550 C CA . ALA A 1 346 ? 0.534 9.246 19.352 1.00 77.00 346 ALA A CA 1
ATOM 2551 C C . ALA A 1 346 ? 0.465 8.313 20.581 1.00 77.00 346 ALA A C 1
ATOM 2553 O O . ALA A 1 346 ? 1.037 8.633 21.626 1.00 77.00 346 ALA A O 1
ATOM 2554 N N . GLY A 1 347 ? -0.190 7.155 20.463 1.00 80.56 347 GLY A N 1
ATOM 2555 C CA . GLY A 1 347 ? -0.264 6.111 21.483 1.00 80.56 347 GLY A CA 1
ATOM 2556 C C . GLY A 1 347 ? -1.216 6.425 22.636 1.00 80.56 347 GLY A C 1
ATOM 2557 O O . GLY A 1 347 ? -1.145 5.772 23.676 1.00 80.56 347 GLY A O 1
ATOM 2558 N N . THR A 1 348 ? -2.067 7.447 22.508 1.00 81.62 348 THR A N 1
ATOM 2559 C CA . THR A 1 348 ? -2.862 7.958 23.639 1.00 81.62 348 THR A CA 1
ATOM 2560 C C . THR A 1 348 ? -4.294 7.448 23.671 1.00 81.62 348 THR A C 1
ATOM 2562 O O . THR A 1 348 ? -4.898 7.380 24.741 1.00 81.62 348 THR A O 1
ATOM 2565 N N . SER A 1 349 ? -4.836 7.098 22.508 1.00 90.94 349 SER A N 1
ATOM 2566 C CA . SER A 1 349 ? -6.242 6.747 22.331 1.00 90.94 349 SER A CA 1
ATOM 2567 C C . SER A 1 349 ? -6.400 5.413 21.621 1.00 90.94 349 SER A C 1
ATOM 2569 O O . SER A 1 349 ? -5.661 5.113 20.688 1.00 90.94 349 SER A O 1
ATOM 2571 N N . MET A 1 350 ? -7.394 4.635 22.045 1.00 94.62 350 MET A N 1
ATOM 2572 C CA . MET A 1 350 ? -7.757 3.365 21.418 1.00 94.62 350 MET A CA 1
ATOM 2573 C C . MET A 1 350 ? -8.842 3.601 20.371 1.00 94.62 350 MET A C 1
ATOM 2575 O O . MET A 1 350 ? -9.807 4.321 20.634 1.00 94.62 350 MET A O 1
ATOM 2579 N N . VAL A 1 351 ? -8.690 2.978 19.210 1.00 96.38 351 VAL A N 1
ATOM 2580 C CA . VAL A 1 351 ? -9.668 2.978 18.123 1.00 96.38 351 VAL A CA 1
ATOM 2581 C C . VAL A 1 351 ? -10.021 1.535 17.791 1.00 96.38 351 VAL A C 1
ATOM 2583 O O . VAL A 1 351 ? -9.138 0.691 17.643 1.00 96.38 351 VAL A O 1
ATOM 2586 N N . GLY A 1 352 ? -11.316 1.248 17.699 1.00 96.88 352 GLY A N 1
ATOM 2587 C CA . GLY A 1 352 ? -11.822 -0.060 17.291 1.00 96.88 352 GLY A CA 1
ATOM 2588 C C . GLY A 1 352 ? -12.108 -0.085 15.801 1.00 96.88 352 GLY A C 1
ATOM 2589 O O . GLY A 1 352 ? -12.695 0.860 15.279 1.00 96.88 352 GLY A O 1
ATOM 2590 N N . ILE A 1 353 ? -11.733 -1.162 15.119 1.00 97.44 353 ILE A N 1
ATOM 2591 C CA . ILE A 1 353 ? -11.968 -1.360 13.689 1.00 97.44 353 ILE A CA 1
ATOM 2592 C C . ILE A 1 353 ? -12.685 -2.691 13.496 1.00 97.44 353 ILE A C 1
ATOM 2594 O O . ILE A 1 353 ? -12.228 -3.737 13.956 1.00 97.44 353 ILE A O 1
ATOM 2598 N N . THR A 1 354 ? -13.809 -2.675 12.794 1.00 96.50 354 THR A N 1
ATOM 2599 C CA . THR A 1 354 ? -14.512 -3.898 12.398 1.00 96.50 354 THR A CA 1
ATOM 2600 C C . THR A 1 354 ? -15.038 -3.777 10.978 1.00 96.50 354 THR A C 1
ATOM 2602 O O . THR A 1 354 ? -15.188 -2.676 10.449 1.00 96.50 354 THR A O 1
ATOM 2605 N N . THR A 1 355 ? -15.327 -4.907 10.348 1.00 96.31 355 THR A N 1
ATOM 2606 C CA . THR A 1 355 ? -15.838 -4.971 8.979 1.00 96.31 355 THR A CA 1
ATOM 2607 C C . THR A 1 355 ? -17.094 -5.827 8.923 1.00 96.31 355 THR A C 1
ATOM 2609 O O . THR A 1 355 ? -17.227 -6.818 9.637 1.00 96.31 355 THR A O 1
ATOM 2612 N N . GLY A 1 356 ? -18.027 -5.462 8.043 1.00 93.12 356 GLY A N 1
ATOM 2613 C CA . GLY A 1 356 ? -19.217 -6.275 7.781 1.00 93.12 356 GLY A CA 1
ATOM 2614 C C . GLY A 1 356 ? -18.934 -7.582 7.025 1.00 93.12 356 GLY A C 1
ATOM 2615 O O . GLY A 1 356 ? -19.810 -8.444 6.965 1.00 93.12 356 GLY A O 1
ATOM 2616 N N . SER A 1 357 ? -17.753 -7.725 6.415 1.00 94.81 357 SER A N 1
ATOM 2617 C CA . SER A 1 357 ? -17.323 -8.920 5.679 1.00 94.81 357 SER A CA 1
ATOM 2618 C C . SER A 1 357 ? -15.800 -8.974 5.565 1.00 94.81 357 SER A C 1
ATOM 2620 O O . SER A 1 357 ? -15.155 -7.933 5.438 1.00 94.81 357 SER A O 1
ATOM 2622 N N . GLY A 1 358 ? -15.253 -10.189 5.515 1.00 95.31 358 GLY A N 1
ATOM 2623 C CA . GLY A 1 358 ? -13.810 -10.423 5.496 1.00 95.31 358 GLY A CA 1
ATOM 2624 C C . GLY A 1 358 ? -13.164 -10.248 6.869 1.00 95.31 358 GLY A C 1
ATOM 2625 O O . GLY A 1 358 ? -13.850 -10.010 7.863 1.00 95.31 358 GLY A O 1
ATOM 2626 N N . ASP A 1 359 ? -11.841 -10.356 6.902 1.00 95.06 359 ASP A N 1
ATOM 2627 C CA . ASP A 1 359 ? -11.026 -10.233 8.110 1.00 95.06 359 ASP A CA 1
ATOM 2628 C C . ASP A 1 359 ? -10.126 -9.000 8.018 1.00 95.06 359 ASP A C 1
ATOM 2630 O O . ASP A 1 359 ? -9.381 -8.849 7.049 1.00 95.06 359 ASP A O 1
ATOM 2634 N N . VAL A 1 360 ? -10.176 -8.126 9.030 1.00 95.31 360 VAL A N 1
ATOM 2635 C CA . VAL A 1 360 ? -9.247 -6.990 9.142 1.00 95.31 360 VAL A CA 1
ATOM 2636 C C . VAL A 1 360 ? -7.918 -7.485 9.714 1.00 95.31 360 VAL A C 1
ATOM 2638 O O . VAL A 1 360 ? -7.886 -8.105 10.781 1.00 95.31 360 VAL A O 1
ATOM 2641 N N . THR A 1 361 ? -6.832 -7.209 9.001 1.00 94.31 361 THR A N 1
ATOM 2642 C CA . THR A 1 361 ? -5.460 -7.623 9.323 1.00 94.31 361 THR A CA 1
ATOM 2643 C C . THR A 1 361 ? -4.454 -6.543 8.911 1.00 94.31 361 THR A C 1
ATOM 2645 O O . THR A 1 361 ? -4.842 -5.509 8.364 1.00 94.31 361 THR A O 1
ATOM 2648 N N . ALA A 1 362 ? -3.165 -6.783 9.163 1.00 92.44 362 ALA A N 1
ATOM 2649 C CA . ALA A 1 362 ? -2.052 -5.887 8.847 1.00 92.44 362 ALA A CA 1
ATOM 2650 C C . ALA A 1 362 ? -2.273 -4.444 9.344 1.00 92.44 362 ALA A C 1
ATOM 2652 O O . ALA A 1 362 ? -1.920 -3.482 8.662 1.00 92.44 362 ALA A O 1
ATOM 2653 N N . ILE A 1 363 ? -2.897 -4.298 10.515 1.00 94.56 363 ILE A N 1
ATOM 2654 C CA . ILE A 1 363 ? -3.272 -3.008 11.083 1.00 94.56 363 ILE A CA 1
ATOM 2655 C C . ILE A 1 363 ? -2.030 -2.318 11.638 1.00 94.56 363 ILE A C 1
ATOM 2657 O O . ILE A 1 363 ? -1.287 -2.862 12.453 1.00 94.56 363 ILE A O 1
ATOM 2661 N N . THR A 1 364 ? -1.837 -1.076 11.226 1.00 92.00 364 THR A N 1
ATOM 2662 C CA . THR A 1 364 ? -0.831 -0.161 11.750 1.00 92.00 364 THR A CA 1
ATOM 2663 C C . THR A 1 364 ? -1.348 1.267 11.657 1.00 92.00 364 THR A C 1
ATOM 2665 O O . THR A 1 364 ? -2.383 1.536 11.041 1.00 92.00 364 THR A O 1
ATOM 2668 N N . THR A 1 365 ? -0.613 2.211 12.230 1.00 90.00 365 THR A N 1
ATOM 2669 C CA . THR A 1 365 ? -0.874 3.632 12.005 1.00 90.00 365 THR A CA 1
ATOM 2670 C C . THR A 1 365 ? 0.184 4.243 11.098 1.00 90.00 365 THR A C 1
ATOM 2672 O O . THR A 1 365 ? 1.320 3.769 11.021 1.00 90.00 365 THR A O 1
ATOM 2675 N N . LEU A 1 366 ? -0.215 5.282 10.371 1.00 85.75 366 LEU A N 1
ATOM 2676 C CA . LEU A 1 366 ? 0.676 6.132 9.601 1.00 85.75 366 LEU A CA 1
ATOM 2677 C C . LEU A 1 366 ? 0.857 7.457 10.345 1.00 85.75 366 LEU A C 1
ATOM 2679 O O . LEU A 1 366 ? -0.132 8.166 10.587 1.00 85.75 366 LEU A O 1
ATOM 2683 N N . PRO A 1 367 ? 2.098 7.841 10.684 1.00 72.94 367 PRO A N 1
ATOM 2684 C CA . PRO A 1 367 ? 2.348 9.133 11.291 1.00 72.94 367 PRO A CA 1
ATOM 2685 C C . PRO A 1 367 ? 2.103 10.239 10.270 1.00 72.94 367 PRO A C 1
ATOM 2687 O O . PRO A 1 367 ? 2.534 10.156 9.127 1.00 72.94 367 PRO A O 1
ATOM 2690 N N . ALA A 1 368 ? 1.499 11.347 10.691 1.00 72.44 368 ALA A N 1
ATOM 2691 C CA . ALA A 1 368 ? 1.197 12.446 9.776 1.00 72.44 368 ALA A CA 1
ATOM 2692 C C . ALA A 1 368 ? 2.437 13.100 9.123 1.00 72.44 368 ALA A C 1
ATOM 2694 O O . ALA A 1 368 ? 2.295 13.893 8.200 1.00 72.44 368 ALA A O 1
ATOM 2695 N N . SER A 1 369 ? 3.652 12.778 9.582 1.00 72.81 369 SER A N 1
ATOM 2696 C CA . SER A 1 369 ? 4.912 13.240 8.991 1.00 72.81 369 SER A CA 1
ATOM 2697 C C . SER A 1 369 ? 5.243 12.622 7.633 1.00 72.81 369 SER A C 1
ATOM 2699 O O . SER A 1 369 ? 6.072 13.190 6.930 1.00 72.81 369 SER A O 1
ATOM 2701 N N . ILE A 1 370 ? 4.661 11.469 7.282 1.00 73.19 370 ILE A N 1
ATOM 2702 C CA . ILE A 1 370 ? 4.867 10.866 5.950 1.00 73.19 370 ILE A CA 1
ATOM 2703 C C . ILE A 1 370 ? 3.903 11.433 4.909 1.00 73.19 370 ILE A C 1
ATOM 2705 O O . ILE A 1 370 ? 4.094 11.228 3.719 1.00 73.19 370 ILE A O 1
ATOM 2709 N N . ILE A 1 371 ? 2.865 12.140 5.356 1.00 76.44 371 ILE A N 1
ATOM 2710 C CA . ILE A 1 371 ? 1.861 12.724 4.478 1.00 76.44 371 ILE A CA 1
ATOM 2711 C C . ILE A 1 371 ? 2.398 14.076 4.003 1.00 76.44 371 ILE A C 1
ATOM 2713 O O . ILE A 1 371 ? 2.770 14.906 4.844 1.00 76.44 371 ILE A O 1
ATOM 2717 N N . PRO A 1 372 ? 2.445 14.333 2.685 1.00 73.44 372 PRO A N 1
ATOM 2718 C CA . PRO A 1 372 ? 2.888 15.616 2.164 1.00 73.44 372 PRO A CA 1
ATOM 2719 C C . PRO A 1 372 ? 2.092 16.771 2.788 1.00 73.44 372 PRO A C 1
ATOM 2721 O O . PRO A 1 372 ? 0.874 16.866 2.642 1.00 73.44 372 PRO A O 1
ATOM 2724 N N . VAL A 1 373 ? 2.789 17.679 3.481 1.00 65.62 373 VAL A N 1
ATOM 2725 C CA . VAL A 1 373 ? 2.168 18.804 4.216 1.00 65.62 373 VAL A CA 1
ATOM 2726 C C . VAL A 1 373 ? 1.390 19.746 3.288 1.00 65.62 373 VAL A C 1
ATOM 2728 O O . VAL A 1 373 ? 0.477 20.435 3.743 1.00 65.62 373 VAL A O 1
ATOM 2731 N N . GLU A 1 374 ? 1.750 19.782 2.002 1.00 69.75 374 GLU A N 1
ATOM 2732 C CA . GLU A 1 374 ? 1.052 20.553 0.966 1.00 69.75 374 GLU A CA 1
ATOM 2733 C C . GLU A 1 374 ? -0.354 20.006 0.665 1.00 69.75 374 GLU A C 1
ATOM 2735 O O . GLU A 1 374 ? -1.238 20.787 0.317 1.00 69.75 374 GLU A O 1
ATOM 2740 N N . GLU A 1 375 ? -0.569 18.702 0.855 1.00 68.31 375 GLU A N 1
ATOM 2741 C CA . GLU A 1 375 ? -1.842 18.013 0.614 1.00 68.31 375 GLU A CA 1
ATOM 2742 C C . GLU A 1 375 ? -2.712 17.986 1.877 1.00 68.31 375 GLU A C 1
ATOM 2744 O O . GLU A 1 375 ? -3.914 18.259 1.835 1.00 68.31 375 GLU A O 1
ATOM 2749 N N . LEU A 1 376 ? -2.106 17.683 3.030 1.00 72.19 376 LEU A N 1
ATOM 2750 C CA . LEU A 1 376 ? -2.815 17.622 4.304 1.00 72.19 376 LEU A CA 1
ATOM 2751 C C . LEU A 1 376 ? -1.873 17.906 5.473 1.00 72.19 376 LEU A C 1
ATOM 2753 O O . LEU A 1 376 ? -0.858 17.245 5.674 1.00 72.19 376 LEU A O 1
ATOM 2757 N N . SER A 1 377 ? -2.221 18.896 6.295 1.00 68.06 377 SER A N 1
ATOM 2758 C CA . SER A 1 377 ? -1.373 19.260 7.429 1.00 68.06 377 SER A CA 1
ATOM 2759 C C . SER A 1 377 ? -1.432 18.209 8.546 1.00 68.06 377 SER A C 1
ATOM 2761 O O . SER A 1 377 ? -2.488 17.653 8.845 1.00 68.06 377 SER A O 1
ATOM 2763 N N . ALA A 1 378 ? -0.328 17.983 9.258 1.00 60.81 378 ALA A N 1
ATOM 2764 C CA . ALA A 1 378 ? -0.332 17.053 10.390 1.00 60.81 378 ALA A CA 1
ATOM 2765 C C . ALA A 1 378 ? -1.316 17.455 11.508 1.00 60.81 378 ALA A C 1
ATOM 2767 O O . ALA A 1 378 ? -1.904 16.599 12.161 1.00 60.81 378 ALA A O 1
ATOM 2768 N N . GLY A 1 379 ? -1.561 18.760 11.683 1.00 62.69 379 GLY A N 1
ATOM 2769 C CA . GLY A 1 379 ? -2.546 19.275 12.641 1.00 62.69 379 GLY A CA 1
ATOM 2770 C C . GLY A 1 379 ? -4.006 18.988 12.274 1.00 62.69 379 GLY A C 1
ATOM 2771 O O . GLY A 1 379 ? -4.875 19.162 13.124 1.00 62.69 379 GLY A O 1
ATOM 2772 N N . SER A 1 380 ? -4.283 18.547 11.041 1.00 77.62 380 SER A N 1
ATOM 2773 C CA . SER A 1 380 ? -5.629 18.159 10.603 1.00 77.62 380 SER A CA 1
ATOM 2774 C C . SER A 1 380 ? -5.979 16.696 10.865 1.00 77.62 380 SER A C 1
ATOM 2776 O O . SER A 1 380 ? -7.141 16.351 10.697 1.00 77.62 380 SER A O 1
ATOM 2778 N N . LEU A 1 381 ? -5.032 15.851 11.286 1.00 85.12 381 LEU A N 1
ATOM 2779 C CA . LEU A 1 381 ? -5.225 14.408 11.478 1.00 85.12 381 LEU A CA 1
ATOM 2780 C C . LEU A 1 381 ? -5.074 14.020 12.953 1.00 85.12 381 LEU A C 1
ATOM 2782 O O . LEU A 1 381 ? -4.057 13.461 13.357 1.00 85.12 381 LEU A O 1
ATOM 2786 N N . SER A 1 382 ? -6.083 14.321 13.773 1.00 81.94 382 SER A N 1
ATOM 2787 C CA . SER A 1 382 ? -6.014 14.126 15.233 1.00 81.94 382 SER A CA 1
ATOM 2788 C C . SER A 1 382 ? -5.783 12.678 15.680 1.00 81.94 382 SER A C 1
ATOM 2790 O O . SER A 1 382 ? -5.287 12.478 16.781 1.00 81.94 382 SER A O 1
ATOM 2792 N N . TYR A 1 383 ? -6.115 11.697 14.836 1.00 87.50 383 TYR A N 1
ATOM 2793 C CA . TYR A 1 383 ? -5.901 10.267 15.092 1.00 87.50 383 TYR A CA 1
ATOM 2794 C C . TYR A 1 383 ? -4.858 9.638 14.146 1.00 87.50 383 TYR A C 1
ATOM 2796 O O . TYR A 1 383 ? -4.639 8.429 14.184 1.00 87.50 383 TYR A O 1
ATOM 2804 N N . GLY A 1 384 ? -4.218 10.435 13.281 1.00 88.12 384 GLY A N 1
ATOM 2805 C CA . GLY A 1 384 ? -3.421 9.921 12.163 1.00 88.12 384 GLY A CA 1
ATOM 2806 C C . GLY A 1 384 ? -4.270 9.204 11.107 1.00 88.12 384 GLY A C 1
ATOM 2807 O O . GLY A 1 384 ? -5.489 9.382 11.044 1.00 88.12 384 GLY A O 1
ATOM 2808 N N . LEU A 1 385 ? -3.615 8.403 10.264 1.00 91.75 385 LEU A N 1
ATOM 2809 C CA . LEU A 1 385 ? -4.291 7.451 9.378 1.00 91.75 385 LEU A CA 1
ATOM 2810 C C . LEU A 1 385 ? -4.031 6.027 9.869 1.00 91.75 385 LEU A C 1
ATOM 2812 O O . LEU A 1 385 ? -2.978 5.741 10.441 1.00 91.75 385 LEU A O 1
ATOM 2816 N N . PHE A 1 386 ? -4.971 5.132 9.605 1.00 93.75 386 PHE A N 1
ATOM 2817 C CA . PHE A 1 386 ? -4.857 3.705 9.874 1.00 93.75 386 PHE A CA 1
ATOM 2818 C C . PHE A 1 386 ? -4.598 3.000 8.552 1.00 93.75 386 PHE A C 1
ATOM 2820 O O . PHE A 1 386 ? -5.398 3.144 7.632 1.00 93.75 386 PHE A O 1
ATOM 2827 N N . ALA A 1 387 ? -3.493 2.264 8.455 1.00 93.69 387 ALA A N 1
ATOM 2828 C CA . ALA A 1 387 ? -3.233 1.369 7.335 1.00 93.69 387 ALA A CA 1
ATOM 2829 C C . ALA A 1 387 ? -3.613 -0.049 7.750 1.00 93.69 387 ALA A C 1
ATOM 2831 O O . ALA A 1 387 ? -3.183 -0.524 8.799 1.00 93.69 387 ALA A O 1
ATOM 2832 N N . PHE A 1 388 ? -4.454 -0.698 6.957 1.00 95.00 388 PHE A N 1
ATOM 2833 C CA . PHE A 1 388 ? -4.940 -2.047 7.217 1.00 95.00 388 PHE A CA 1
ATOM 2834 C C . PHE A 1 388 ? -5.237 -2.767 5.903 1.00 95.00 388 PHE A C 1
ATOM 2836 O O . PHE A 1 388 ? -5.250 -2.181 4.818 1.00 95.00 388 PHE A O 1
ATOM 2843 N N . SER A 1 389 ? -5.483 -4.067 5.997 1.00 95.88 389 SER A N 1
ATOM 2844 C CA . SER A 1 389 ? -5.996 -4.866 4.892 1.00 95.88 389 SER A CA 1
ATOM 2845 C C . SER A 1 389 ? -7.255 -5.613 5.306 1.00 95.88 389 SER A C 1
ATOM 2847 O O . SER A 1 389 ? -7.382 -6.038 6.453 1.00 95.88 389 SER A O 1
ATOM 2849 N N . ILE A 1 390 ? -8.181 -5.788 4.369 1.00 96.88 390 ILE A N 1
ATOM 2850 C CA . ILE A 1 390 ? -9.343 -6.666 4.529 1.00 96.88 390 ILE A CA 1
ATOM 2851 C C . ILE A 1 390 ? -9.128 -7.860 3.621 1.00 96.88 390 ILE A C 1
ATOM 2853 O O . ILE A 1 390 ? -8.932 -7.670 2.428 1.00 96.88 390 ILE A O 1
ATOM 2857 N N . GLU A 1 391 ? -9.175 -9.074 4.158 1.00 95.75 391 GLU A N 1
ATOM 2858 C CA . GLU A 1 391 ? -8.985 -10.304 3.384 1.00 95.75 391 GLU A CA 1
ATOM 2859 C C . GLU A 1 391 ? -10.229 -11.196 3.390 1.00 95.75 391 GLU A C 1
ATOM 2861 O O . GLU A 1 391 ? -11.150 -11.016 4.186 1.00 95.75 391 GLU A O 1
ATOM 2866 N N . GLY A 1 392 ? -10.254 -12.189 2.498 1.00 95.81 392 GLY A N 1
ATOM 2867 C CA . GLY A 1 392 ? -11.317 -13.195 2.457 1.00 95.81 392 GLY A CA 1
ATOM 2868 C C . GLY A 1 392 ? -12.603 -12.706 1.791 1.00 95.81 392 GLY A C 1
ATOM 2869 O O . GLY A 1 392 ? -13.677 -13.257 2.048 1.00 95.81 392 GLY A O 1
ATOM 2870 N N . LEU A 1 393 ? -12.516 -11.681 0.941 1.00 97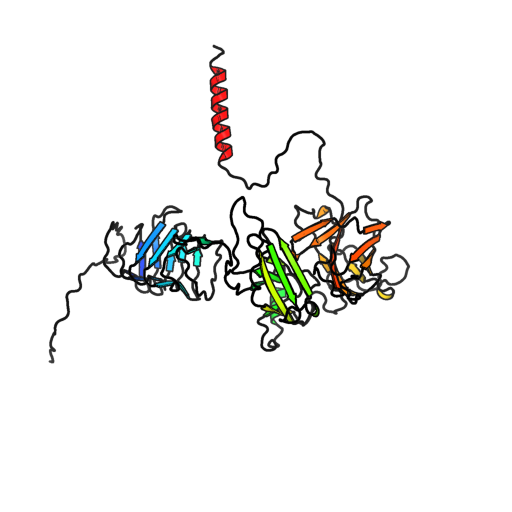.19 393 LEU A N 1
ATOM 2871 C CA . LEU A 1 393 ? -13.661 -11.181 0.193 1.00 97.19 393 LEU A CA 1
ATOM 2872 C C . LEU A 1 393 ? -13.936 -12.049 -1.049 1.00 97.19 393 LEU A C 1
ATOM 2874 O O . LEU A 1 393 ? -13.018 -12.647 -1.617 1.00 97.19 393 LEU A O 1
ATOM 2878 N N . PRO A 1 394 ? -15.201 -12.150 -1.496 1.00 96.06 394 PRO A N 1
ATOM 2879 C CA . PRO A 1 394 ? -15.526 -12.821 -2.749 1.00 96.06 394 PRO A CA 1
ATOM 2880 C C . PRO A 1 394 ? -14.875 -12.126 -3.952 1.00 96.06 394 PRO A C 1
ATOM 2882 O O . PRO A 1 394 ? -15.012 -10.917 -4.113 1.00 96.06 394 PRO A O 1
ATOM 2885 N N . VAL A 1 395 ? -14.244 -12.906 -4.832 1.00 95.75 395 VAL A N 1
ATOM 2886 C CA . VAL A 1 395 ? -13.609 -12.396 -6.057 1.00 95.75 395 VAL A CA 1
ATOM 2887 C C . VAL A 1 395 ? -14.586 -12.473 -7.232 1.00 95.75 395 VAL A C 1
ATOM 2889 O O . VAL A 1 395 ? -14.879 -13.564 -7.727 1.00 95.75 395 VAL A O 1
ATOM 2892 N N . ASP A 1 396 ? -15.080 -11.323 -7.695 1.00 94.81 396 ASP A N 1
ATOM 2893 C CA . ASP A 1 396 ? -15.924 -11.208 -8.893 1.00 94.81 396 ASP A CA 1
ATOM 2894 C C . ASP A 1 396 ? -15.675 -9.876 -9.614 1.00 94.81 396 ASP A C 1
ATOM 2896 O O . ASP A 1 396 ? -16.171 -8.828 -9.216 1.00 94.81 396 ASP A O 1
ATOM 2900 N N . VAL A 1 397 ? -14.950 -9.921 -10.735 1.00 91.75 397 VAL A N 1
ATOM 2901 C CA . VAL A 1 397 ? -14.610 -8.732 -11.541 1.00 91.75 397 VAL A CA 1
ATOM 2902 C C . VAL A 1 397 ? -15.856 -8.019 -12.092 1.00 91.75 397 VAL A C 1
ATOM 2904 O O . VAL A 1 397 ? -15.818 -6.824 -12.379 1.00 91.75 397 VAL A O 1
ATOM 2907 N N . THR A 1 398 ? -16.978 -8.727 -12.254 1.00 94.88 398 THR A N 1
ATOM 2908 C CA . THR A 1 398 ? -18.233 -8.142 -12.759 1.00 94.88 398 THR A CA 1
ATOM 2909 C C . THR A 1 398 ? -19.090 -7.518 -11.664 1.00 94.88 398 THR A C 1
ATOM 2911 O O . THR A 1 398 ? -19.944 -6.679 -11.957 1.00 94.88 398 THR A O 1
ATOM 2914 N N . SER A 1 399 ? -18.855 -7.907 -10.413 1.00 95.56 399 SER A N 1
ATOM 2915 C CA . SER A 1 399 ? -19.534 -7.383 -9.233 1.00 95.56 399 SER A CA 1
ATOM 2916 C C . SER A 1 399 ? -18.577 -7.394 -8.034 1.00 95.56 399 SER A C 1
ATOM 2918 O O . SER A 1 399 ? -18.752 -8.226 -7.137 1.00 95.56 399 SER A O 1
ATOM 2920 N N . PRO A 1 400 ? -17.586 -6.481 -7.998 1.00 96.75 400 PRO A N 1
ATOM 2921 C CA . PRO A 1 400 ? -16.561 -6.489 -6.960 1.00 96.75 400 PRO A CA 1
ATOM 2922 C C . PRO A 1 400 ? -17.149 -6.380 -5.553 1.00 96.75 400 PRO A C 1
ATOM 2924 O O . PRO A 1 400 ? -18.194 -5.747 -5.345 1.00 96.75 400 PRO A O 1
ATOM 2927 N N . ALA A 1 401 ? -16.485 -7.003 -4.580 1.00 97.06 401 ALA A N 1
ATOM 2928 C CA . ALA A 1 401 ? -16.944 -6.997 -3.200 1.00 97.06 401 ALA A CA 1
ATOM 2929 C C . ALA A 1 401 ? -16.985 -5.565 -2.650 1.00 97.06 401 ALA A C 1
ATOM 2931 O O . ALA A 1 401 ? -16.045 -4.794 -2.814 1.00 97.06 401 ALA A O 1
ATOM 2932 N N . SER A 1 402 ? -18.076 -5.208 -1.970 1.00 96.44 402 SER A N 1
ATOM 2933 C CA . SER A 1 402 ? -18.211 -3.927 -1.276 1.00 96.44 402 SER A CA 1
ATOM 2934 C C . SER A 1 402 ? -18.427 -4.175 0.207 1.00 96.44 402 SER A C 1
ATOM 2936 O O . SER A 1 402 ? -19.311 -4.947 0.582 1.00 96.44 402 SER A O 1
ATOM 2938 N N . VAL A 1 403 ? -17.627 -3.516 1.040 1.00 96.50 403 VAL A N 1
ATOM 2939 C CA . VAL A 1 403 ? -17.605 -3.718 2.491 1.00 96.50 403 VAL A CA 1
ATOM 2940 C C . VAL A 1 403 ? -17.795 -2.404 3.230 1.00 96.50 403 VAL A C 1
ATOM 2942 O O . VAL A 1 403 ? -17.372 -1.348 2.763 1.00 96.50 403 VAL A O 1
ATOM 2945 N N . SER A 1 404 ? -18.445 -2.479 4.388 1.00 96.75 404 SER A N 1
ATOM 2946 C CA . SER A 1 404 ? -18.544 -1.364 5.327 1.00 96.75 404 SER A CA 1
ATOM 2947 C C . SER A 1 404 ? -17.597 -1.622 6.488 1.00 96.75 404 SER A C 1
ATOM 2949 O O . SER A 1 404 ? -17.784 -2.594 7.223 1.00 96.75 404 SER A O 1
ATOM 2951 N N . VAL A 1 405 ? -16.612 -0.747 6.648 1.00 97.62 405 VAL A N 1
ATOM 2952 C CA . VAL A 1 405 ? -15.682 -0.736 7.777 1.00 97.62 405 VAL A CA 1
ATOM 2953 C C . VAL A 1 405 ? -16.181 0.282 8.787 1.00 97.62 405 VAL A C 1
ATOM 2955 O O . VAL A 1 405 ? -16.487 1.416 8.421 1.00 97.62 405 VAL A O 1
ATOM 2958 N N . ILE A 1 406 ? -16.293 -0.113 10.048 1.00 97.94 406 ILE A N 1
ATOM 2959 C CA . ILE A 1 406 ? -16.736 0.762 11.129 1.00 97.94 406 ILE A CA 1
ATOM 2960 C C . ILE A 1 406 ? -15.547 1.032 12.039 1.00 97.94 406 ILE A C 1
ATOM 2962 O O . ILE A 1 406 ? -14.924 0.099 12.546 1.00 97.94 406 ILE A O 1
ATOM 2966 N N . PHE A 1 407 ? -15.277 2.316 12.245 1.00 98.00 407 PHE A N 1
ATOM 2967 C CA . PHE A 1 407 ? -14.294 2.819 13.191 1.00 98.00 407 PHE A CA 1
ATOM 2968 C C . PHE A 1 407 ? -15.001 3.368 14.429 1.00 98.00 407 PHE A C 1
ATOM 2970 O O . PHE A 1 407 ? -15.934 4.167 14.294 1.00 98.00 407 PHE A O 1
ATOM 2977 N N . TYR A 1 408 ? -14.535 2.974 15.611 1.00 97.62 408 TYR A N 1
ATOM 2978 C CA . TYR A 1 408 ? -15.002 3.441 16.916 1.00 97.62 408 TYR A CA 1
ATOM 2979 C C . TYR A 1 408 ? -13.919 4.300 17.570 1.00 97.62 408 TYR A C 1
ATOM 2981 O O . TYR A 1 408 ? -12.877 3.790 17.976 1.00 97.62 408 TYR A O 1
ATOM 2989 N N . PHE A 1 409 ? -14.159 5.607 17.655 1.00 96.50 409 PHE A N 1
ATOM 2990 C CA . PHE A 1 409 ? -13.258 6.584 18.265 1.00 96.50 409 PHE A CA 1
ATOM 2991 C C . PHE A 1 409 ? -13.619 6.816 19.743 1.00 96.50 409 PHE A C 1
ATOM 2993 O O . PHE A 1 409 ? -14.778 6.637 20.130 1.00 96.50 409 PHE A O 1
ATOM 3000 N N . PRO A 1 410 ? -12.667 7.252 20.587 1.00 94.94 410 PRO A N 1
ATOM 3001 C CA . PRO A 1 410 ? -12.935 7.503 22.007 1.00 94.94 410 PRO A CA 1
ATOM 3002 C C . PRO A 1 410 ? -13.832 8.726 22.238 1.00 94.94 410 PRO A C 1
ATOM 3004 O O . PRO A 1 410 ? -14.570 8.785 23.220 1.00 94.94 410 PRO A O 1
ATOM 3007 N N . GLU A 1 411 ? -13.779 9.708 21.337 1.00 93.69 411 GLU A N 1
ATOM 3008 C CA . GLU A 1 411 ? -14.549 10.946 21.413 1.00 93.69 411 GLU A CA 1
ATOM 3009 C C . GLU A 1 411 ? -15.368 11.160 20.142 1.00 93.69 411 GLU A C 1
ATOM 3011 O O . GLU A 1 411 ? -15.064 10.625 19.073 1.00 93.69 411 GLU A O 1
ATOM 3016 N N . ALA A 1 412 ? -16.423 11.969 20.257 1.00 94.94 412 ALA A N 1
ATOM 3017 C CA . ALA A 1 412 ? -17.202 12.372 19.099 1.00 94.94 412 ALA A CA 1
ATOM 3018 C C . ALA A 1 412 ? -16.313 13.109 18.089 1.00 94.94 412 ALA A C 1
ATOM 3020 O O . ALA A 1 412 ? -15.591 14.042 18.444 1.00 94.94 412 ALA A O 1
ATOM 3021 N N . LEU A 1 413 ? -16.401 12.705 16.825 1.00 93.25 413 LEU A N 1
ATOM 3022 C CA . LEU A 1 413 ? -15.682 13.356 15.743 1.00 93.25 413 LEU A CA 1
ATOM 3023 C C . LEU A 1 413 ? -16.251 14.773 15.519 1.00 93.25 413 LEU A C 1
ATOM 3025 O O . LEU A 1 413 ? -17.470 14.966 15.622 1.00 93.25 413 LEU A O 1
ATOM 3029 N N . PRO A 1 414 ? -15.407 15.778 15.214 1.00 92.56 414 PRO A N 1
ATOM 3030 C CA . PRO A 1 414 ? -15.860 17.127 14.879 1.00 92.56 414 PRO A CA 1
ATOM 3031 C C . PRO A 1 414 ? -16.939 17.145 13.787 1.00 92.56 414 PRO A C 1
ATOM 3033 O O . PRO A 1 414 ? -16.934 16.318 12.878 1.00 92.56 414 PRO A O 1
ATOM 3036 N N . ALA A 1 415 ? -17.857 18.113 13.837 1.00 89.06 415 ALA A N 1
ATOM 3037 C CA . ALA A 1 415 ? -18.968 18.196 12.880 1.00 89.06 415 ALA A CA 1
ATOM 3038 C C . ALA A 1 415 ? -18.519 18.448 11.424 1.00 89.06 415 ALA A C 1
ATOM 3040 O O . ALA A 1 415 ? -19.274 18.180 10.494 1.00 89.06 415 ALA A O 1
ATOM 3041 N N . ASP A 1 416 ? -17.310 18.972 11.234 1.00 90.25 416 ASP A N 1
ATOM 3042 C CA . ASP A 1 416 ? -16.644 19.218 9.955 1.00 90.25 416 ASP A CA 1
ATOM 3043 C C . ASP A 1 416 ? -15.607 18.137 9.600 1.00 90.25 416 ASP A C 1
ATOM 3045 O O . ASP A 1 416 ? -14.753 18.359 8.736 1.00 90.25 416 ASP A O 1
ATOM 3049 N N . SER A 1 417 ? -15.684 16.971 10.253 1.00 92.88 417 SER A N 1
ATOM 3050 C CA . SER A 1 417 ? -14.820 15.831 9.952 1.00 92.88 417 SER A CA 1
ATOM 3051 C C . SER A 1 417 ? -14.967 15.387 8.504 1.00 92.88 417 SER A C 1
ATOM 3053 O O . SER A 1 417 ? -16.062 15.308 7.945 1.00 92.88 417 SER A O 1
ATOM 3055 N N . ARG A 1 418 ? -13.824 15.052 7.927 1.00 94.31 418 ARG A N 1
ATOM 3056 C CA . ARG A 1 418 ? -13.642 14.464 6.609 1.00 94.31 418 ARG A CA 1
ATOM 3057 C C . ARG A 1 418 ? -12.866 13.170 6.745 1.00 94.31 418 ARG A C 1
ATOM 3059 O O . ARG A 1 418 ? -12.188 12.959 7.749 1.00 94.31 418 ARG A O 1
ATOM 3066 N N . TRP A 1 419 ? -12.967 12.312 5.742 1.00 94.69 419 TRP A N 1
ATOM 3067 C CA . TRP A 1 419 ? -12.150 11.108 5.663 1.00 94.69 419 TRP A CA 1
ATOM 3068 C C . TRP A 1 419 ? -11.109 11.274 4.574 1.00 94.69 419 TRP A C 1
ATOM 3070 O O . TRP A 1 419 ? -11.460 11.506 3.419 1.00 94.69 419 TRP A O 1
ATOM 3080 N N . TYR A 1 420 ? -9.843 11.127 4.936 1.00 93.06 420 TYR A N 1
ATOM 3081 C CA . TYR A 1 420 ? -8.740 11.195 3.993 1.00 93.06 420 TYR A CA 1
ATOM 3082 C C . TYR A 1 420 ? -8.116 9.820 3.836 1.00 93.06 420 TYR A C 1
ATOM 3084 O O . TYR A 1 420 ? -7.954 9.085 4.811 1.00 93.06 420 TYR A O 1
ATOM 3092 N N . LYS A 1 421 ? -7.762 9.488 2.601 1.00 91.75 421 LYS A N 1
ATOM 3093 C CA . LYS A 1 421 ? -6.943 8.330 2.262 1.00 91.75 421 LYS A CA 1
ATOM 3094 C C . LYS A 1 421 ? -5.583 8.802 1.793 1.00 91.75 421 LYS A C 1
ATOM 3096 O O . LYS A 1 421 ? -5.508 9.821 1.106 1.00 91.75 421 LYS A O 1
ATOM 3101 N N . PHE A 1 422 ? -4.539 8.067 2.146 1.00 90.56 422 PHE A N 1
ATOM 3102 C CA . PHE A 1 422 ? -3.204 8.299 1.610 1.00 90.56 422 PHE A CA 1
ATOM 3103 C C . PHE A 1 422 ? -2.816 7.126 0.725 1.00 90.56 422 PHE A C 1
ATOM 3105 O O . PHE A 1 422 ? -2.814 5.981 1.166 1.00 90.56 422 PHE A O 1
ATOM 3112 N N . ASP A 1 423 ? -2.519 7.426 -0.529 1.00 90.12 423 ASP A N 1
ATOM 3113 C CA . ASP A 1 423 ? -2.049 6.452 -1.497 1.00 90.12 423 ASP A CA 1
ATOM 3114 C C . ASP A 1 423 ? -0.525 6.501 -1.538 1.00 90.12 423 ASP A C 1
ATOM 3116 O O . ASP A 1 423 ? 0.050 7.402 -2.144 1.00 90.12 423 ASP A O 1
ATOM 3120 N N . GLU A 1 424 ? 0.121 5.551 -0.861 1.00 89.25 424 GLU A N 1
ATOM 3121 C CA . GLU A 1 424 ? 1.585 5.456 -0.795 1.00 89.25 424 GLU A CA 1
ATOM 3122 C C . GLU A 1 424 ? 2.201 5.271 -2.187 1.00 89.25 424 GLU A C 1
ATOM 3124 O O . GLU A 1 424 ? 3.242 5.847 -2.474 1.00 89.25 424 GLU A O 1
ATOM 3129 N N . ALA A 1 425 ? 1.530 4.540 -3.086 1.00 89.38 425 ALA A N 1
ATOM 3130 C CA . ALA A 1 425 ? 2.075 4.249 -4.408 1.00 89.38 425 ALA A CA 1
ATOM 3131 C C . ALA A 1 425 ? 2.167 5.500 -5.293 1.00 89.38 425 ALA A C 1
ATOM 3133 O O . ALA A 1 425 ? 3.088 5.605 -6.098 1.00 89.38 425 ALA A O 1
ATOM 3134 N N . SER A 1 426 ? 1.220 6.436 -5.170 1.00 87.12 426 SER A N 1
ATOM 3135 C CA . SER A 1 426 ? 1.226 7.703 -5.919 1.00 87.12 426 SER A CA 1
ATOM 3136 C C . SER A 1 426 ? 1.632 8.924 -5.091 1.00 87.12 426 SER A C 1
ATOM 3138 O O . SER A 1 426 ? 1.681 10.020 -5.644 1.00 87.12 426 SER A O 1
ATOM 3140 N N . GLU A 1 427 ? 1.894 8.756 -3.794 1.00 86.00 427 GLU A N 1
ATOM 3141 C CA . GLU A 1 427 ? 2.137 9.822 -2.812 1.00 86.00 427 GLU A CA 1
ATOM 3142 C C . GLU A 1 427 ? 1.032 10.901 -2.772 1.00 86.00 427 GLU A C 1
ATOM 3144 O O . GLU A 1 427 ? 1.287 12.081 -2.525 1.00 86.00 427 GLU A O 1
ATOM 3149 N N . THR A 1 428 ? -0.227 10.513 -3.000 1.00 86.50 428 THR A N 1
ATOM 3150 C CA . THR A 1 428 ? -1.362 11.455 -3.068 1.00 86.50 428 THR A CA 1
ATOM 3151 C C . THR A 1 428 ? -2.364 11.264 -1.941 1.00 86.50 428 THR A C 1
ATOM 3153 O O . THR A 1 428 ? -2.648 10.139 -1.527 1.00 86.50 428 THR A O 1
ATOM 3156 N N . VAL A 1 429 ? -2.986 12.362 -1.506 1.00 88.88 429 VAL A N 1
ATOM 3157 C CA . VAL A 1 429 ? -4.116 12.336 -0.570 1.00 88.88 429 VAL A CA 1
ATOM 3158 C C . VAL A 1 429 ? -5.434 12.436 -1.336 1.00 88.88 429 VAL A C 1
ATOM 3160 O O . VAL A 1 429 ? -5.599 13.275 -2.220 1.00 88.88 429 VAL A O 1
ATOM 3163 N N . LEU A 1 430 ? -6.401 11.600 -0.968 1.00 89.00 430 LEU A N 1
ATOM 3164 C CA . LEU A 1 430 ? -7.756 11.618 -1.512 1.00 89.00 430 LEU A CA 1
ATOM 3165 C C . LEU A 1 430 ? -8.763 11.963 -0.411 1.00 89.00 430 LEU A C 1
ATOM 3167 O O . LEU A 1 430 ? -8.828 11.278 0.610 1.00 89.00 430 LEU A O 1
ATOM 3171 N N . ASP A 1 431 ? -9.591 12.984 -0.640 1.00 91.94 431 ASP A N 1
ATOM 3172 C CA . ASP A 1 431 ? -10.799 13.213 0.160 1.00 91.94 431 ASP A CA 1
ATOM 3173 C C . ASP A 1 431 ? -11.846 12.152 -0.215 1.00 91.94 431 ASP A C 1
ATOM 3175 O O . ASP A 1 431 ? -12.386 12.138 -1.323 1.00 91.94 431 ASP A O 1
ATOM 3179 N N . TYR A 1 432 ? -12.097 11.229 0.708 1.00 94.56 432 TYR A N 1
ATOM 3180 C CA . TYR A 1 432 ? -12.996 10.088 0.544 1.00 94.56 432 TYR A CA 1
ATOM 3181 C C . TYR A 1 432 ? -14.296 10.257 1.342 1.00 94.56 432 TYR A C 1
ATOM 3183 O O . TYR A 1 432 ? -15.050 9.302 1.534 1.00 94.56 432 TYR A O 1
ATOM 3191 N N . THR A 1 433 ? -14.574 11.476 1.812 1.00 95.44 433 THR A N 1
ATOM 3192 C CA . THR A 1 433 ? -15.704 11.798 2.697 1.00 95.44 433 THR A CA 1
ATOM 3193 C C . THR A 1 433 ? -17.054 11.346 2.142 1.00 95.44 433 THR A C 1
ATOM 3195 O O . THR A 1 433 ? -17.896 10.876 2.902 1.00 95.44 433 THR A O 1
ATOM 3198 N N . ASP A 1 434 ? -17.254 11.405 0.824 1.00 95.81 434 ASP A N 1
ATOM 3199 C CA . ASP A 1 434 ? -18.517 11.016 0.178 1.00 95.81 434 ASP A CA 1
ATOM 3200 C C . ASP A 1 434 ? -18.863 9.523 0.338 1.00 95.81 434 ASP A C 1
ATOM 3202 O O . ASP A 1 434 ? -20.013 9.128 0.131 1.00 95.81 434 ASP A O 1
ATOM 3206 N N . GLN A 1 435 ? -17.890 8.680 0.699 1.00 96.88 435 GLN A N 1
ATOM 3207 C CA . GLN A 1 435 ? -18.095 7.256 0.988 1.00 96.88 435 GLN A CA 1
ATOM 3208 C C . GLN A 1 435 ? -18.165 6.960 2.493 1.00 96.88 435 GLN A C 1
ATOM 3210 O O . GLN A 1 435 ? -18.158 5.790 2.889 1.00 96.88 435 GLN A O 1
ATOM 3215 N N . VAL A 1 436 ? -18.234 7.993 3.339 1.00 97.38 436 VAL A N 1
ATOM 3216 C CA . VAL A 1 436 ? -18.200 7.859 4.797 1.00 97.38 436 VAL A CA 1
ATOM 3217 C C . VAL A 1 436 ? -19.447 8.442 5.440 1.00 97.38 436 VAL A C 1
ATOM 3219 O O . VAL A 1 436 ? -19.887 9.549 5.141 1.00 97.38 436 VAL A O 1
ATOM 3222 N N . THR A 1 437 ? -20.023 7.686 6.370 1.00 97.69 437 THR A N 1
ATOM 3223 C CA . THR A 1 437 ? -21.083 8.172 7.257 1.00 97.69 437 THR A CA 1
ATOM 3224 C C . THR A 1 437 ? -20.518 8.381 8.654 1.00 97.69 437 THR A C 1
ATOM 3226 O O . THR A 1 437 ? -20.117 7.421 9.311 1.00 97.69 437 THR A O 1
ATOM 3229 N N . PHE A 1 438 ? -20.512 9.631 9.116 1.00 96.94 438 PHE A N 1
ATOM 3230 C CA . PHE A 1 438 ? -20.119 9.995 10.477 1.00 96.94 438 PHE A CA 1
ATOM 3231 C C . PHE A 1 438 ? -21.331 10.007 11.413 1.00 96.94 438 PHE A C 1
ATOM 3233 O O . PHE A 1 438 ? -22.376 10.574 11.082 1.00 96.94 438 PHE A O 1
ATOM 3240 N N . SER A 1 439 ? -21.194 9.412 12.597 1.00 96.50 439 SER A N 1
ATOM 3241 C CA . SER A 1 439 ? -22.236 9.407 13.628 1.00 96.50 439 SER A CA 1
ATOM 3242 C C . SER A 1 439 ? -21.616 9.423 15.024 1.00 96.50 439 SER A C 1
ATOM 3244 O O . SER A 1 439 ? -21.191 8.391 15.543 1.00 96.50 439 SER A O 1
ATOM 3246 N N . GLY A 1 440 ? -21.574 10.602 15.651 1.00 95.38 440 GLY A N 1
ATOM 3247 C CA . GLY A 1 440 ? -20.967 10.772 16.971 1.00 95.38 440 GLY A CA 1
ATOM 3248 C C . GLY A 1 440 ? -19.480 10.428 16.938 1.00 95.38 440 GLY A C 1
ATOM 3249 O O . GLY A 1 440 ? -18.707 11.100 16.265 1.00 95.38 440 GLY A O 1
ATOM 3250 N N . ASN A 1 441 ? -19.089 9.380 17.654 1.00 96.06 441 ASN A N 1
ATOM 3251 C CA . ASN A 1 441 ? -17.723 8.861 17.713 1.00 96.06 441 ASN A CA 1
ATOM 3252 C C . ASN A 1 441 ? -17.463 7.719 16.715 1.00 96.06 441 ASN A C 1
ATOM 3254 O O . ASN A 1 441 ? -16.499 6.981 16.873 1.00 96.06 441 ASN A O 1
ATOM 3258 N N . THR A 1 442 ? -18.322 7.536 15.710 1.00 97.50 442 THR A N 1
ATOM 3259 C CA . THR A 1 442 ? -18.164 6.467 14.717 1.00 97.50 442 THR A CA 1
ATOM 3260 C C . THR A 1 442 ? -18.032 7.009 13.303 1.00 97.50 442 THR A C 1
ATOM 3262 O O . THR A 1 442 ? -18.672 8.003 12.942 1.00 97.50 442 THR A O 1
ATOM 3265 N N . ALA A 1 443 ? -17.225 6.327 12.494 1.00 98.00 443 ALA A N 1
ATOM 3266 C CA . ALA A 1 443 ? -17.159 6.522 11.051 1.00 98.00 443 ALA A CA 1
ATOM 3267 C C . ALA A 1 443 ? -17.403 5.179 10.357 1.00 98.00 443 ALA A C 1
ATOM 3269 O O . ALA A 1 443 ? -16.703 4.206 10.622 1.00 98.00 443 ALA A O 1
ATOM 3270 N N . THR A 1 444 ? -18.408 5.117 9.484 1.00 97.94 444 THR A N 1
ATOM 3271 C CA . THR A 1 444 ? -18.658 3.952 8.624 1.00 97.94 444 THR A CA 1
ATOM 3272 C C . THR A 1 444 ? -18.161 4.260 7.222 1.00 97.94 444 THR A C 1
ATOM 3274 O O . THR A 1 444 ? -18.760 5.087 6.534 1.00 97.94 444 THR A O 1
ATOM 3277 N N . VAL A 1 445 ? -17.080 3.607 6.812 1.00 97.62 445 VAL A N 1
ATOM 3278 C CA . VAL A 1 445 ? -16.407 3.788 5.523 1.00 97.62 445 VAL A CA 1
ATOM 3279 C C . VAL A 1 445 ? -16.825 2.671 4.582 1.00 97.62 445 VAL A C 1
ATOM 3281 O O . VAL A 1 445 ? -16.702 1.492 4.914 1.00 97.62 445 VAL A O 1
ATOM 3284 N N . ARG A 1 446 ? -17.318 3.026 3.398 1.00 97.06 446 ARG A N 1
ATOM 3285 C CA . ARG A 1 446 ? -17.635 2.054 2.354 1.00 97.06 446 ARG A CA 1
ATOM 3286 C C . ARG A 1 446 ? -16.444 1.880 1.419 1.00 97.06 446 ARG A C 1
ATOM 3288 O O . ARG A 1 446 ? -16.057 2.832 0.755 1.00 97.06 446 ARG A O 1
ATOM 3295 N N . LEU A 1 447 ? -15.932 0.658 1.321 1.00 96.50 447 LEU A N 1
ATOM 3296 C CA . LEU A 1 447 ? -14.838 0.282 0.425 1.00 96.50 447 LEU A CA 1
ATOM 3297 C C . LEU A 1 447 ? -15.320 -0.712 -0.635 1.00 96.50 447 LEU A C 1
ATOM 3299 O O . LEU A 1 447 ? -16.365 -1.361 -0.481 1.00 96.50 447 LEU A O 1
ATOM 3303 N N . VAL A 1 448 ? -14.575 -0.798 -1.734 1.00 96.88 448 VAL A N 1
ATOM 3304 C CA . VAL A 1 448 ? -14.827 -1.714 -2.850 1.00 96.88 448 VAL A CA 1
ATOM 3305 C C . VAL A 1 448 ? -13.493 -2.322 -3.284 1.00 96.88 448 VAL A C 1
ATOM 3307 O O . VAL A 1 448 ? -12.576 -1.563 -3.571 1.00 96.88 448 VAL A O 1
ATOM 3310 N N . ASP A 1 449 ? -13.426 -3.652 -3.344 1.00 97.31 449 ASP A N 1
ATOM 3311 C CA . ASP A 1 449 ? -12.289 -4.449 -3.844 1.00 97.31 449 ASP A CA 1
ATOM 3312 C C . ASP A 1 449 ? -11.976 -4.060 -5.296 1.00 97.31 449 ASP A C 1
ATOM 3314 O O . ASP A 1 449 ? -12.868 -4.089 -6.151 1.00 97.31 449 ASP A O 1
ATOM 3318 N N . GLY A 1 450 ? -10.756 -3.595 -5.558 1.00 94.25 450 GLY A N 1
ATOM 3319 C CA . GLY A 1 450 ? -10.321 -3.031 -6.842 1.00 94.25 450 GLY A CA 1
ATOM 3320 C C . GLY A 1 450 ? -10.947 -1.680 -7.212 1.00 94.25 450 GLY A C 1
ATOM 3321 O O . GLY A 1 450 ? -10.869 -1.249 -8.366 1.00 94.25 450 GLY A O 1
ATOM 3322 N N . GLY A 1 451 ? -11.628 -1.020 -6.273 1.00 91.81 451 GLY A N 1
ATOM 3323 C CA . GLY A 1 451 ? -12.286 0.270 -6.472 1.00 91.81 451 GLY A CA 1
ATOM 3324 C C . GLY A 1 451 ? -11.460 1.474 -5.996 1.00 91.81 451 GLY A C 1
ATOM 3325 O O . GLY A 1 451 ? -10.350 1.333 -5.489 1.00 91.81 451 GLY A O 1
ATOM 3326 N N . PRO A 1 452 ? -12.003 2.703 -6.115 1.00 86.75 452 PRO A N 1
ATOM 3327 C CA . PRO A 1 452 ? -11.358 3.891 -5.565 1.00 86.75 452 PRO A CA 1
ATOM 3328 C C . PRO A 1 452 ? -11.122 3.749 -4.060 1.00 86.75 452 PRO A C 1
ATOM 3330 O O . PRO A 1 452 ? -12.066 3.504 -3.304 1.00 86.75 452 PRO A O 1
ATOM 3333 N N . GLY A 1 453 ? -9.879 3.967 -3.637 1.00 84.06 453 GLY A N 1
ATOM 3334 C CA . GLY A 1 453 ? -9.461 3.818 -2.247 1.00 84.06 453 GLY A CA 1
ATOM 3335 C C . GLY A 1 453 ? -8.987 2.415 -1.871 1.00 84.06 453 GLY A C 1
ATOM 3336 O O . GLY A 1 453 ? -8.686 2.215 -0.700 1.00 84.06 453 GLY A O 1
ATOM 3337 N N . ASP A 1 454 ? -8.921 1.485 -2.820 1.00 94.62 454 ASP A N 1
ATOM 3338 C CA . ASP A 1 454 ? -8.151 0.255 -2.686 1.00 94.62 454 ASP A CA 1
ATOM 3339 C C . ASP A 1 454 ? -6.769 0.449 -3.318 1.00 94.62 454 ASP A C 1
ATOM 3341 O O . ASP A 1 454 ? -6.648 0.672 -4.528 1.00 94.62 454 ASP A O 1
ATOM 3345 N N . SER A 1 455 ? -5.727 0.446 -2.492 1.00 93.06 455 SER A N 1
ATOM 3346 C CA . SER A 1 455 ? -4.381 0.851 -2.901 1.00 93.06 455 SER A CA 1
ATOM 3347 C C . SER A 1 455 ? -3.722 -0.121 -3.877 1.00 93.06 455 SER A C 1
ATOM 3349 O O . SER A 1 455 ? -2.762 0.276 -4.544 1.00 93.06 455 SER A O 1
ATOM 3351 N N . ASP A 1 456 ? -4.211 -1.361 -3.986 1.00 93.38 456 ASP A N 1
ATOM 3352 C CA . ASP A 1 456 ? -3.647 -2.370 -4.887 1.00 93.38 456 ASP A CA 1
ATOM 3353 C C . ASP A 1 456 ? -4.239 -2.363 -6.311 1.00 93.38 456 ASP A C 1
ATOM 3355 O O . ASP A 1 456 ? -3.592 -2.834 -7.254 1.00 93.38 456 ASP A O 1
ATOM 3359 N N . GLY A 1 457 ? -5.417 -1.750 -6.475 1.00 91.69 457 GLY A N 1
ATOM 3360 C CA . GLY A 1 457 ? -6.116 -1.576 -7.747 1.00 91.69 457 GLY A CA 1
ATOM 3361 C C . GLY A 1 457 ? -6.757 -2.838 -8.335 1.00 91.69 457 GLY A C 1
ATOM 3362 O O . GLY A 1 457 ? -7.175 -2.804 -9.495 1.00 91.69 457 GLY A O 1
ATOM 3363 N N . LEU A 1 458 ? -6.851 -3.944 -7.591 1.00 96.12 458 LEU A N 1
ATOM 3364 C CA . LEU A 1 458 ? -7.271 -5.246 -8.112 1.00 96.12 458 LEU A CA 1
ATOM 3365 C C . LEU A 1 458 ? -8.534 -5.783 -7.443 1.00 96.12 458 LEU A C 1
ATOM 3367 O O . LEU A 1 458 ? -8.714 -5.697 -6.244 1.00 96.12 458 LEU A O 1
ATOM 3371 N N . VAL A 1 459 ? -9.385 -6.450 -8.226 1.00 97.19 459 VAL A N 1
ATOM 3372 C CA . VAL A 1 459 ? -10.475 -7.275 -7.680 1.00 97.19 459 VAL A CA 1
ATOM 3373 C C . VAL A 1 459 ? -9.905 -8.655 -7.365 1.00 97.19 459 VAL A C 1
ATOM 3375 O O . VAL A 1 459 ? -9.964 -9.562 -8.204 1.00 97.19 459 VAL A O 1
ATOM 3378 N N . ASN A 1 460 ? -9.271 -8.799 -6.205 1.00 96.12 460 ASN A N 1
ATOM 3379 C CA . ASN A 1 460 ? -8.538 -10.007 -5.808 1.00 96.12 460 ASN A CA 1
ATOM 3380 C C . ASN A 1 460 ? -9.035 -10.592 -4.470 1.00 96.12 460 ASN A C 1
ATOM 3382 O O . ASN A 1 460 ? -8.460 -11.562 -3.964 1.00 96.12 460 ASN A O 1
ATOM 3386 N N . GLY A 1 461 ? -10.136 -10.057 -3.935 1.00 96.31 461 GLY A N 1
ATOM 3387 C CA . GLY A 1 461 ? -10.713 -10.478 -2.665 1.00 96.31 461 GLY A CA 1
ATOM 3388 C C . GLY A 1 461 ? -10.009 -9.857 -1.462 1.00 96.31 461 GLY A C 1
ATOM 3389 O O . GLY A 1 461 ? -10.113 -10.398 -0.349 1.00 96.31 461 GLY A O 1
ATOM 3390 N N . ARG A 1 462 ? -9.275 -8.763 -1.679 1.00 96.06 462 ARG A N 1
ATOM 3391 C CA . ARG A 1 462 ? -8.460 -8.099 -0.680 1.00 96.06 462 ARG A CA 1
ATOM 3392 C C . ARG A 1 462 ? -8.408 -6.600 -0.938 1.00 96.06 462 ARG A C 1
ATOM 3394 O O . ARG A 1 462 ? -8.032 -6.170 -2.005 1.00 96.06 462 ARG A O 1
ATOM 3401 N N . ILE A 1 463 ? -8.688 -5.824 0.104 1.00 96.88 463 ILE A N 1
ATOM 3402 C CA . ILE A 1 463 ? -8.599 -4.361 0.053 1.00 96.88 463 ILE A CA 1
ATOM 3403 C C . ILE A 1 463 ? -7.407 -3.912 0.887 1.00 96.88 463 ILE A C 1
ATOM 3405 O O . ILE A 1 463 ? -7.306 -4.319 2.048 1.00 96.88 463 ILE A O 1
ATOM 3409 N N . VAL A 1 464 ? -6.541 -3.063 0.336 1.00 95.50 464 VAL A N 1
ATOM 3410 C CA . VAL A 1 464 ? -5.441 -2.398 1.057 1.00 95.50 464 VAL A CA 1
ATOM 3411 C C . VAL A 1 464 ? -5.780 -0.929 1.241 1.00 95.50 464 VAL A C 1
ATOM 3413 O O . VAL A 1 464 ? -5.969 -0.210 0.265 1.00 95.50 464 VAL A O 1
ATOM 3416 N N . ASP A 1 465 ? -5.856 -0.468 2.487 1.00 90.94 465 ASP A N 1
ATOM 3417 C CA . ASP A 1 465 ? -6.390 0.859 2.780 1.00 90.94 465 ASP A CA 1
ATOM 3418 C C . ASP A 1 465 ? -5.631 1.577 3.901 1.00 90.94 465 ASP A C 1
ATOM 3420 O O . ASP A 1 465 ? -5.760 1.210 5.071 1.00 90.94 465 ASP A O 1
ATOM 3424 N N . PRO A 1 466 ? -4.901 2.649 3.559 1.00 91.19 466 PRO A N 1
ATOM 3425 C CA . PRO A 1 466 ? -4.517 3.693 4.491 1.00 91.19 466 PRO A CA 1
ATOM 3426 C C . PRO A 1 466 ? -5.523 4.851 4.493 1.00 91.19 466 PRO A C 1
ATOM 3428 O O . PRO A 1 466 ? -5.617 5.622 3.532 1.00 91.19 466 PRO A O 1
ATOM 3431 N N . GLY A 1 467 ? -6.218 5.057 5.614 1.00 93.19 467 GLY A N 1
ATOM 3432 C CA . GLY A 1 467 ? -7.156 6.169 5.756 1.00 93.19 467 GLY A CA 1
ATOM 3433 C C . GLY A 1 467 ? -7.536 6.514 7.191 1.00 93.19 467 GLY A C 1
ATOM 3434 O O . GLY A 1 467 ? -7.305 5.753 8.127 1.00 93.19 467 GLY A O 1
ATOM 3435 N N . GLY A 1 468 ? -8.109 7.698 7.383 1.00 93.19 468 GLY A N 1
ATOM 3436 C CA . GLY A 1 468 ? -8.479 8.182 8.707 1.00 93.19 468 GLY A CA 1
ATOM 3437 C C . GLY A 1 468 ? -9.224 9.514 8.695 1.00 93.19 468 GLY A C 1
ATOM 3438 O O . GLY A 1 468 ? -9.299 10.195 7.664 1.00 93.19 468 GLY A O 1
ATOM 3439 N N . PRO A 1 469 ? -9.804 9.900 9.843 1.00 93.19 469 PRO A N 1
ATOM 3440 C CA . PRO A 1 469 ? -10.527 11.149 9.968 1.00 93.19 469 PRO A CA 1
ATOM 3441 C C . PRO A 1 469 ? -9.570 12.339 10.068 1.00 93.19 469 PRO A C 1
ATOM 3443 O O . PRO A 1 469 ? -8.539 12.295 10.744 1.00 93.19 469 PRO A O 1
ATOM 3446 N N . GLY A 1 470 ? -9.973 13.453 9.472 1.00 90.12 470 GLY A N 1
ATOM 3447 C CA . GLY A 1 470 ? -9.325 14.736 9.675 1.00 90.12 470 GLY A CA 1
ATOM 3448 C C . GLY A 1 470 ? -10.274 15.911 9.507 1.00 90.12 470 GLY A C 1
ATOM 3449 O O . GLY A 1 470 ? -11.428 15.750 9.126 1.00 90.12 470 GLY A O 1
ATOM 3450 N N . VAL A 1 471 ? -9.784 17.116 9.767 1.00 85.69 471 VAL A N 1
ATOM 3451 C CA . VAL A 1 471 ? -10.515 18.370 9.528 1.00 85.69 471 VAL A CA 1
ATOM 3452 C C . VAL A 1 471 ? -9.879 19.119 8.366 1.00 85.69 471 VAL A C 1
ATOM 3454 O O . VAL A 1 471 ? -8.660 19.137 8.227 1.00 85.69 471 VAL A O 1
ATOM 3457 N N . ALA A 1 472 ? -10.676 19.733 7.493 1.00 71.38 472 ALA A N 1
ATOM 3458 C CA . ALA A 1 472 ? -10.113 20.571 6.436 1.00 71.38 472 ALA A CA 1
ATOM 3459 C C . ALA A 1 472 ? -9.447 21.803 7.065 1.00 71.38 472 ALA A C 1
ATOM 3461 O O . ALA A 1 472 ? -10.119 22.626 7.691 1.00 71.38 472 ALA A O 1
ATOM 3462 N N . THR A 1 473 ? -8.137 21.976 6.887 1.00 61.56 473 THR A N 1
ATOM 3463 C CA . THR A 1 473 ? -7.510 23.252 7.226 1.00 61.56 473 THR A CA 1
ATOM 3464 C C . THR A 1 473 ? -7.955 24.280 6.198 1.00 61.56 473 THR A C 1
ATOM 3466 O O . THR A 1 473 ? -7.580 24.249 5.029 1.00 61.56 473 THR A O 1
ATOM 3469 N N . GLY A 1 474 ? -8.807 25.209 6.626 1.00 45.97 474 GLY A N 1
ATOM 3470 C CA . GLY A 1 474 ? -9.136 26.368 5.816 1.00 45.97 474 GLY A CA 1
ATOM 3471 C C . GLY A 1 474 ? -7.864 27.166 5.543 1.00 45.97 474 GLY A C 1
ATOM 3472 O O . GLY A 1 474 ? -7.456 27.980 6.370 1.00 45.97 474 GLY A O 1
ATOM 3473 N N . VAL A 1 475 ? -7.250 26.994 4.372 1.00 44.44 475 VAL A N 1
ATOM 3474 C CA . VAL A 1 475 ? -6.459 28.075 3.787 1.00 44.44 475 VAL A CA 1
ATOM 3475 C C . VAL A 1 475 ? -7.465 29.194 3.575 1.00 44.44 475 VAL A C 1
ATOM 3477 O O . VAL A 1 475 ? -8.354 29.070 2.738 1.00 44.44 475 VAL A O 1
ATOM 3480 N N . GLY A 1 476 ? -7.407 30.224 4.422 1.00 36.09 476 GLY A N 1
ATOM 3481 C CA . GLY A 1 476 ? -8.359 31.326 4.447 1.00 36.09 476 GLY A CA 1
ATOM 3482 C C . GLY A 1 476 ? -8.517 31.961 3.069 1.00 36.09 476 GLY A C 1
ATOM 3483 O O . GLY A 1 476 ? -7.786 32.882 2.708 1.00 36.09 476 GLY A O 1
ATOM 3484 N N . GLY A 1 477 ? -9.500 31.478 2.314 1.00 35.97 477 GLY A N 1
ATOM 3485 C CA . GLY A 1 477 ? -10.015 32.113 1.120 1.00 35.97 477 GLY A CA 1
ATOM 3486 C C . GLY A 1 477 ? -10.744 33.372 1.548 1.00 35.97 477 GLY A C 1
ATOM 3487 O O . GLY A 1 477 ? -11.953 33.362 1.755 1.00 35.97 477 GLY A O 1
ATOM 3488 N N . SER A 1 478 ? -9.995 34.460 1.723 1.00 36.12 478 SER A N 1
ATOM 3489 C CA . SER A 1 478 ? -10.584 35.788 1.761 1.00 36.12 478 SER A CA 1
ATOM 3490 C C . SER A 1 478 ? -11.229 36.033 0.403 1.00 36.12 478 SER A C 1
ATOM 3492 O O . SER A 1 478 ? -10.542 36.269 -0.591 1.00 36.12 478 SER A O 1
ATOM 3494 N N . GLU A 1 479 ? -12.558 36.002 0.376 1.00 47.22 479 GLU A N 1
ATOM 3495 C CA . GLU A 1 479 ? -13.361 36.614 -0.672 1.00 47.22 479 GLU A CA 1
ATOM 3496 C C . GLU A 1 479 ? -12.908 38.071 -0.851 1.00 47.22 479 GLU A C 1
ATOM 3498 O O . GLU A 1 479 ? -13.144 38.945 -0.019 1.00 47.22 479 GLU A O 1
ATOM 3503 N N . GLY A 1 480 ? -12.184 38.322 -1.936 1.00 39.97 480 GLY A N 1
ATOM 3504 C CA . GLY A 1 480 ? -11.667 39.633 -2.293 1.00 39.97 480 GLY A CA 1
ATOM 3505 C C . GLY A 1 480 ? -11.094 39.567 -3.696 1.00 39.97 480 GLY A C 1
ATOM 3506 O O . GLY A 1 480 ? -9.942 39.197 -3.881 1.00 39.97 480 GLY A O 1
ATOM 3507 N N . GLY A 1 481 ? -11.934 39.870 -4.687 1.00 48.62 481 GLY A N 1
ATOM 3508 C CA . GLY A 1 481 ? -11.612 39.760 -6.105 1.00 48.62 481 GLY A CA 1
ATOM 3509 C C . GLY A 1 481 ? -10.255 40.361 -6.479 1.00 48.62 481 GLY A C 1
ATOM 3510 O O . GLY A 1 481 ? -9.985 41.538 -6.250 1.00 48.62 481 GLY A O 1
ATOM 3511 N N . GLY A 1 482 ? -9.429 39.542 -7.117 1.00 39.38 482 GLY A N 1
ATOM 3512 C CA . GLY A 1 482 ? -8.172 39.948 -7.724 1.00 39.38 482 GLY A CA 1
ATOM 3513 C C . GLY A 1 482 ? -7.536 38.742 -8.395 1.00 39.38 482 GLY A C 1
ATOM 3514 O O . GLY A 1 482 ? -7.250 37.752 -7.736 1.00 39.38 482 GLY A O 1
ATOM 3515 N N . CYS A 1 483 ? -7.372 38.798 -9.714 1.00 43.34 483 CYS A N 1
ATOM 3516 C CA . CYS A 1 483 ? -6.774 37.737 -10.516 1.00 43.34 483 CYS A CA 1
ATOM 3517 C C . CYS A 1 483 ? -5.434 37.277 -9.912 1.00 43.34 483 CYS A C 1
ATOM 3519 O O . CYS A 1 483 ? -4.482 38.058 -9.888 1.00 43.34 483 CYS A O 1
ATOM 3521 N N . ALA A 1 484 ? -5.350 36.021 -9.474 1.00 34.41 484 ALA A N 1
ATOM 3522 C CA . ALA A 1 484 ? -4.098 35.382 -9.091 1.00 34.41 484 ALA A CA 1
ATOM 3523 C C . ALA A 1 484 ? -3.747 34.314 -10.131 1.00 34.41 484 ALA A C 1
ATOM 3525 O O . ALA A 1 484 ? -4.520 33.401 -10.412 1.00 34.41 484 ALA A O 1
ATOM 3526 N N . LEU A 1 485 ? -2.582 34.503 -10.745 1.00 31.80 485 LEU A N 1
ATOM 3527 C CA . LEU A 1 485 ? -1.924 33.548 -11.622 1.00 31.80 485 LEU A CA 1
ATOM 3528 C C . LEU A 1 485 ? -1.461 32.348 -10.787 1.00 31.80 485 LEU A C 1
ATOM 3530 O O . LEU A 1 485 ? -0.895 32.535 -9.713 1.00 31.80 485 LEU A O 1
ATOM 3534 N N . ASN A 1 486 ? -1.658 31.140 -11.319 1.00 29.83 486 ASN A N 1
ATOM 3535 C CA . ASN A 1 486 ? -1.015 29.919 -10.841 1.00 29.83 486 ASN A CA 1
ATOM 3536 C C . ASN A 1 486 ? 0.499 30.135 -10.726 1.00 29.83 486 ASN A C 1
ATOM 3538 O O . ASN A 1 486 ? 1.166 30.412 -11.727 1.00 29.83 486 ASN A O 1
ATOM 3542 N N . VAL A 1 487 ? 1.044 29.993 -9.518 1.00 34.66 487 VAL A N 1
ATOM 3543 C CA . VAL A 1 487 ? 2.488 30.028 -9.274 1.00 34.66 487 VAL A CA 1
ATOM 3544 C C . VAL A 1 487 ? 2.974 28.595 -9.095 1.00 34.66 487 VAL A C 1
ATOM 3546 O O . VAL A 1 487 ? 3.249 28.147 -7.994 1.00 34.66 487 VAL A O 1
ATOM 3549 N N . HIS A 1 488 ? 3.086 27.875 -10.209 1.00 32.97 488 HIS A N 1
ATOM 3550 C CA . HIS A 1 488 ? 3.965 26.712 -10.298 1.00 32.97 488 HIS A CA 1
ATOM 3551 C C . HIS A 1 488 ? 5.145 27.093 -11.193 1.00 32.97 488 HIS A C 1
ATOM 3553 O O . HIS A 1 488 ? 5.205 26.752 -12.371 1.00 32.97 488 HIS A O 1
ATOM 3559 N N . ARG A 1 489 ? 6.052 27.918 -10.659 1.00 36.50 489 ARG A N 1
ATOM 3560 C CA . ARG A 1 489 ? 7.395 28.113 -11.219 1.00 36.50 489 ARG A CA 1
ATOM 3561 C C . ARG A 1 489 ? 8.372 28.378 -10.088 1.00 36.50 489 ARG A C 1
ATOM 3563 O O . ARG A 1 489 ? 8.248 29.377 -9.381 1.00 36.50 489 ARG A O 1
ATOM 3570 N N . LYS A 1 490 ? 9.359 27.490 -9.965 1.00 35.31 490 LYS A N 1
ATOM 3571 C CA . LYS A 1 490 ? 10.583 27.732 -9.202 1.00 35.31 490 LYS A CA 1
ATOM 3572 C C . LYS A 1 490 ? 11.186 29.076 -9.635 1.00 35.31 490 LYS A C 1
ATOM 3574 O O . LYS A 1 490 ? 11.173 29.430 -10.814 1.00 35.31 490 LYS A O 1
ATOM 3579 N N . TYR A 1 491 ? 11.645 29.829 -8.645 1.00 36.78 491 TYR A N 1
ATOM 3580 C CA . TYR A 1 491 ? 12.235 31.156 -8.766 1.00 36.78 491 TYR A CA 1
ATOM 3581 C C . TYR A 1 491 ? 13.333 31.217 -9.840 1.00 36.78 491 TYR A C 1
ATOM 3583 O O . TYR A 1 491 ? 14.308 30.477 -9.763 1.00 36.78 491 TYR A O 1
ATOM 3591 N N . ASP A 1 492 ? 13.207 32.156 -10.781 1.00 41.72 492 ASP A N 1
ATOM 3592 C CA . ASP A 1 492 ? 14.286 32.556 -11.688 1.00 41.72 492 ASP A CA 1
ATOM 3593 C C . ASP A 1 492 ? 14.730 33.987 -11.328 1.00 41.72 492 ASP A C 1
ATOM 3595 O O . ASP A 1 492 ? 13.980 34.962 -11.466 1.00 41.72 492 ASP A O 1
ATOM 3599 N N . GLY A 1 493 ? 15.944 34.110 -10.783 1.00 42.47 493 GLY A N 1
ATOM 3600 C CA . GLY A 1 493 ? 16.502 35.338 -10.199 1.00 42.47 493 GLY A CA 1
ATOM 3601 C C . GLY A 1 493 ? 16.773 36.474 -11.195 1.00 42.47 493 GLY A C 1
ATOM 3602 O O . GLY A 1 493 ? 17.161 37.569 -10.784 1.00 42.47 493 GLY A O 1
ATOM 3603 N N . GLY A 1 494 ? 16.548 36.263 -12.495 1.00 44.69 494 GLY A N 1
ATOM 3604 C CA . GLY A 1 494 ? 16.784 37.269 -13.537 1.00 44.69 494 GLY A CA 1
ATOM 3605 C C . GLY A 1 494 ? 15.729 38.381 -13.618 1.00 44.69 494 GLY A C 1
ATOM 3606 O O . GLY A 1 494 ? 16.042 39.508 -14.013 1.00 44.69 494 GLY A O 1
ATOM 3607 N N . LEU A 1 495 ? 14.478 38.122 -13.217 1.00 42.12 495 LEU A N 1
ATOM 3608 C CA . LEU A 1 495 ? 13.374 39.060 -13.481 1.00 42.12 495 LEU A CA 1
ATOM 3609 C C . LEU A 1 495 ? 13.284 40.223 -12.474 1.00 42.12 495 LEU A C 1
ATOM 3611 O O . LEU A 1 495 ? 12.740 41.283 -12.794 1.00 42.12 495 LEU A O 1
ATOM 3615 N N . LEU A 1 496 ? 13.879 40.072 -11.284 1.00 40.72 496 LEU A N 1
ATOM 3616 C CA . LEU A 1 496 ? 13.901 41.126 -10.261 1.00 40.72 496 LEU A CA 1
ATOM 3617 C C . LEU A 1 496 ? 14.829 42.296 -10.650 1.00 40.72 496 LEU A C 1
ATOM 3619 O O . LEU A 1 496 ? 14.565 43.449 -10.300 1.00 40.72 496 LEU A O 1
ATOM 3623 N N . PHE A 1 497 ? 15.878 42.034 -11.440 1.00 46.47 497 PHE A N 1
ATOM 3624 C CA . PHE A 1 497 ? 16.809 43.068 -11.906 1.00 46.47 497 PHE A CA 1
ATOM 3625 C C . PHE A 1 497 ? 16.197 43.990 -12.974 1.00 46.47 497 PHE A C 1
ATOM 3627 O O . PHE A 1 497 ? 16.491 45.187 -13.005 1.00 46.47 497 PHE A O 1
ATOM 3634 N N . VAL A 1 498 ? 15.282 43.486 -13.810 1.00 52.41 498 VAL A N 1
ATOM 3635 C CA . VAL A 1 498 ? 14.652 44.280 -14.885 1.00 52.41 498 VAL A CA 1
ATOM 3636 C C . VAL A 1 498 ? 13.586 45.248 -14.338 1.00 52.41 498 VAL A C 1
ATOM 3638 O O . VAL A 1 498 ? 13.406 46.355 -14.863 1.00 52.41 498 VAL A O 1
ATOM 3641 N N . LEU A 1 499 ? 12.927 44.902 -13.227 1.00 45.69 499 LEU A N 1
ATOM 3642 C CA . LEU A 1 499 ? 11.952 45.786 -12.571 1.00 45.69 499 LEU A CA 1
ATOM 3643 C C . LEU A 1 499 ? 12.612 46.889 -11.724 1.00 45.69 499 LEU A C 1
ATOM 3645 O O . LEU A 1 499 ? 12.090 48.004 -11.661 1.00 45.69 499 LEU A O 1
ATOM 3649 N N . LEU A 1 500 ? 13.802 46.650 -11.162 1.00 49.28 500 LEU A N 1
ATOM 3650 C CA . LEU A 1 500 ? 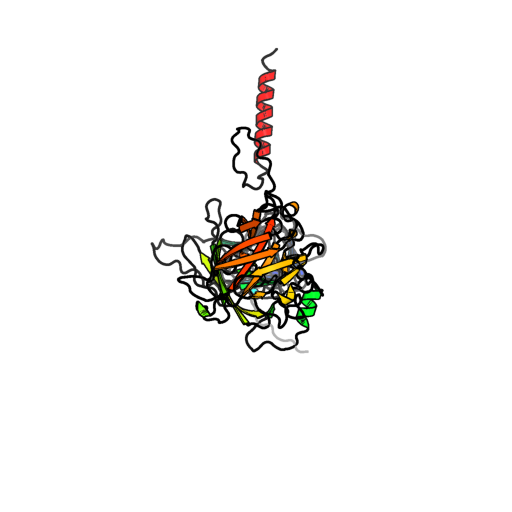14.538 47.680 -10.413 1.00 49.28 500 LEU A CA 1
ATOM 3651 C C . LEU A 1 500 ? 15.182 48.749 -11.320 1.00 49.28 500 LEU A C 1
ATOM 3653 O O . LEU A 1 500 ? 15.188 49.932 -10.968 1.00 49.28 500 LEU A O 1
ATOM 3657 N N . VAL A 1 501 ? 15.643 48.389 -12.524 1.00 53.00 501 VAL A N 1
ATOM 3658 C CA . VAL A 1 501 ? 16.276 49.349 -13.457 1.00 53.00 501 VAL A CA 1
ATOM 3659 C C . VAL A 1 501 ? 15.239 50.210 -14.205 1.00 53.00 501 VAL A C 1
ATOM 3661 O O . VAL A 1 501 ? 15.487 51.384 -14.509 1.00 53.00 501 VAL A O 1
ATOM 3664 N N . SER A 1 502 ? 14.029 49.692 -14.435 1.00 50.78 502 SER A N 1
ATOM 3665 C CA . SER A 1 502 ? 12.945 50.449 -15.079 1.00 50.78 502 SER A CA 1
ATOM 3666 C C . SER A 1 502 ? 12.270 51.451 -14.123 1.00 50.78 502 SER A C 1
ATOM 3668 O O . SER A 1 502 ? 11.925 52.561 -14.545 1.00 50.78 502 SER A O 1
ATOM 3670 N N . GLY A 1 503 ? 12.203 51.151 -12.818 1.00 48.16 503 GLY A N 1
ATOM 3671 C CA . GLY A 1 503 ? 11.699 52.067 -11.784 1.00 48.16 503 GLY A CA 1
ATOM 3672 C C . GLY A 1 503 ? 12.548 53.336 -11.605 1.00 48.16 503 GLY A C 1
ATOM 3673 O O . GLY A 1 503 ? 12.003 54.442 -11.509 1.00 48.16 503 GLY A O 1
ATOM 3674 N N . MET A 1 504 ? 13.884 53.227 -11.662 1.00 48.16 504 MET A N 1
ATOM 3675 C CA . MET A 1 504 ? 14.772 54.401 -11.569 1.00 48.16 504 MET A CA 1
ATOM 3676 C C . MET A 1 504 ? 14.638 55.351 -12.772 1.00 48.16 504 MET A C 1
ATOM 3678 O O . MET A 1 504 ? 14.760 56.568 -12.611 1.00 48.16 504 MET A O 1
ATOM 3682 N N . SER A 1 505 ? 14.300 54.838 -13.958 1.00 49.88 505 SER A N 1
ATOM 3683 C CA . SER A 1 505 ? 14.129 55.656 -15.171 1.00 49.88 505 SER A CA 1
ATOM 3684 C C . SER A 1 505 ? 12.863 56.528 -15.144 1.00 49.88 505 SER A C 1
ATOM 3686 O O . SER A 1 505 ? 12.846 57.629 -15.708 1.00 49.88 505 SER A O 1
ATOM 3688 N N . VAL A 1 506 ? 11.809 56.086 -14.446 1.00 52.75 506 VAL A N 1
ATOM 3689 C CA . VAL A 1 506 ? 10.543 56.837 -14.323 1.00 52.75 506 VAL A CA 1
ATOM 3690 C C . VAL A 1 506 ? 10.627 57.914 -13.236 1.00 52.75 506 VAL A C 1
ATOM 3692 O O . VAL A 1 506 ? 10.126 59.027 -13.430 1.00 52.75 506 VAL A O 1
ATOM 3695 N N . VAL A 1 507 ? 11.342 57.653 -12.137 1.00 52.09 507 VAL A N 1
ATOM 3696 C CA . VAL A 1 507 ? 11.556 58.646 -11.067 1.00 52.09 507 VAL A CA 1
ATOM 3697 C C . VAL A 1 507 ? 12.484 59.779 -11.529 1.00 52.09 507 VAL A C 1
ATOM 3699 O O . VAL A 1 507 ? 12.242 60.946 -11.207 1.00 52.09 507 VAL A O 1
ATOM 3702 N N . TRP A 1 508 ? 13.473 59.496 -12.384 1.00 48.00 508 TRP A N 1
ATOM 3703 C CA . TRP A 1 508 ? 14.363 60.536 -12.919 1.00 48.00 508 TRP A CA 1
ATOM 3704 C C . TRP A 1 508 ? 13.688 61.475 -13.936 1.00 48.00 508 TRP A C 1
ATOM 3706 O O . TRP A 1 508 ? 14.062 62.645 -14.038 1.00 48.00 508 TRP A O 1
ATOM 3716 N N . ARG A 1 509 ? 12.643 61.022 -14.647 1.00 48.94 509 ARG A N 1
ATOM 3717 C CA . ARG A 1 509 ? 11.888 61.876 -15.589 1.00 48.94 509 ARG A CA 1
ATOM 3718 C C . ARG A 1 509 ? 10.864 62.791 -14.915 1.00 48.94 509 ARG A C 1
ATOM 3720 O O . ARG A 1 509 ? 10.533 63.831 -15.483 1.00 48.94 509 ARG A O 1
ATOM 3727 N N . ARG A 1 510 ? 10.397 62.472 -13.701 1.00 48.00 510 ARG A N 1
ATOM 3728 C CA . ARG A 1 510 ? 9.417 63.309 -12.980 1.00 48.00 510 ARG A CA 1
ATOM 3729 C C . ARG A 1 510 ? 10.047 64.489 -12.228 1.00 48.00 510 ARG A C 1
ATOM 3731 O O . ARG A 1 510 ? 9.370 65.489 -12.024 1.00 48.00 510 ARG A O 1
ATOM 3738 N N . LYS A 1 511 ? 11.349 64.437 -11.916 1.00 46.41 511 LYS A N 1
ATOM 3739 C CA . LYS A 1 511 ? 12.072 65.516 -11.208 1.00 46.41 511 LYS A CA 1
ATOM 3740 C C . LYS A 1 511 ? 12.614 66.640 -12.117 1.00 46.41 511 LYS A C 1
ATOM 3742 O O . LYS A 1 511 ? 13.167 67.607 -11.612 1.00 46.41 511 LYS A O 1
ATOM 3747 N N . ARG A 1 512 ? 12.441 66.562 -13.447 1.00 52.62 512 ARG A N 1
ATOM 3748 C CA . ARG A 1 512 ? 12.860 67.611 -14.413 1.00 52.62 512 ARG A CA 1
ATOM 3749 C C . ARG A 1 512 ? 11.722 68.492 -14.956 1.00 52.62 512 ARG A C 1
ATOM 3751 O O . ARG A 1 512 ? 11.945 69.242 -15.897 1.00 52.62 512 ARG A O 1
ATOM 3758 N N . ARG A 1 513 ? 10.505 68.410 -14.404 1.00 51.53 513 ARG A N 1
ATOM 3759 C CA . ARG A 1 513 ? 9.353 69.233 -14.844 1.00 51.53 513 ARG A CA 1
ATOM 3760 C C . ARG A 1 513 ? 8.785 70.172 -13.774 1.00 51.53 513 ARG A C 1
ATOM 3762 O O . ARG A 1 513 ? 7.697 70.702 -13.951 1.00 51.53 513 ARG A O 1
ATOM 3769 N N . SER A 1 514 ? 9.517 70.401 -12.691 1.00 52.81 514 SER A N 1
ATOM 3770 C CA . SER A 1 514 ? 9.132 71.346 -11.637 1.00 52.81 514 SER A CA 1
ATOM 3771 C C . SER A 1 514 ? 10.342 72.159 -11.176 1.00 52.81 514 SER A C 1
ATOM 3773 O O . SER A 1 514 ? 10.775 72.050 -10.029 1.00 52.81 514 SER A O 1
ATOM 3775 N N . GLY A 1 515 ? 10.905 72.914 -12.119 1.00 46.31 515 GLY A N 1
ATOM 3776 C CA . GLY A 1 515 ? 11.924 73.942 -11.934 1.00 46.31 515 GLY A CA 1
ATOM 3777 C C . GLY A 1 515 ? 11.731 74.995 -13.006 1.00 46.31 515 GLY A C 1
ATOM 3778 O O . GLY A 1 515 ? 11.668 74.572 -14.184 1.00 46.31 515 GLY A O 1
#

Organism: NCBI:txid652676

Secondary structure (DSSP, 8-state):
---PPP---PPPPP------SS-------S---EEEEE-TT-EEEE--SEEEEEEEEEE-TT-EEEE-SPPTT-EEEEEESS-EEE-SEEEEEEEEEEEEESS-EEE-S-EEEEEEEEE-STT-EEE-TT--EEES-EEE-S-PPEEES---S----EEE---S------SS---PPP--EEEEEE-S--HHHHHHHTT--SPPSTT---EE-SSSEEEEEES-----STTPPPPEEEEEEESSTT--GGGEEEEEEEESTTTTEEEPPTTSSPTT-EEEEEEEEEETTEEPPPPPPEEEEE-SSBTTBTT-SSB-GGGBPPS---SS-SSS-HHHHTPEEEE-TTSS-EEEEEESSSEEEEEEEE-GGGS-TTTS-GGG-TT-EEEEEEE-----TTS--EEEEEEE-SSPPPTTEEEEEEETTTTEEEE-GGGEEEETTEEEEEEETTSTT-TT---SS-EEEEEEEEE---------------------TTHHHHHHHHHHHHHHHHTTS--

Sequence (515 aa):
MYNQRMFSGTLLAFFLVLALPDYAVGQSSDESDGAFTLAENMTLDVSVKSLYNVTTFTIEPGATLTLINGQPGQSFDVHATGAVRIDGAIDAAGQNISFYSDTEIVLAGNIIAGELALNGPQGNVSTNGGSGLIAGGVILTNGGSICTTALAGTCDELILLPGSGATVLEPGGISLPVIESIILSISGYNQADLDALADFTEAPPSGAQNVFPLRGVIAHAVNFIRLSGPAAPPPVFHWQIATAGSFEPAVQVFDRELAGELSDTLEIPRGLLKPDTLYWIRYRNQIADVWSSWSSGKLIRTTSLDPEDIDSNGVADGYQVSGFADTNNNEVDDNAEGIRTVLENAGTSMVGITTGSGDVTAITTLPASIIPVEELSAGSLSYGLFAFSIEGLPVDVTSPASVSVIFYFPEALPADSRWYKFDEASETVLDYTDQVTFSGNTATVRLVDGGPGDSDGLVNGRIVDPGGPGVATGVGGSEGGGCALNVHRKYDGGLLFVLLVSGMSVVWRRKRRSG

pLDDT: mean 71.39, std 23.17, range [22.25, 98.0]

Radius of gyration: 31.86 Å; chains: 1; bounding box: 108×95×71 Å